Protein 8P7A (pdb70)

Structure (mmCIF, N/CA/C/O backbone):
data_8P7A
#
_entry.id   8P7A
#
_cell.length_a   105.610
_cell.length_b   190.240
_cell.length_c   58.720
_cell.angle_alpha   90.000
_cell.angle_beta   90.000
_cell.angle_gamma   90.000
#
_symmetry.space_group_name_H-M   'P 21 21 2'
#
loop_
_atom_site.group_PDB
_atom_site.id
_atom_site.type_symbol
_atom_site.label_atom_id
_atom_site.label_alt_id
_atom_site.label_comp_id
_atom_site.label_asym_id
_atom_site.label_entity_id
_atom_site.label_seq_id
_atom_site.pdbx_PDB_ins_code
_atom_site.Cartn_x
_atom_site.Cartn_y
_atom_site.Cartn_z
_atom_site.occupancy
_atom_site.B_iso_or_equiv
_atom_site.auth_seq_id
_atom_site.auth_comp_id
_atom_site.auth_asym_id
_atom_site.auth_atom_id
_atom_site.pdbx_PDB_model_num
ATOM 1 N N . PRO A 1 16 ? 35.49600 116.42600 -1.24200 1.000 90.39464 426 PRO A N 1
ATOM 2 C CA . PRO A 1 16 ? 34.40600 117.22000 -0.66500 1.000 95.36715 426 PRO A CA 1
ATOM 3 C C . PRO A 1 16 ? 33.79200 116.57700 0.57500 1.000 98.81529 426 PRO A C 1
ATOM 4 O O . PRO A 1 16 ? 33.86900 115.35900 0.74000 1.000 92.86608 426 PRO A O 1
ATOM 8 N N . THR A 1 17 ? 33.18700 117.39800 1.43600 1.000 99.59598 427 THR A N 1
ATOM 9 C CA . THR A 1 17 ? 32.50500 116.90300 2.62200 1.000 95.28748 427 THR A CA 1
ATOM 10 C C . THR A 1 17 ? 31.08400 117.42800 2.77100 1.000 97.13886 427 THR A C 1
ATOM 11 O O . THR A 1 17 ? 30.38500 116.99200 3.69300 1.000 95.59959 427 THR A O 1
ATOM 15 N N . PHE A 1 18 ? 30.63200 118.34100 1.90600 1.000 99.65560 428 PHE A N 1
ATOM 16 C CA . PHE A 1 18 ? 29.21100 118.66400 1.85000 1.000 95.77090 428 PHE A CA 1
ATOM 17 C C . PHE A 1 18 ? 28.36800 117.41900 1.60700 1.000 95.05056 428 PHE A C 1
ATOM 18 O O . PHE A 1 18 ? 27.15200 117.44700 1.83100 1.000 82.12933 428 PHE A O 1
ATOM 26 N N . ILE A 1 19 ? 28.99200 116.33200 1.15400 1.000 92.61289 429 ILE A N 1
ATOM 27 C CA . ILE A 1 19 ? 28.32100 115.03900 1.01500 1.000 82.94429 429 ILE A CA 1
ATOM 28 C C . ILE A 1 19 ? 28.47000 114.34300 2.36600 1.000 76.60655 429 ILE A C 1
ATOM 29 O O . ILE A 1 19 ? 29.39000 113.55600 2.59200 1.000 81.38030 429 ILE A O 1
ATOM 34 N N . LEU A 1 20 ? 27.54300 114.63300 3.27800 1.000 65.81800 430 LEU A N 1
ATOM 35 C CA . LEU A 1 20 ? 27.61600 114.09100 4.63200 1.000 60.84537 430 LEU A CA 1
ATOM 36 C C . LEU A 1 20 ? 26.21900 113.99900 5.22200 1.000 53.85980 430 LEU A C 1
ATOM 37 O O . LEU A 1 20 ? 25.52800 115.01400 5.35100 1.000 48.60257 430 LEU A O 1
ATOM 42 N N . GLU A 1 21 ? 25.81700 112.78500 5.58600 1.000 52.65747 431 GLU A N 1
ATOM 43 C CA . GLU A 1 21 ? 24.59400 112.55500 6.34100 1.000 41.38586 431 GLU A CA 1
ATOM 44 C C . GLU A 1 21 ? 24.88600 112.67200 7.83500 1.000 37.18604 431 GLU A C 1
ATOM 45 O O . GLU A 1 21 ? 25.93000 112.20300 8.29800 1.000 37.41175 431 GLU A O 1
ATOM 51 N N . PRO A 1 22 ? 24.02500 113.35400 8.64300 1.000 33.82711 432 PRO A N 1
ATOM 52 C CA . PRO A 1 22 ? 24.22800 113.45700 10.09700 1.000 27.57753 432 PRO A CA 1
ATOM 53 C C . PRO A 1 22 ? 23.93400 112.18300 10.90100 1.000 28.41978 432 PRO A C 1
ATOM 54 O O . PRO A 1 22 ? 23.33600 112.29000 11.93200 1.000 30.92230 432 PRO A O 1
ATOM 58 N N . ARG A 1 23 ? 24.38600 111.02800 10.41700 1.000 26.99606 433 ARG A N 1
ATOM 59 C CA . ARG A 1 23 ? 24.16300 109.75100 11.08100 1.000 26.01129 433 ARG A CA 1
ATOM 60 C C . ARG A 1 23 ? 25.44400 108.93300 11.03800 1.000 30.76105 433 ARG A C 1
ATOM 61 O O . ARG A 1 23 ? 26.15700 108.93900 10.03200 1.000 35.65453 433 ARG A O 1
ATOM 69 N N . SER A 1 24 ? 25.73200 108.23500 12.13300 1.000 25.44063 434 SER A N 1
ATOM 70 C CA . SER A 1 24 ? 26.87500 107.33600 12.15900 1.000 21.87003 434 SER A CA 1
ATOM 71 C C . SER A 1 24 ? 26.60300 106.10800 11.29500 1.000 23.51162 434 SER A C 1
ATOM 72 O O . SER A 1 24 ? 25.45500 105.72400 11.05300 1.000 33.81630 434 SER A O 1
ATOM 75 N N . PHE A 1 25 ? 27.68500 105.48800 10.82000 1.000 22.24761 435 PHE A N 1
ATOM 76 C CA . PHE A 1 25 ? 27.53600 104.27700 10.02000 1.000 26.59737 435 PHE A CA 1
ATOM 77 C C . PHE A 1 25 ? 26.85500 103.17800 10.82200 1.000 25.06124 435 PHE A C 1
ATOM 78 O O . PHE A 1 25 ? 26.06700 102.39800 10.27600 1.000 28.76769 435 PHE A O 1
ATOM 86 N N . LEU A 1 26 ? 27.14200 103.10400 12.12400 1.000 23.33298 436 LEU A N 1
ATOM 87 C CA . LEU A 1 26 ? 26.44100 102.15400 12.97800 1.000 18.37283 436 LEU A CA 1
ATOM 88 C C . LEU A 1 26 ? 24.95200 102.46600 13.04000 1.000 20.32484 436 LEU A C 1
ATOM 89 O O . LEU A 1 26 ? 24.12900 101.55200 13.16000 1.000 26.63551 436 LEU A O 1
ATOM 94 N N . ASP A 1 27 ? 24.58900 103.74800 12.96700 1.000 17.37812 437 ASP A N 1
ATOM 95 C CA . ASP A 1 27 ? 23.17900 104.12300 12.94200 1.000 17.94518 437 ASP A CA 1
ATOM 96 C C . ASP A 1 27 ? 22.53700 103.73200 11.61700 1.000 21.91268 437 ASP A C 1
ATOM 97 O O . ASP A 1 27 ? 21.45000 103.14300 11.59000 1.000 24.78229 437 ASP A O 1
ATOM 102 N N . LYS A 1 28 ? 23.20200 104.04900 10.50200 1.000 22.04240 438 LYS A N 1
ATOM 103 C CA . LYS A 1 28 ? 22.65900 103.69900 9.19300 1.000 21.80984 438 LYS A CA 1
ATOM 104 C C . LYS A 1 28 ? 22.59800 102.19000 8.99700 1.000 25.42421 438 LYS A C 1
ATOM 105 O O . LYS A 1 28 ? 21.77900 101.70100 8.21000 1.000 30.37264 438 LYS A O 1
ATOM 107 N N . LEU A 1 29 ? 23.44600 101.44000 9.70100 1.000 23.88978 439 LEU A N 1
ATOM 108 C CA . LEU A 1 29 ? 23.47300 99.99000 9.54800 1.000 22.64163 439 LEU A CA 1
ATOM 109 C C . LEU A 1 29 ? 22.24000 99.32300 10.14700 1.000 20.64960 439 LEU A C 1
ATOM 110 O O . LEU A 1 29 ? 21.95600 98.16600 9.81900 1.000 24.56147 439 LEU A O 1
ATOM 115 N N . SER A 1 30 ? 21.50100 100.02200 11.00600 1.000 18.06711 440 SER A N 1
ATOM 116 C CA . SER A 1 30 ? 20.30900 99.47400 11.63900 1.000 17.86485 440 SER A CA 1
ATOM 117 C C . SER A 1 30 ? 19.04200 99.70500 10.82500 1.000 23.16350 440 SER A C 1
ATOM 118 O O . SER A 1 30 ? 17.97200 99.23900 11.22800 1.000 20.32214 440 SER A O 1
ATOM 121 N N . ASP A 1 31 ? 19.13400 100.40900 9.69600 1.000 23.86777 441 ASP A N 1
ATOM 122 C CA . ASP A 1 31 ? 17.94600 100.72100 8.90900 1.000 24.62093 441 ASP A CA 1
ATOM 123 C C . ASP A 1 31 ? 17.28600 99.47900 8.32300 1.000 21.68236 441 ASP A C 1
ATOM 124 O O . ASP A 1 31 ? 16.10100 99.53000 7.97700 1.000 27.31684 441 ASP A O 1
ATOM 129 N N . TYR A 1 32 ? 18.01600 98.37000 8.20700 1.000 21.74278 442 TYR A N 1
ATOM 130 C CA . TYR A 1 32 ? 17.50300 97.19800 7.50600 1.000 25.15977 442 TYR A CA 1
ATOM 131 C C . TYR A 1 32 ? 16.45700 96.43100 8.30500 1.000 17.76951 442 TYR A C 1
ATOM 132 O O . TYR A 1 32 ? 15.84600 95.50500 7.75900 1.000 15.28412 442 TYR A O 1
ATOM 141 N N . TYR A 1 33 ? 16.22700 96.79200 9.56800 1.000 12.27490 443 TYR A N 1
ATOM 142 C CA . TYR A 1 33 ? 15.34400 96.03900 10.44900 1.000 13.94239 443 TYR A CA 1
ATOM 143 C C . TYR A 1 33 ? 14.06300 96.79700 10.78900 1.000 16.19566 443 TYR A C 1
ATOM 144 O O . TYR A 1 33 ? 13.36100 96.42500 11.73500 1.000 12.52162 443 TYR A O 1
ATOM 153 N N . TYR A 1 34 ? 13.74300 97.85400 10.03700 1.000 12.98011 444 TYR A N 1
ATOM 154 C CA . TYR A 1 34 ? 12.47100 98.54100 10.22800 1.000 9.06050 444 TYR A CA 1
ATOM 155 C C . TYR A 1 34 ? 11.28600 97.68800 9.80300 1.000 11.14525 444 TYR A C 1
ATOM 156 O O . TYR A 1 34 ? 10.14700 98.02700 10.14000 1.000 16.14397 444 TYR A O 1
ATOM 165 N N . HIS A 1 35 ? 11.54600 96.62300 9.05200 1.000 14.17566 445 HIS A N 1
ATOM 166 C CA . HIS A 1 35 ? 10.48300 95.65900 8.67100 1.000 9.85244 445 HIS A CA 1
ATOM 167 C C . HIS A 1 35 ? 10.79200 94.27600 9.27600 1.000 12.83329 445 HIS A C 1
ATOM 168 O O . HIS A 1 35 ? 10.52500 93.27900 8.60200 1.000 12.42932 445 HIS A O 1
ATOM 175 N N . ALA A 1 36 ? 11.36400 94.21900 10.48200 1.000 7.76455 446 ALA A N 1
ATOM 176 C CA . ALA A 1 36 ? 11.53800 92.94600 11.16900 1.000 7.16042 446 ALA A CA 1
ATOM 177 C C . ALA A 1 36 ? 10.20100 92.26100 11.40500 1.000 9.17069 446 ALA A C 1
ATOM 178 O O . ALA A 1 36 ? 10.16900 91.06800 11.72600 1.000 8.19169 446 ALA A O 1
ATOM 180 N N A ASP A 1 37 ? 9.10100 93.00300 11.27000 0.557 9.85120 447 ASP A N 1
ATOM 181 N N B ASP A 1 37 ? 9.10100 92.96700 11.15500 0.443 9.93162 447 ASP A N 1
ATOM 182 C CA A ASP A 1 37 ? 7.78000 92.39200 11.21600 0.557 9.03456 447 ASP A CA 1
ATOM 183 C CA B ASP A 1 37 ? 7.77200 92.32100 11.26100 0.443 8.95590 447 ASP A CA 1
ATOM 184 C C A ASP A 1 37 ? 7.78700 91.18400 10.28500 0.557 10.50183 447 ASP A C 1
ATOM 185 C C B ASP A 1 37 ? 7.69700 91.18500 10.23300 0.443 10.62360 447 ASP A C 1
ATOM 186 O O A ASP A 1 37 ? 7.26500 90.11600 10.62400 0.557 12.01896 447 ASP A O 1
ATOM 187 O O B ASP A 1 37 ? 7.28100 90.09200 10.63100 0.443 12.11573 447 ASP A O 1
ATOM 196 N N . PHE A 1 38 ? 8.40400 91.33400 9.11000 1.000 11.37236 448 PHE A N 1
ATOM 197 C CA . PHE A 1 38 ? 8.42100 90.25100 8.13100 1.000 11.15230 448 PHE A CA 1
ATOM 198 C C . PHE A 1 38 ? 9.16200 89.02800 8.66100 1.000 13.38615 448 PHE A C 1
ATOM 199 O O . PHE A 1 38 ? 8.73200 87.89000 8.44100 1.000 19.56210 448 PHE A O 1
ATOM 207 N N . LEU A 1 39 ? 10.28700 89.23800 9.35100 1.000 13.02816 449 LEU A N 1
ATOM 208 C CA . LEU A 1 39 ? 11.09900 88.10700 9.79000 1.000 10.39643 449 LEU A CA 1
ATOM 209 C C . LEU A 1 39 ? 10.37500 87.26100 10.83000 1.000 9.20749 449 LEU A C 1
ATOM 210 O O . LEU A 1 39 ? 10.56700 86.04000 10.87600 1.000 9.50434 449 LEU A O 1
ATOM 215 N N . SER A 1 40 ? 9.55000 87.88200 11.67300 1.000 8.87468 450 SER A N 1
ATOM 216 C CA . SER A 1 40 ? 8.71300 87.10000 12.57400 1.000 7.63406 450 SER A CA 1
ATOM 217 C C . SER A 1 40 ? 7.76800 86.20400 11.78500 1.000 11.92087 450 SER A C 1
ATOM 218 O O . SER A 1 40 ? 7.59100 85.02600 12.11800 1.000 15.68649 450 SER A O 1
ATOM 221 N N . GLU A 1 41 ? 7.15900 86.74500 10.72700 1.000 14.71409 451 GLU A N 1
ATOM 222 C CA . GLU A 1 41 ? 6.29900 85.93700 9.86900 1.000 9.51396 451 GLU A CA 1
ATOM 223 C C . GLU A 1 41 ? 7.07300 84.77800 9.25500 1.000 9.61185 451 GLU A C 1
ATOM 224 O O . GLU A 1 41 ? 6.58800 83.64100 9.22900 1.000 14.27116 451 GLU A O 1
ATOM 230 N N . ALA A 1 42 ? 8.28200 85.05000 8.75500 1.000 7.38869 452 ALA A N 1
ATOM 231 C CA . ALA A 1 42 ? 9.06200 84.00800 8.09600 1.000 8.20688 452 ALA A CA 1
ATOM 232 C C . ALA A 1 42 ? 9.40600 82.88300 9.06100 1.000 10.49646 452 ALA A C 1
ATOM 233 O O . ALA A 1 42 ? 9.42400 81.70900 8.67600 1.000 11.65824 452 ALA A O 1
ATOM 235 N N . ALA A 1 43 ? 9.68800 83.22300 10.32000 1.000 9.75808 453 ALA A N 1
ATOM 236 C CA . ALA A 1 43 ? 10.00000 82.19500 11.30600 1.000 4.93940 453 ALA A CA 1
ATOM 237 C C . ALA A 1 43 ? 8.85600 81.20300 11.46100 1.000 7.57688 453 ALA A C 1
ATOM 238 O O . ALA A 1 43 ? 9.09400 80.01600 11.71600 1.000 7.64453 453 ALA A O 1
ATOM 240 N N . LEU A 1 44 ? 7.61500 81.66400 11.30900 1.000 11.93139 454 LEU A N 1
ATOM 241 C CA . LEU A 1 44 ? 6.44700 80.80700 11.47000 1.000 7.07236 454 LEU A CA 1
ATOM 242 C C . LEU A 1 44 ? 6.08500 80.04700 10.20300 1.000 9.68562 454 LEU A C 1
ATOM 243 O O . LEU A 1 44 ? 5.47400 78.97500 10.29000 1.000 11.60327 454 LEU A O 1
ATOM 248 N N . GLU A 1 45 ? 6.42700 80.57700 9.03000 1.000 14.90784 455 GLU A N 1
ATOM 249 C CA . GLU A 1 45 ? 6.12200 79.89100 7.78100 1.000 14.15003 455 GLU A CA 1
ATOM 250 C C . GLU A 1 45 ? 6.74100 78.50100 7.78900 1.000 15.14848 455 GLU A C 1
ATOM 251 O O . GLU A 1 45 ? 7.95200 78.35300 7.98400 1.000 17.52875 455 GLU A O 1
ATOM 257 N N . GLU A 1 46 ? 5.91000 77.48300 7.56900 1.000 15.04129 456 GLU A N 1
ATOM 258 C CA . GLU A 1 46 ? 6.36200 76.10100 7.65600 1.000 14.84016 456 GLU A CA 1
ATOM 259 C C . GLU A 1 46 ? 6.89800 75.55900 6.33700 1.000 16.07730 456 GLU A C 1
ATOM 260 O O . GLU A 1 46 ? 7.68200 74.60200 6.35100 1.000 12.43548 456 GLU A O 1
ATOM 266 N N . ASN A 1 47 ? 6.49900 76.13800 5.21000 1.000 13.90532 457 ASN A N 1
ATOM 267 C CA . ASN A 1 47 ? 6.98800 75.68500 3.91200 1.000 15.13573 457 ASN A CA 1
ATOM 268 C C . ASN A 1 47 ? 8.40600 76.20300 3.69600 1.000 17.23986 457 ASN A C 1
ATOM 269 O O . ASN A 1 47 ? 8.62100 77.41900 3.74600 1.000 19.17217 457 ASN A O 1
ATOM 274 N N . PRO A 1 48 ? 9.39500 75.33200 3.46000 1.000 15.73985 458 PRO A N 1
ATOM 275 C CA . PRO A 1 48 ? 10.76400 75.84200 3.26700 1.000 12.07939 458 PRO A CA 1
ATOM 276 C C . PRO A 1 48 ? 10.87600 76.84400 2.13200 1.000 14.38933 458 PRO A C 1
ATOM 277 O O . PRO A 1 48 ? 11.60900 77.83400 2.25100 1.000 14.24021 458 PRO A O 1
ATOM 281 N N . TYR A 1 49 ? 10.16400 76.61300 1.02800 1.000 19.53580 459 TYR A N 1
ATOM 282 C CA . TYR A 1 49 ? 10.21600 77.54200 -0.09600 1.000 19.82356 459 TYR A CA 1
ATOM 283 C C . TYR A 1 49 ? 9.67000 78.90900 0.29700 1.000 15.99521 459 TYR A C 1
ATOM 284 O O . TYR A 1 49 ? 10.28300 79.94200 0.00700 1.000 21.85442 459 TYR A O 1
ATOM 293 N N . PHE A 1 50 ? 8.51600 78.93500 0.97000 1.000 18.79940 460 PHE A N 1
ATOM 294 C CA . PHE A 1 50 ? 7.89100 80.20400 1.32600 1.000 17.02815 460 PHE A CA 1
ATOM 295 C C . PHE A 1 50 ? 8.68400 80.97100 2.37500 1.000 17.88100 460 PHE A C 1
ATOM 296 O O . PHE A 1 50 ? 8.53800 82.19400 2.46600 1.000 24.30414 460 PHE A O 1
ATOM 304 N N . ARG A 1 51 ? 9.51100 80.29000 3.17400 1.000 15.05771 461 ARG A N 1
ATOM 305 C CA . ARG A 1 51 ? 10.40000 81.01100 4.08000 1.000 9.29131 461 ARG A CA 1
ATOM 306 C C . ARG A 1 51 ? 11.44900 81.79600 3.30300 1.000 13.27145 461 ARG A C 1
ATOM 307 O O . ARG A 1 51 ? 11.70700 82.96700 3.60500 1.000 17.81780 461 ARG A O 1
ATOM 315 N N . LEU A 1 52 ? 12.06800 81.19100 2.29800 1.000 10.42449 462 LEU A N 1
ATOM 316 C CA . LEU A 1 52 ? 13.03400 81.93900 1.45900 1.000 9.33373 462 LEU A CA 1
ATOM 317 C C . LEU A 1 52 ? 12.33400 83.13500 0.80800 1.000 14.72268 462 LEU A C 1
ATOM 318 O O . LEU A 1 52 ? 12.91000 84.21900 0.82500 1.000 22.50386 462 LEU A O 1
ATOM 323 N N . LYS A 1 53 ? 11.12100 82.94700 0.30000 1.000 13.74629 463 LYS A N 1
ATOM 324 C CA . LYS A 1 53 ? 10.42600 84.07100 -0.31600 1.000 14.84555 463 LYS A CA 1
ATOM 325 C C . LYS A 1 53 ? 10.24400 85.21300 0.67500 1.000 12.68932 463 LYS A C 1
ATOM 326 O O . LYS A 1 53 ? 10.44800 86.38200 0.32900 1.000 19.81829 463 LYS A O 1
ATOM 332 N N . LYS A 1 54 ? 9.86800 84.89600 1.91600 1.000 13.37624 464 LYS A N 1
ATOM 333 C CA . LYS A 1 54 ? 9.63500 85.94300 2.90500 1.000 16.99022 464 LYS A CA 1
ATOM 334 C C . LYS A 1 54 ? 10.93600 86.51400 3.45600 1.000 12.28531 464 LYS A C 1
ATOM 335 O O . LYS A 1 54 ? 10.98600 87.70000 3.79900 1.000 16.40067 464 LYS A O 1
ATOM 341 N N . VAL A 1 55 ? 11.99200 85.70400 3.54500 1.000 10.05035 465 VAL A N 1
ATOM 342 C CA . VAL A 1 55 ? 13.30200 86.23800 3.91200 1.000 10.45960 465 VAL A CA 1
ATOM 343 C C . VAL A 1 55 ? 13.78100 87.22500 2.85500 1.000 12.84584 465 VAL A C 1
ATOM 344 O O . VAL A 1 55 ? 14.24700 88.32600 3.17100 1.000 16.26498 465 VAL A O 1
ATOM 348 N N . VAL A 1 56 ? 13.67200 86.84400 1.57900 1.000 14.22001 466 VAL A N 1
ATOM 349 C CA . VAL A 1 56 ? 14.10300 87.72900 0.50000 1.000 15.36788 466 VAL A CA 1
ATOM 350 C C . VAL A 1 56 ? 13.24100 88.98600 0.46800 1.000 14.07396 466 VAL A C 1
ATOM 351 O O . VAL A 1 56 ? 13.74900 90.10100 0.29800 1.000 13.97202 466 VAL A O 1
ATOM 355 N N . LYS A 1 57 ? 11.92500 88.82700 0.63000 1.000 13.93863 467 LYS A N 1
ATOM 356 C CA . LYS A 1 57 ? 11.03800 89.98500 0.65400 1.000 13.64983 467 LYS A CA 1
ATOM 357 C C . LYS A 1 57 ? 11.44900 90.96800 1.74300 1.000 15.22791 467 LYS A C 1
ATOM 358 O O . LYS A 1 57 ? 11.36500 92.18700 1.55400 1.000 17.03370 467 LYS A O 1
ATOM 364 N N . TRP A 1 58 ? 11.88900 90.45900 2.89600 1.000 13.82131 468 TRP A N 1
ATOM 365 C CA . TRP A 1 58 ? 12.42600 91.34400 3.92500 1.000 18.04589 468 TRP A CA 1
ATOM 366 C C . TRP A 1 58 ? 13.71000 92.02100 3.45900 1.000 19.17020 468 TRP A C 1
ATOM 367 O O . TRP A 1 58 ? 13.90400 93.22100 3.68500 1.000 16.53608 468 TRP A O 1
ATOM 378 N N . TYR A 1 59 ? 14.59900 91.26700 2.80800 1.000 20.98750 469 TYR A N 1
ATOM 379 C CA . TYR A 1 59 ? 15.87500 91.82700 2.37100 1.000 17.34978 469 TYR A CA 1
ATOM 380 C C . TYR A 1 59 ? 15.65800 93.03800 1.47400 1.000 18.43448 469 TYR A C 1
ATOM 381 O O . TYR A 1 59 ? 16.28700 94.08600 1.66100 1.000 19.93604 469 TYR A O 1
ATOM 390 N N . LEU A 1 60 ? 14.75600 92.91600 0.49900 1.000 19.13916 470 LEU A N 1
ATOM 391 C CA . LEU A 1 60 ? 14.46000 94.02000 -0.40400 1.000 14.84069 470 LEU A CA 1
ATOM 392 C C . LEU A 1 60 ? 13.73900 95.16900 0.28700 1.000 15.62447 470 LEU A C 1
ATOM 393 O O . LEU A 1 60 ? 13.67100 96.26500 -0.28200 1.000 22.22112 470 LEU A O 1
ATOM 398 N N . SER A 1 61 ? 13.20100 94.94900 1.48700 1.000 17.61527 471 SER A N 1
ATOM 399 C CA . SER A 1 61 ? 12.45700 95.98300 2.19400 1.000 17.48461 471 SER A CA 1
ATOM 400 C C . SER A 1 61 ? 13.35600 97.00300 2.88000 1.000 22.43509 471 SER A C 1
ATOM 401 O O . SER A 1 61 ? 12.84800 98.01700 3.37000 1.000 29.68742 471 SER A O 1
ATOM 404 N N . GLY A 1 62 ? 14.66400 96.76800 2.92500 1.000 23.23937 472 GLY A N 1
ATOM 405 C CA . GLY A 1 62 ? 15.59200 97.64100 3.61000 1.000 22.28382 472 GLY A CA 1
ATOM 406 C C . GLY A 1 62 ? 16.36500 98.59400 2.72600 1.000 28.26817 472 GLY A C 1
ATOM 407 O O . GLY A 1 62 ? 17.30000 99.23900 3.21400 1.000 40.46045 472 GLY A O 1
ATOM 408 N N . PHE A 1 63 ? 16.01400 98.70700 1.44300 1.000 30.35625 473 PHE A N 1
ATOM 409 C CA . PHE A 1 63 ? 16.74400 99.55600 0.51500 1.000 38.54771 473 PHE A CA 1
ATOM 410 C C . PHE A 1 63 ? 15.94400 100.73000 -0.03600 1.000 41.93641 473 PHE A C 1
ATOM 411 O O . PHE A 1 63 ? 16.52900 101.57200 -0.72600 1.000 47.87066 473 PHE A O 1
ATOM 419 N N . TYR A 1 64 ? 14.64200 100.82400 0.24100 1.000 31.15041 474 TYR A N 1
ATOM 420 C CA . TYR A 1 64 ? 13.82900 101.80600 -0.47100 1.000 29.53814 474 TYR A CA 1
ATOM 421 C C . TYR A 1 64 ? 13.89100 103.19100 0.16300 1.000 37.47064 474 TYR A C 1
ATOM 422 O O . TYR A 1 64 ? 13.70500 104.19100 -0.54000 1.000 43.03819 474 TYR A O 1
ATOM 431 N N . LYS A 1 65 ? 14.15000 103.28300 1.47000 1.000 39.40167 475 LYS A N 1
ATOM 432 C CA . LYS A 1 65 ? 14.30300 104.59400 2.09400 1.000 44.71362 475 LYS A CA 1
ATOM 433 C C . LYS A 1 65 ? 15.61800 105.26500 1.71900 1.000 64.04093 475 LYS A C 1
ATOM 434 O O . LYS A 1 65 ? 15.72800 106.49000 1.84100 1.000 76.74560 475 LYS A O 1
ATOM 440 N N . LYS A 1 66 ? 16.61700 104.49200 1.28300 1.000 58.91648 476 LYS A N 1
ATOM 441 C CA . LYS A 1 66 ? 17.91800 105.02400 0.89400 1.000 66.03849 476 LYS A CA 1
ATOM 442 C C . LYS A 1 66 ? 17.76100 106.28100 0.04400 1.000 68.75192 476 LYS A C 1
ATOM 443 O O . LYS A 1 66 ? 17.09900 106.24000 -1.00100 1.000 65.25307 476 LYS A O 1
ATOM 449 N N . PRO A 1 67 ? 18.34100 107.40900 0.45000 1.000 72.28684 477 PRO A N 1
ATOM 450 C CA . PRO A 1 67 ? 18.34100 108.59500 -0.40800 1.000 68.13698 477 PRO A CA 1
ATOM 451 C C . PRO A 1 67 ? 19.57000 108.63000 -1.30500 1.000 75.41702 477 PRO A C 1
ATOM 452 O O . PRO A 1 67 ? 20.60900 108.03400 -1.01300 1.000 71.55840 477 PRO A O 1
ATOM 456 N N . LYS A 1 68 ? 19.43300 109.35400 -2.41200 1.000 80.56186 478 LYS A N 1
ATOM 457 C CA . LYS A 1 68 ? 20.47800 109.43700 -3.42400 1.000 75.94874 478 LYS A CA 1
ATOM 458 C C . LYS A 1 68 ? 21.17400 110.78800 -3.33000 1.000 63.83377 478 LYS A C 1
ATOM 459 O O . LYS A 1 68 ? 20.51300 111.82500 -3.20600 1.000 59.26819 478 LYS A O 1
ATOM 461 N N . GLY A 1 69 ? 22.50600 110.77000 -3.37800 1.000 54.26815 479 GLY A N 1
ATOM 462 C CA . GLY A 1 69 ? 23.27600 111.99800 -3.42200 1.000 53.33894 479 GLY A CA 1
ATOM 463 C C . GLY A 1 69 ? 24.28100 112.15500 -2.29800 1.000 59.66755 479 GLY A C 1
ATOM 464 O O . GLY A 1 69 ? 25.22800 111.37300 -2.17600 1.000 55.58726 479 GLY A O 1
ATOM 465 N N . LEU A 1 70 ? 24.07300 113.18300 -1.47100 1.000 75.31107 480 LEU A N 1
ATOM 466 C CA . LEU A 1 70 ? 25.04000 113.55800 -0.44500 1.000 78.80068 480 LEU A CA 1
ATOM 467 C C . LEU A 1 70 ? 25.28200 112.45900 0.58300 1.000 72.70915 480 LEU A C 1
ATOM 468 O O . LEU A 1 70 ? 26.32600 112.47300 1.24400 1.000 75.69466 480 LEU A O 1
ATOM 473 N N . LYS A 1 71 ? 24.34700 111.52300 0.74200 1.000 60.90019 481 LYS A N 1
ATOM 474 C CA . LYS A 1 71 ? 24.37700 110.59600 1.87000 1.000 59.35758 481 LYS A CA 1
ATOM 475 C C . LYS A 1 71 ? 25.75600 109.97500 2.04500 1.000 56.57262 481 LYS A C 1
ATOM 476 O O . LYS A 1 71 ? 26.25000 109.27000 1.16100 1.000 60.06276 481 LYS A O 1
ATOM 478 N N . LYS A 1 72 ? 26.36700 110.23500 3.20000 1.000 57.52510 482 LYS A N 1
ATOM 479 C CA . LYS A 1 72 ? 27.70600 109.72900 3.51300 1.000 51.41899 482 LYS A CA 1
ATOM 480 C C . LYS A 1 72 ? 27.82200 109.55600 5.01900 1.000 56.23588 482 LYS A C 1
ATOM 481 O O . LYS A 1 72 ? 28.30700 110.44300 5.73300 1.000 47.48527 482 LYS A O 1
ATOM 483 N N . PRO A 1 73 ? 27.37100 108.41600 5.54500 1.000 46.64996 483 PRO A N 1
ATOM 484 C CA . PRO A 1 73 ? 27.47000 108.16700 6.98900 1.000 36.81350 483 PRO A CA 1
ATOM 485 C C . PRO A 1 73 ? 28.85300 108.48100 7.54500 1.000 32.42411 483 PRO A C 1
ATOM 486 O O . PRO A 1 73 ? 29.86400 108.37900 6.84800 1.000 39.05094 483 PRO A O 1
ATOM 490 N N . TYR A 1 74 ? 28.88300 108.88100 8.81700 1.000 26.69903 484 TYR A N 1
ATOM 491 C CA . TYR A 1 74 ? 30.15000 109.08900 9.50400 1.000 27.05522 484 TYR A CA 1
ATOM 492 C C . TYR A 1 74 ? 30.95000 107.79200 9.54600 1.000 30.25310 484 TYR A C 1
ATOM 493 O O . TYR A 1 74 ? 30.41100 106.72200 9.84400 1.000 35.64695 484 TYR A O 1
ATOM 502 N N . ASN A 1 75 ? 32.23800 107.88700 9.25400 1.000 32.37551 485 ASN A N 1
ATOM 503 C CA . ASN A 1 75 ? 33.13700 106.77500 9.53300 1.000 30.82453 485 ASN A CA 1
ATOM 504 C C . ASN A 1 75 ? 33.23100 106.61600 11.04600 1.000 30.25539 485 ASN A C 1
ATOM 505 O O . ASN A 1 75 ? 33.83200 107.47500 11.70500 1.000 37.94567 485 ASN A O 1
ATOM 510 N N . PRO A 1 76 ? 32.66300 105.56800 11.63800 1.000 22.91808 486 PRO A N 1
ATOM 511 C CA . PRO A 1 76 ? 32.58900 105.51000 13.10100 1.000 29.99472 486 PRO A CA 1
ATOM 512 C C . PRO A 1 76 ? 33.95900 105.33900 13.73900 1.000 32.44089 486 PRO A C 1
ATOM 513 O O . PRO A 1 76 ? 34.87800 104.75100 13.16100 1.000 30.31522 486 PRO A O 1
ATOM 517 N N . ILE A 1 77 ? 34.04000 105.82300 14.97900 1.000 28.22944 487 ILE A N 1
ATOM 518 C CA . ILE A 1 77 ? 35.31800 105.83400 15.73200 1.000 33.55253 487 ILE A CA 1
ATOM 519 C C . ILE A 1 77 ? 35.48900 104.51700 16.47000 1.000 34.84815 487 ILE A C 1
ATOM 520 O O . ILE A 1 77 ? 34.49700 103.94000 16.87100 1.000 39.70577 487 ILE A O 1
ATOM 525 N N . LEU A 1 78 ? 36.71800 104.06400 16.61400 1.000 33.23939 488 LEU A N 1
ATOM 526 C CA . LEU A 1 78 ? 36.97200 102.85700 17.38600 1.000 32.03672 488 LEU A CA 1
ATOM 527 C C . LEU A 1 78 ? 36.32300 102.97800 18.75900 1.000 27.92699 488 LEU A C 1
ATOM 528 O O . LEU A 1 78 ? 36.42300 104.01700 19.41800 1.000 34.32881 488 LEU A O 1
ATOM 533 N N . GLY A 1 79 ? 35.64800 101.91400 19.18400 1.000 28.55273 489 GLY A N 1
ATOM 534 C CA . GLY A 1 79 ? 34.92700 101.92500 20.43600 1.000 31.49714 489 GLY A CA 1
ATOM 535 C C . GLY A 1 79 ? 33.56700 102.58200 20.37500 1.000 25.28962 489 GLY A C 1
ATOM 536 O O . GLY A 1 79 ? 32.85600 102.59200 21.38800 1.000 21.97057 489 GLY A O 1
ATOM 537 N N . GLU A 1 80 ? 33.18300 103.13200 19.22700 1.000 24.82820 490 GLU A N 1
ATOM 538 C CA . GLU A 1 80 ? 31.86000 103.72100 19.08300 1.000 24.28977 490 GLU A CA 1
ATOM 539 C C . GLU A 1 80 ? 30.79900 102.62900 19.06600 1.000 24.67400 490 GLU A C 1
ATOM 540 O O . GLU A 1 80 ? 31.00900 101.54500 18.51500 1.000 27.84312 490 GLU A O 1
ATOM 546 N N . THR A 1 81 ? 29.65200 102.92100 19.67400 1.000 28.07402 491 THR A N 1
ATOM 547 C CA . THR A 1 81 ? 28.59800 101.93400 19.85100 1.000 20.79585 491 THR A CA 1
ATOM 548 C C . THR A 1 81 ? 27.24800 102.57700 19.58100 1.000 26.70910 491 THR A C 1
ATOM 549 O O . THR A 1 81 ? 26.98300 103.68700 20.04800 1.000 33.68328 491 THR A O 1
ATOM 553 N N . PHE A 1 82 ? 26.40400 101.88100 18.82400 1.000 23.08114 492 PHE A N 1
ATOM 554 C CA . PHE A 1 82 ? 25.02700 102.29200 18.59200 1.000 20.01221 492 PHE A CA 1
ATOM 555 C C . PHE A 1 82 ? 24.09200 101.21300 19.11600 1.000 17.53096 492 PHE A C 1
ATOM 556 O O . PHE A 1 82 ? 24.38300 100.01800 19.00400 1.000 21.22881 492 PHE A O 1
ATOM 564 N N . ARG A 1 83 ? 23.01200 101.65800 19.74300 1.000 18.56144 493 ARG A N 1
ATOM 565 C CA . ARG A 1 83 ? 22.08700 100.72000 20.41200 1.000 19.70463 493 ARG A CA 1
ATOM 566 C C . ARG A 1 83 ? 20.65300 101.20800 20.21700 1.000 22.65410 493 ARG A C 1
ATOM 567 O O . ARG A 1 83 ? 20.38200 102.36900 20.51500 1.000 30.27586 493 ARG A O 1
ATOM 575 N N . CYS A 1 84 ? 19.77800 100.34700 19.71000 1.000 19.61039 494 CYS A N 1
ATOM 576 C CA . CYS A 1 84 ? 18.41100 100.76100 19.42200 1.000 18.20969 494 CYS A CA 1
ATOM 577 C C . CYS A 1 84 ? 17.47800 99.55800 19.47200 1.000 17.29303 494 CYS A C 1
ATOM 578 O O . CYS A 1 84 ? 17.90300 98.41500 19.65900 1.000 12.77901 494 CYS A O 1
ATOM 581 N N . LEU A 1 85 ? 16.18600 99.84500 19.31200 1.000 18.86518 495 LEU A N 1
ATOM 582 C CA . LEU A 1 85 ? 15.11500 98.90900 19.61900 1.000 9.46228 495 LEU A CA 1
ATOM 583 C C . LEU A 1 85 ? 13.94100 99.14600 18.67600 1.000 12.40509 495 LEU A C 1
ATOM 584 O O . LEU A 1 85 ? 13.70600 100.27600 18.24300 1.000 19.90490 495 LEU A O 1
ATOM 589 N N . TRP A 1 86 ? 13.19900 98.08000 18.36500 1.000 5.76972 496 TRP A N 1
ATOM 590 C CA . TRP A 1 86 ? 11.96100 98.18300 17.59800 1.000 5.03995 496 TRP A CA 1
ATOM 591 C C . TRP A 1 86 ? 10.84300 97.44000 18.31300 1.000 9.78647 496 TRP A C 1
ATOM 592 O O . TRP A 1 86 ? 11.09100 96.49400 19.06400 1.000 12.94317 496 TRP A O 1
ATOM 603 N N . ILE A 1 87 ? 9.60300 97.85100 18.04800 1.000 8.85544 497 ILE A N 1
ATOM 604 C CA . ILE A 1 87 ? 8.42500 97.32300 18.73300 1.000 9.88325 497 ILE A CA 1
ATOM 605 C C . ILE A 1 87 ? 7.56800 96.54200 17.74400 1.000 12.05536 497 ILE A C 1
ATOM 606 O O . ILE A 1 87 ? 7.19600 97.06400 16.68700 1.000 13.94266 497 ILE A O 1
ATOM 611 N N . HIS A 1 88 ? 7.23100 95.29900 18.10500 1.000 11.33680 498 HIS A N 1
ATOM 612 C CA . HIS A 1 88 ? 6.37200 94.43800 17.29700 1.000 10.22784 498 HIS A CA 1
ATOM 613 C C . HIS A 1 88 ? 4.99900 94.35100 17.95600 1.000 11.00615 498 HIS A C 1
ATOM 614 O O . HIS A 1 88 ? 4.80700 93.54700 18.88200 1.000 8.52591 498 HIS A O 1
ATOM 621 N N . PRO A 1 89 ? 4.01500 95.14800 17.53100 1.000 10.46672 499 PRO A N 1
ATOM 622 C CA . PRO A 1 89 ? 2.68900 95.05200 18.17200 1.000 6.20583 499 PRO A CA 1
ATOM 623 C C . PRO A 1 89 ? 2.02300 93.70100 17.98000 1.000 11.23976 499 PRO A C 1
ATOM 624 O O . PRO A 1 89 ? 1.48000 93.13500 18.93700 1.000 17.50154 499 PRO A O 1
ATOM 628 N N . ARG A 1 90 ? 2.04900 93.16500 16.75800 1.000 16.14142 500 ARG A N 1
ATOM 629 C CA . ARG A 1 90 ? 1.27900 91.96300 16.45700 1.000 12.46371 500 ARG A CA 1
ATOM 630 C C . ARG A 1 90 ? 1.75500 90.77100 17.27600 1.000 14.50493 500 ARG A C 1
ATOM 631 O O . ARG A 1 90 ? 0.93700 90.00300 17.79800 1.000 18.33335 500 ARG A O 1
ATOM 639 N N . THR A 1 91 ? 3.06900 90.59300 17.39500 1.000 14.50954 501 THR A N 1
ATOM 640 C CA . THR A 1 91 ? 3.63200 89.51000 18.18800 1.000 7.94804 501 THR A CA 1
ATOM 641 C C . THR A 1 91 ? 3.94000 89.92700 19.61800 1.000 8.63539 501 THR A C 1
ATOM 642 O O . THR A 1 91 ? 4.35200 89.08300 20.41900 1.000 13.38274 501 THR A O 1
ATOM 646 N N . ASN A 1 92 ? 3.74700 91.19700 19.95800 1.000 12.46964 502 ASN A N 1
ATOM 647 C CA . ASN A 1 92 ? 3.98300 91.69100 21.31000 1.000 14.12237 502 ASN A CA 1
ATOM 648 C C . ASN A 1 92 ? 5.40400 91.35300 21.76300 1.000 12.55065 502 ASN A C 1
ATOM 649 O O . ASN A 1 92 ? 5.62800 90.64400 22.74500 1.000 17.68500 502 ASN A O 1
ATOM 654 N N . SER A 1 93 ? 6.37200 91.88000 21.01700 1.000 9.14270 503 SER A N 1
ATOM 655 C CA . SER A 1 93 ? 7.77600 91.59700 21.26800 1.000 8.47223 503 SER A CA 1
ATOM 656 C C . SER A 1 93 ? 8.60400 92.77500 20.77300 1.000 11.69388 503 SER A C 1
ATOM 657 O O . SER A 1 93 ? 8.06900 93.78400 20.30500 1.000 11.76220 503 SER A O 1
ATOM 660 N N . LYS A 1 94 ? 9.92100 92.60300 20.90800 1.000 13.75326 504 LYS A N 1
ATOM 661 C CA . LYS A 1 94 ? 10.87900 93.66900 20.55100 1.000 11.50468 504 LYS A CA 1
ATOM 662 C C . LYS A 1 94 ? 12.09400 93.09300 19.82400 1.000 10.53086 504 LYS A C 1
ATOM 663 O O . LYS A 1 94 ? 12.51700 91.99800 20.17300 1.000 11.24086 504 LYS A O 1
ATOM 669 N N . THR A 1 95 ? 12.61800 93.83000 18.85200 1.000 9.14350 505 THR A N 1
ATOM 670 C CA . THR A 1 95 ? 13.83200 93.45100 18.14100 1.000 8.56569 505 THR A CA 1
ATOM 671 C C . THR A 1 95 ? 14.94500 94.39900 18.56600 1.000 13.52812 505 THR A C 1
ATOM 672 O O . THR A 1 95 ? 14.84300 95.61400 18.36100 1.000 15.52567 505 THR A O 1
ATOM 676 N N . PHE A 1 96 ? 15.99900 93.84600 19.15700 1.000 11.92147 506 PHE A N 1
ATOM 677 C CA . PHE A 1 96 ? 17.10400 94.63200 19.68500 1.000 10.40089 506 PHE A CA 1
ATOM 678 C C . PHE A 1 96 ? 18.26800 94.64900 18.70300 1.000 9.14250 506 PHE A C 1
ATOM 679 O O . PHE A 1 96 ? 18.51700 93.67500 17.98900 1.000 11.47119 506 PHE A O 1
ATOM 687 N N . TYR A 1 97 ? 18.98200 95.77100 18.67700 1.000 11.75778 507 TYR A N 1
ATOM 688 C CA . TYR A 1 97 ? 20.12100 95.95500 17.78800 1.000 12.04892 507 TYR A CA 1
ATOM 689 C C . TYR A 1 97 ? 21.26300 96.58000 18.57300 1.000 17.78661 507 TYR A C 1
ATOM 690 O O . TYR A 1 97 ? 21.06600 97.57600 19.27600 1.000 17.04478 507 TYR A O 1
ATOM 699 N N . ILE A 1 98 ? 22.44900 95.99100 18.45300 1.000 17.60885 508 ILE A N 1
ATOM 700 C CA . ILE A 1 98 ? 23.65600 96.51400 19.08200 1.000 15.76277 508 ILE A CA 1
ATOM 701 C C . ILE A 1 98 ? 24.80200 96.37500 18.09000 1.000 20.97166 508 ILE A C 1
ATOM 702 O O . ILE A 1 98 ? 25.00400 95.30100 17.51300 1.000 18.57968 508 ILE A O 1
ATOM 707 N N . ALA A 1 99 ? 25.54800 97.45900 17.89100 1.000 20.33289 509 ALA A N 1
ATOM 708 C CA . ALA A 1 99 ? 26.67300 97.47200 16.96900 1.000 20.97301 509 ALA A CA 1
ATOM 709 C C . ALA A 1 99 ? 27.83600 98.21500 17.60800 1.000 26.77403 509 ALA A C 1
ATOM 710 O O . ALA A 1 99 ? 27.64200 99.17900 18.35200 1.000 27.87379 509 ALA A O 1
ATOM 712 N N . GLU A 1 100 ? 29.05000 97.75500 17.31000 1.000 25.18332 510 GLU A N 1
ATOM 713 C CA . GLU A 1 100 ? 30.25900 98.36100 17.84500 1.000 23.07013 510 GLU A CA 1
ATOM 714 C C . GLU A 1 100 ? 31.33800 98.39400 16.77500 1.000 24.72192 510 GLU A C 1
ATOM 715 O O . GLU A 1 100 ? 31.51600 97.42700 16.03000 1.000 25.83288 510 GLU A O 1
ATOM 721 N N . GLN A 1 101 ? 32.05800 99.51000 16.71200 1.000 31.37782 511 GLN A N 1
ATOM 722 C CA . GLN A 1 101 ? 33.23400 99.62000 15.85800 1.000 32.50524 511 GLN A CA 1
ATOM 723 C C . GLN A 1 101 ? 34.39200 98.89400 16.53300 1.000 39.20806 511 GLN A C 1
ATOM 724 O O . GLN A 1 101 ? 34.81900 99.28000 17.62800 1.000 36.32496 511 GLN A O 1
ATOM 730 N N . VAL A 1 102 ? 34.89700 97.84400 15.88800 1.000 35.35806 512 VAL A N 1
ATOM 731 C CA . VAL A 1 102 ? 35.89800 96.98200 16.50500 1.000 36.78796 512 VAL A CA 1
ATOM 732 C C . VAL A 1 102 ? 37.29400 97.35700 16.02200 1.000 37.57392 512 VAL A C 1
ATOM 733 O O . VAL A 1 102 ? 38.28400 97.12600 16.72600 1.000 45.01045 512 VAL A O 1
ATOM 737 N N . SER A 1 103 ? 37.33600 97.95500 14.83500 1.000 36.97647 513 SER A N 1
ATOM 738 C CA . SER A 1 103 ? 38.62200 98.35800 14.22700 1.000 44.35034 513 SER A CA 1
ATOM 739 C C . SER A 1 103 ? 38.43500 99.58100 13.33300 1.000 46.26038 513 SER A C 1
ATOM 740 O O . SER A 1 103 ? 37.47200 99.59400 12.56100 1.000 41.11751 513 SER A O 1
ATOM 743 N N . HIS A 1 104 ? 39.29200 100.59000 13.48500 1.000 43.53596 514 HIS A N 1
ATOM 744 C CA . HIS A 1 104 ? 39.27700 101.73400 12.58100 1.000 49.19961 514 HIS A CA 1
ATOM 745 C C . HIS A 1 104 ? 40.24300 101.55800 11.41700 1.000 56.44778 514 HIS A C 1
ATOM 746 O O . HIS A 1 104 ? 40.03500 102.14900 10.35100 1.000 59.85742 514 HIS A O 1
ATOM 753 N N . HIS A 1 105 ? 41.28700 100.75200 11.60400 1.000 57.63363 515 HIS A N 1
ATOM 754 C CA . HIS A 1 105 ? 42.21700 100.38700 10.53600 1.000 55.27382 515 HIS A CA 1
ATOM 755 C C . HIS A 1 105 ? 42.48200 98.89500 10.67400 1.000 52.71180 515 HIS A C 1
ATOM 756 O O . HIS A 1 105 ? 43.40400 98.47900 11.38800 1.000 59.36624 515 HIS A O 1
ATOM 763 N N . PRO A 1 106 ? 41.68400 98.04800 10.00600 1.000 47.37400 516 PRO A N 1
ATOM 764 C CA . PRO A 1 106 ? 40.66800 98.34500 8.98700 1.000 37.52415 516 PRO A CA 1
ATOM 765 C C . PRO A 1 106 ? 39.34100 98.81400 9.57600 1.000 47.46203 516 PRO A C 1
ATOM 766 O O . PRO A 1 106 ? 39.05400 98.57200 10.74500 1.000 49.58922 516 PRO A O 1
ATOM 770 N N . PRO A 1 107 ? 38.51200 99.50000 8.77900 1.000 43.56300 517 PRO A N 1
ATOM 771 C CA . PRO A 1 107 ? 37.20600 100.01200 9.25000 1.000 37.44040 517 PRO A CA 1
ATOM 772 C C . PRO A 1 107 ? 36.09400 98.96400 9.24400 1.000 36.98626 517 PRO A C 1
ATOM 773 O O . PRO A 1 107 ? 35.22200 98.91800 8.37600 1.000 38.98807 517 PRO A O 1
ATOM 777 N N . ILE A 1 108 ? 36.13200 98.16100 10.30800 1.000 33.93047 518 ILE A N 1
ATOM 778 C CA . ILE A 1 108 ? 35.17500 97.03900 10.46700 1.000 33.04760 518 ILE A CA 1
ATOM 779 C C . ILE A 1 108 ? 34.20500 97.35000 11.60600 1.000 31.44727 518 ILE A C 1
ATOM 780 O O . ILE A 1 108 ? 34.66000 97.71400 12.69000 1.000 33.88944 518 ILE A O 1
ATOM 785 N N . SER A 1 109 ? 32.91000 97.21400 11.35000 1.000 27.29708 519 SER A N 1
ATOM 786 C CA . SER A 1 109 ? 31.90900 97.39500 12.39100 1.000 28.58958 519 SER A CA 1
ATOM 787 C C . SER A 1 109 ? 31.07900 96.12500 12.50200 1.000 31.22132 519 SER A C 1
ATOM 788 O O . SER A 1 109 ? 30.59800 95.60200 11.49100 1.000 29.63783 519 SER A O 1
ATOM 791 N N . ALA A 1 110 ? 30.91600 95.63400 13.72700 1.000 31.58474 520 ALA A N 1
ATOM 792 C CA . ALA A 1 110 ? 30.16300 94.42000 14.00000 1.000 23.29966 520 ALA A CA 1
ATOM 793 C C . ALA A 1 110 ? 28.81100 94.76800 14.60600 1.000 23.47017 520 ALA A C 1
ATOM 794 O O . ALA A 1 110 ? 28.66700 95.76500 15.31700 1.000 23.48725 520 ALA A O 1
ATOM 796 N N . PHE A 1 111 ? 27.81700 93.93000 14.32000 1.000 26.46647 521 PHE A N 1
ATOM 797 C CA . PHE A 1 111 ? 26.46000 94.16000 14.79000 1.000 21.63382 521 PHE A CA 1
ATOM 798 C C . PHE A 1 111 ? 25.84500 92.84500 15.24300 1.000 18.88811 521 PHE A C 1
ATOM 799 O O . PHE A 1 111 ? 26.28000 91.75900 14.85200 1.000 19.99767 521 PHE A O 1
ATOM 807 N N . TYR A 1 112 ? 24.81700 92.96300 16.07800 1.000 18.15350 522 TYR A N 1
ATOM 808 C CA . TYR A 1 112 ? 24.05100 91.81800 16.54100 1.000 11.97981 522 TYR A CA 1
ATOM 809 C C . TYR A 1 112 ? 22.59800 92.23600 16.69000 1.000 13.41395 522 TYR A C 1
ATOM 810 O O . TYR A 1 112 ? 22.30400 93.32000 17.20000 1.000 16.87983 522 TYR A O 1
ATOM 819 N N . VAL A 1 113 ? 21.69400 91.37500 16.23200 1.000 13.47808 523 VAL A N 1
ATOM 820 C CA . VAL A 1 113 ? 20.25800 91.61400 16.31000 1.000 9.77329 523 VAL A CA 1
ATOM 821 C C . VAL A 1 113 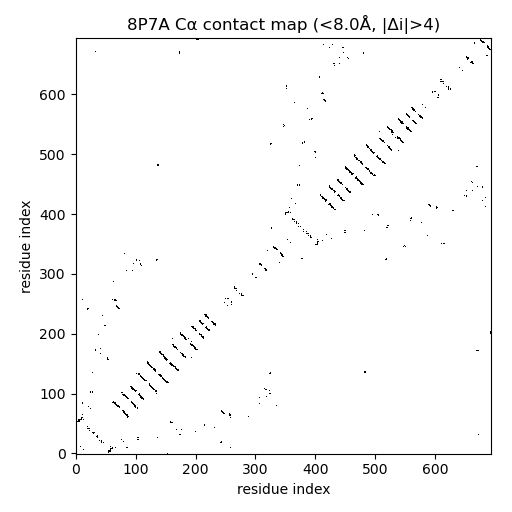? 19.61900 90.38300 16.93000 1.000 10.03334 523 VAL A C 1
ATOM 822 O O . VAL A 1 113 ? 19.94800 89.25500 16.54800 1.000 16.73632 523 VAL A O 1
ATOM 826 N N . SER A 1 114 ? 18.71400 90.59300 17.88400 1.000 5.95010 524 SER A N 1
ATOM 827 C CA . SER A 1 114 ? 18.07900 89.48500 18.58500 1.000 6.94964 524 SER A CA 1
ATOM 828 C C . SER A 1 114 ? 16.62400 89.80300 18.88400 1.000 10.41367 524 SER A C 1
ATOM 829 O O . SER A 1 114 ? 16.31600 90.86300 19.43600 1.000 15.10736 524 SER A O 1
ATOM 832 N N . ASN A 1 115 ? 15.73600 88.87800 18.51600 1.000 10.33835 525 ASN A N 1
ATOM 833 C CA . ASN A 1 115 ? 14.34000 88.88500 18.96200 1.000 10.17566 525 ASN A CA 1
ATOM 834 C C . ASN A 1 115 ? 13.99300 87.42600 19.25400 1.000 9.38045 525 ASN A C 1
ATOM 835 O O . ASN A 1 115 ? 13.59700 86.68100 18.35500 1.000 12.90850 525 ASN A O 1
ATOM 840 N N . ARG A 1 116 ? 14.13600 87.02600 20.51700 1.000 5.24678 526 ARG A N 1
ATOM 841 C CA . ARG A 1 116 ? 13.95500 85.62000 20.85300 1.000 7.45460 526 ARG A CA 1
ATOM 842 C C . ARG A 1 116 ? 12.48500 85.22200 20.89000 1.000 9.35441 526 ARG A C 1
ATOM 843 O O . ARG A 1 116 ? 12.14800 84.09800 20.50200 1.000 13.49290 526 ARG A O 1
ATOM 851 N N . LYS A 1 117 ? 11.59600 86.11800 21.32600 1.000 9.09723 527 LYS A N 1
ATOM 852 C CA . LYS A 1 117 ? 10.18200 85.76300 21.38200 1.000 8.01438 527 LYS A CA 1
ATOM 853 C C . LYS A 1 117 ? 9.63700 85.46300 19.99100 1.000 9.26300 527 LYS A C 1
ATOM 854 O O . LYS A 1 117 ? 8.79800 84.57000 19.82500 1.000 10.87917 527 LYS A O 1
ATOM 860 N N . ASP A 1 118 ? 10.09400 86.20300 18.98100 1.000 8.12785 528 ASP A N 1
ATOM 861 C CA . ASP A 1 118 ? 9.68900 85.95400 17.60400 1.000 8.42721 528 ASP A CA 1
ATOM 862 C C . ASP A 1 118 ? 10.58300 84.94400 16.89700 1.000 7.57396 528 ASP A C 1
ATOM 863 O O . ASP A 1 118 ? 10.28600 84.57100 15.75700 1.000 10.22852 528 ASP A O 1
ATOM 868 N N . GLY A 1 119 ? 11.65700 84.49700 17.53700 1.000 6.57954 529 GLY A N 1
ATOM 869 C CA . GLY A 1 119 ? 12.41100 83.36400 17.03800 1.000 9.33376 529 GLY A CA 1
ATOM 870 C C . GLY A 1 119 ? 13.35200 83.65000 15.89000 1.000 8.50277 529 GLY A C 1
ATOM 871 O O . GLY A 1 119 ? 13.47500 82.82500 14.97600 1.000 11.05346 529 GLY A O 1
ATOM 872 N N . PHE A 1 120 ? 14.03000 84.79500 15.90400 1.000 4.47847 530 PHE A N 1
ATOM 873 C CA . PHE A 1 120 ? 15.04300 85.06200 14.89600 1.000 6.56002 530 PHE A CA 1
ATOM 874 C C . PHE A 1 120 ? 16.10900 85.98000 15.47400 1.000 8.25101 530 PHE A C 1
ATOM 875 O O . PHE A 1 120 ? 15.88000 86.69700 16.45100 1.000 11.44168 530 PHE A O 1
ATOM 883 N N . CYS A 1 121 ? 17.28400 85.94600 14.85000 1.000 10.15343 531 CYS A N 1
ATOM 884 C CA . CYS A 1 121 ? 18.38900 86.81600 15.22800 1.000 13.75349 531 CYS A CA 1
ATOM 885 C C . CYS A 1 121 ? 19.34900 86.91100 14.05100 1.000 14.29829 531 CYS A C 1
ATOM 886 O O . CYS A 1 121 ? 19.40900 86.00800 13.21200 1.000 17.69451 531 CYS A O 1
ATOM 889 N N . LEU A 1 122 ? 20.09600 88.01400 13.99700 1.000 9.43429 532 LEU A N 1
ATOM 890 C CA . LEU A 1 122 ? 21.07600 88.24200 12.94500 1.000 10.53211 532 LEU A CA 1
ATOM 891 C C . LEU A 1 122 ? 22.40200 88.67200 13.55500 1.000 17.52853 532 LEU A C 1
ATOM 892 O O . LEU A 1 122 ? 22.44200 89.35400 14.58300 1.000 24.66925 532 LEU A O 1
ATOM 897 N N . SER A 1 123 ? 23.48900 88.26700 12.90400 1.000 14.33691 533 SER A N 1
ATOM 898 C CA . SER A 1 123 ? 24.83100 88.66400 13.29800 1.000 14.51830 533 SER A CA 1
ATOM 899 C C . SER A 1 123 ? 25.65300 88.90800 12.04200 1.000 22.31831 533 SER A C 1
ATOM 900 O O . SER A 1 123 ? 25.33400 88.40400 10.96300 1.000 28.25798 533 SER A O 1
ATOM 903 N N . GLY A 1 124 ? 26.72100 89.67900 12.18900 1.000 24.11000 534 GLY A N 1
ATOM 904 C CA . GLY A 1 124 ? 27.56500 89.96300 11.04800 1.000 20.89853 534 GLY A CA 1
ATOM 905 C C . GLY A 1 124 ? 28.65400 90.95600 11.38500 1.000 22.10385 534 GLY A C 1
ATOM 906 O O . GLY A 1 124 ? 28.74400 91.47800 12.50100 1.000 18.66681 534 GLY A O 1
ATOM 907 N N . SER A 1 125 ? 29.48800 91.20100 10.37900 1.000 30.91157 535 SER A N 1
ATOM 908 C CA . SER A 1 125 ? 30.58300 92.15300 10.46300 1.000 31.85293 535 SER A CA 1
ATOM 909 C C . SER A 1 125 ? 30.78200 92.73500 9.07200 1.000 32.95362 535 SER A C 1
ATOM 910 O O . SER A 1 125 ? 30.78300 91.99600 8.08500 1.000 35.51210 535 SER A O 1
ATOM 913 N N . ILE A 1 126 ? 30.94300 94.05400 8.99700 1.000 22.53536 536 ILE A N 1
ATOM 914 C CA . ILE A 1 126 ? 30.99100 94.76900 7.72700 1.000 23.85318 536 ILE A CA 1
ATOM 915 C C . ILE A 1 126 ? 32.30600 95.52700 7.64500 1.000 27.98617 536 ILE A C 1
ATOM 916 O O . ILE A 1 126 ? 32.66000 96.26700 8.56800 1.000 34.78517 536 ILE A O 1
ATOM 921 N N . LEU A 1 127 ? 33.04800 95.30600 6.55400 1.000 31.62886 537 LEU A N 1
ATOM 922 C CA . LEU A 1 127 ? 34.30500 96.05300 6.28100 1.000 28.38034 537 LEU A CA 1
ATOM 923 C C . LEU A 1 127 ? 34.02300 97.05800 5.17000 1.000 26.76056 537 LEU A C 1
ATOM 924 O O . LEU A 1 127 ? 33.44500 96.67700 4.15500 1.000 33.52855 537 LEU A O 1
ATOM 929 N N . ALA A 1 128 ? 34.45400 98.28600 5.36700 1.000 28.19113 538 ALA A N 1
ATOM 930 C CA . ALA A 1 128 ? 34.21900 99.37200 4.42500 1.000 31.68503 538 ALA A CA 1
ATOM 931 C C . ALA A 1 128 ? 35.48700 99.63700 3.62400 1.000 45.06854 538 ALA A C 1
ATOM 932 O O . ALA A 1 128 ? 36.55400 99.87500 4.20100 1.000 55.63130 538 ALA A O 1
ATOM 934 N N . LYS A 1 129 ? 35.36800 99.59200 2.30000 1.000 42.81980 539 LYS A N 1
ATOM 935 C CA . LYS A 1 129 ? 36.44800 99.95700 1.39400 1.000 40.30970 539 LYS A CA 1
ATOM 936 C C . LYS A 1 129 ? 35.87500 100.83700 0.29600 1.000 48.17541 539 LYS A C 1
ATOM 937 O O . LYS A 1 129 ? 34.83000 100.51500 -0.27800 1.000 51.24364 539 LYS A O 1
ATOM 943 N N . SER A 1 130 ? 36.54900 101.94600 0.01200 1.000 40.77829 540 SER A N 1
ATOM 944 C CA . SER A 1 130 ? 36.13300 102.86600 -1.03300 1.000 39.79252 540 SER A CA 1
ATOM 945 C C . SER A 1 130 ? 37.15200 102.86700 -2.16400 1.000 48.17534 540 SER A C 1
ATOM 946 O O . SER A 1 130 ? 38.32900 102.55400 -1.96500 1.000 59.41018 540 SER A O 1
ATOM 949 N N . LYS A 1 131 ? 36.68200 103.22100 -3.35700 1.000 46.81088 541 LYS A N 1
ATOM 950 C CA . LYS A 1 131 ? 37.53800 103.34500 -4.52800 1.000 56.30586 541 LYS A CA 1
ATOM 951 C C . LYS A 1 131 ? 37.11700 104.59100 -5.28800 1.000 65.78057 541 LYS A C 1
ATOM 952 O O . LYS A 1 131 ? 35.92800 104.78600 -5.55600 1.000 62.79270 541 LYS A O 1
ATOM 958 N N . PHE A 1 132 ? 38.09200 105.42600 -5.63300 1.000 72.16824 542 PHE A N 1
ATOM 959 C CA . PHE A 1 132 ? 37.84300 106.74200 -6.20600 1.000 61.23687 542 PHE A CA 1
ATOM 960 C C . PHE A 1 132 ? 38.18800 106.71600 -7.68700 1.000 68.88591 542 PHE A C 1
ATOM 961 O O . PHE A 1 132 ? 39.34600 106.49100 -8.05600 1.000 74.55733 542 PHE A O 1
ATOM 969 N N . TYR A 1 133 ? 37.18100 106.94400 -8.53000 1.000 68.49672 543 TYR A N 1
ATOM 970 C CA . TYR A 1 133 ? 37.36200 107.05200 -9.97000 1.000 76.87944 543 TYR A CA 1
ATOM 971 C C . TYR A 1 133 ? 37.46600 108.50300 -10.42800 1.000 72.56525 543 TYR A C 1
ATOM 972 O O . TYR A 1 133 ? 37.29500 108.78700 -11.61900 1.000 65.32679 543 TYR A O 1
ATOM 981 N N . GLY A 1 134 ? 37.73900 109.42500 -9.50700 1.000 68.79435 544 GLY A N 1
ATOM 982 C CA . GLY A 1 134 ? 37.71500 110.83700 -9.82600 1.000 59.44238 544 GLY A CA 1
ATOM 983 C C . GLY A 1 134 ? 36.34300 111.43800 -9.60800 1.000 64.58039 544 GLY A C 1
ATOM 984 O O . GLY A 1 134 ? 35.97100 111.75500 -8.47300 1.000 64.43091 544 GLY A O 1
ATOM 985 N N . ASN A 1 135 ? 35.58200 111.60800 -10.69100 1.000 58.15607 545 ASN A N 1
ATOM 986 C CA . ASN A 1 135 ? 34.24700 112.18600 -10.57100 1.000 67.38834 545 ASN A CA 1
ATOM 987 C C . ASN A 1 135 ? 33.29000 111.26500 -9.82100 1.000 67.69063 545 ASN A C 1
ATOM 988 O O . ASN A 1 135 ? 32.35900 111.74800 -9.16600 1.000 66.97144 545 ASN A O 1
ATOM 993 N N . SER A 1 136 ? 33.49300 109.95200 -9.90200 1.000 65.64470 546 SER A N 1
ATOM 994 C CA . SER A 1 136 ? 32.61000 108.98000 -9.27400 1.000 60.33062 546 SER A CA 1
ATOM 995 C C . SER A 1 136 ? 33.33300 108.24600 -8.15100 1.000 59.13864 546 SER A C 1
ATOM 996 O O . SER A 1 136 ? 34.54400 108.01200 -8.21400 1.000 61.93738 546 SER A O 1
ATOM 999 N N . LEU A 1 137 ? 32.55400 107.92000 -7.11300 1.000 53.93083 547 LEU A N 1
ATOM 1000 C CA . LEU A 1 137 ? 33.08400 107.15900 -5.95400 1.000 51.92811 547 LEU A CA 1
ATOM 1001 C C . LEU A 1 137 ? 32.22600 105.91800 -5.74700 1.000 54.76940 547 LEU A C 1
ATOM 1002 O O . LEU A 1 137 ? 31.00900 105.99300 -5.93300 1.000 54.76685 547 LEU A O 1
ATOM 1007 N N . SER A 1 138 ? 32.85800 104.81500 -5.39500 1.000 53.96305 548 SER A N 1
ATOM 1008 C CA . SER A 1 138 ? 32.17000 103.56200 -5.10600 1.000 50.19892 548 SER A CA 1
ATOM 1009 C C . SER A 1 138 ? 32.65300 103.05500 -3.75400 1.000 44.33406 548 SER A C 1
ATOM 1010 O O . SER A 1 138 ? 33.83300 102.72600 -3.59600 1.000 55.26610 548 SER A O 1
ATOM 1013 N N . ALA A 1 139 ? 31.74900 103.00500 -2.78100 1.000 39.08182 549 ALA A N 1
ATOM 1014 C CA . ALA A 1 139 ? 32.04100 102.46400 -1.46100 1.000 42.05522 549 ALA A CA 1
ATOM 1015 C C . ALA A 1 139 ? 31.42800 101.07400 -1.35500 1.000 52.63075 549 ALA A C 1
ATOM 1016 O O . ALA A 1 139 ? 30.22700 100.90400 -1.58800 1.000 47.83353 549 ALA A O 1
ATOM 1018 N N . ILE A 1 140 ? 32.25500 100.08500 -1.01700 1.000 46.33565 550 ILE A N 1
ATOM 1019 C CA . ILE A 1 140 ? 31.81700 98.69700 -0.93200 1.000 35.57737 550 ILE A CA 1
ATOM 1020 C C . ILE A 1 140 ? 31.64100 98.32100 0.53100 1.000 41.61901 550 ILE A C 1
ATOM 1021 O O . ILE A 1 140 ? 32.33700 98.82900 1.41900 1.000 41.62202 550 ILE A O 1
ATOM 1026 N N . LEU A 1 141 ? 30.69900 97.41600 0.78200 1.000 36.84497 551 LEU A N 1
ATOM 1027 C CA . LEU A 1 141 ? 30.46900 96.84300 2.10600 1.000 27.49094 551 LEU A CA 1
ATOM 1028 C C . LEU A 1 141 ? 30.55900 95.33000 1.95000 1.000 32.09563 551 LEU A C 1
ATOM 1029 O O . LEU A 1 141 ? 29.63400 94.69900 1.43000 1.000 38.60382 551 LEU A O 1
ATOM 1034 N N . GLU A 1 142 ? 31.66700 94.75200 2.39800 1.000 26.64778 552 GLU A N 1
ATOM 1035 C CA . GLU A 1 142 ? 31.91100 93.32500 2.26000 1.000 32.37000 552 GLU A CA 1
ATOM 1036 C C . GLU A 1 142 ? 31.85000 92.66700 3.62900 1.000 33.11806 552 GLU A C 1
ATOM 1037 O O . GLU A 1 142 ? 32.38600 93.19300 4.61000 1.000 28.77232 552 GLU A O 1
ATOM 1043 N N . GLY A 1 143 ? 31.19400 91.52500 3.68100 1.000 32.05690 553 GLY A N 1
ATOM 1044 C CA . GLY A 1 143 ? 30.91100 90.83000 4.91900 1.000 27.60549 553 GLY A CA 1
ATOM 1045 C C . GLY A 1 143 ? 29.61100 90.06900 4.79300 1.000 24.48841 553 GLY A C 1
ATOM 1046 O O . GLY A 1 143 ? 28.75700 90.36100 3.95700 1.000 28.77816 553 GLY A O 1
ATOM 1047 N N . GLU A 1 144 ? 29.45400 89.06800 5.65200 1.000 22.43093 554 GLU A N 1
ATOM 1048 C CA . GLU A 1 144 ? 28.32000 88.15800 5.59400 1.000 23.59344 554 GLU A CA 1
ATOM 1049 C C . GLU A 1 144 ? 27.43500 88.36100 6.81300 1.000 25.92642 554 GLU A C 1
ATOM 1050 O O . GLU A 1 144 ? 27.92900 88.42500 7.94400 1.000 22.31326 554 GLU A O 1
ATOM 1056 N N . ALA A 1 145 ? 26.13300 88.46200 6.57400 1.000 20.58620 555 ALA A N 1
ATOM 1057 C CA . ALA A 1 145 ? 25.13800 88.53400 7.63300 1.000 14.56043 555 ALA A CA 1
ATOM 1058 C C . ALA A 1 145 ? 24.46000 87.17700 7.75700 1.000 16.98540 555 ALA A C 1
ATOM 1059 O O . ALA A 1 145 ? 24.03100 86.59700 6.75300 1.000 18.29924 555 ALA A O 1
ATOM 1061 N N . ARG A 1 146 ? 24.37200 86.67200 8.98200 1.000 16.29293 556 ARG A N 1
ATOM 1062 C CA . ARG A 1 146 ? 23.79700 85.36100 9.25700 1.000 16.00824 556 ARG A CA 1
ATOM 1063 C C . ARG A 1 146 ? 22.45700 85.54800 9.95400 1.000 16.65696 556 ARG A C 1
ATOM 1064 O O . ARG A 1 146 ? 22.40600 85.97900 11.11100 1.000 14.73249 556 ARG A O 1
ATOM 1072 N N . LEU A 1 147 ? 21.37800 85.22100 9.25100 1.000 16.09442 557 LEU A N 1
ATOM 1073 C CA . LEU A 1 147 ? 20.04200 85.20500 9.83000 1.000 12.24961 557 LEU A CA 1
ATOM 1074 C C . LEU A 1 147 ? 19.74900 83.79200 10.31700 1.000 13.45770 557 LEU A C 1
ATOM 1075 O O . LEU A 1 147 ? 19.84000 82.83500 9.54100 1.000 20.52209 557 LEU A O 1
ATOM 1080 N N . THR A 1 148 ? 19.40300 83.66200 11.59500 1.000 13.05774 558 THR A N 1
ATOM 1081 C CA . THR A 1 148 ? 19.10300 82.37100 12.20000 1.000 8.29653 558 THR A CA 1
ATOM 1082 C C . THR A 1 148 ? 17.69000 82.38700 12.76000 1.000 10.10026 558 THR A C 1
ATOM 1083 O O . THR A 1 148 ? 17.31400 83.31700 13.48000 1.000 14.59001 558 THR A O 1
ATOM 1087 N N . PHE A 1 149 ? 16.91200 81.36100 12.42400 1.000 9.93345 559 PHE A N 1
ATOM 1088 C CA . PHE A 1 149 ? 15.62300 81.11500 13.06300 1.000 8.92427 559 PHE A CA 1
ATOM 1089 C C . PHE A 1 149 ? 15.85800 80.14000 14.21200 1.000 10.02766 559 PHE A C 1
ATOM 1090 O O . PHE A 1 149 ? 16.21700 78.98000 13.98700 1.000 9.79159 559 PHE A O 1
ATOM 1098 N N . LEU A 1 150 ? 15.66200 80.61600 15.44300 1.000 9.51202 560 LEU A N 1
ATOM 1099 C CA . LEU A 1 150 ? 16.09700 79.85800 16.61300 1.000 10.70694 560 LEU A CA 1
ATOM 1100 C C . LEU A 1 150 ? 15.36900 78.52400 16.72900 1.000 9.59895 560 LEU A C 1
ATOM 1101 O O . LEU A 1 150 ? 15.98900 77.49500 17.02500 1.000 8.14180 560 LEU A O 1
ATOM 1106 N N . ASN A 1 151 ? 14.05300 78.51900 16.50400 1.000 9.64940 561 ASN A N 1
ATOM 1107 C CA . ASN A 1 151 ? 13.28500 77.29000 16.66900 1.000 12.82323 561 ASN A CA 1
ATOM 1108 C C . ASN A 1 151 ? 13.61800 76.24600 15.61300 1.000 13.83563 561 ASN A C 1
ATOM 1109 O O . ASN A 1 151 ? 13.41100 75.05200 15.85400 1.000 24.89678 561 ASN A O 1
ATOM 1114 N N . ARG A 1 152 ? 14.11000 76.66600 14.44900 1.000 9.69450 562 ARG A N 1
ATOM 1115 C CA . ARG A 1 152 ? 14.38800 75.74600 13.35400 1.000 10.02129 562 ARG A CA 1
ATOM 1116 C C . ARG A 1 152 ? 15.84600 75.32000 13.26800 1.000 10.87011 562 ARG A C 1
ATOM 1117 O O . ARG A 1 152 ? 16.14000 74.31400 12.61200 1.000 11.18887 562 ARG A O 1
ATOM 1125 N N . GLY A 1 153 ? 16.76100 76.04300 13.91000 1.000 12.18946 563 GLY A N 1
ATOM 1126 C CA . GLY A 1 153 ? 18.17400 75.76200 13.74600 1.000 12.27968 563 GLY A CA 1
ATOM 1127 C C . GLY A 1 153 ? 18.57400 75.88600 12.29100 1.000 10.98106 563 GLY A C 1
ATOM 1128 O O . GLY A 1 153 ? 19.26300 75.02200 11.74300 1.000 11.98569 563 GLY A O 1
ATOM 1129 N N . GLU A 1 154 ? 18.13700 76.97400 11.66000 1.000 9.83248 564 GLU A N 1
ATOM 1130 C CA . GLU A 1 154 ? 18.21600 77.15200 10.21500 1.000 5.75739 564 GLU A CA 1
ATOM 1131 C C . GLU A 1 154 ? 18.81700 78.51900 9.92900 1.000 9.69732 564 GLU A C 1
ATOM 1132 O O . GLU A 1 154 ? 18.30400 79.53600 10.40600 1.000 11.12626 564 GLU A O 1
ATOM 1138 N N . ASP A 1 155 ? 19.89600 78.54300 9.15000 1.000 14.39103 565 ASP A N 1
ATOM 1139 C CA . ASP A 1 155 ? 20.67000 79.75200 8.91000 1.000 10.39086 565 ASP A CA 1
ATOM 1140 C C . ASP A 1 155 ? 20.48300 80.25000 7.48200 1.000 11.03787 565 ASP A C 1
ATOM 1141 O O . ASP A 1 155 ? 20.26700 79.46800 6.55200 1.000 18.79224 565 ASP A O 1
ATOM 1146 N N . TYR A 1 156 ? 20.57300 81.56900 7.32400 1.000 8.30712 566 TYR A N 1
ATOM 1147 C CA . TYR A 1 156 ? 20.57800 82.22100 6.02100 1.000 10.58757 566 TYR A CA 1
ATOM 1148 C C . TYR A 1 156 ? 21.77900 83.15200 5.97400 1.000 14.23151 566 TYR A C 1
ATOM 1149 O O . TYR A 1 156 ? 21.88100 84.07600 6.78700 1.000 16.99803 566 TYR A O 1
ATOM 1158 N N . VAL A 1 157 ? 22.68800 82.90600 5.03400 1.000 13.37914 567 VAL A N 1
ATOM 1159 C CA . VAL A 1 157 ? 23.88600 83.72000 4.86600 1.000 14.96524 567 VAL A CA 1
ATOM 1160 C C . VAL A 1 157 ? 23.66700 84.64000 3.67600 1.000 16.08146 567 VAL A C 1
ATOM 1161 O O . VAL A 1 157 ? 23.28000 84.18700 2.59100 1.000 20.62913 567 VAL A O 1
ATOM 1165 N N . MET A 1 158 ? 23.90600 85.93200 3.87800 1.000 12.45110 568 MET A N 1
ATOM 1166 C CA . MET A 1 158 ? 23.63500 86.93200 2.86000 1.000 14.67212 568 MET A CA 1
ATOM 1167 C C . MET A 1 158 ? 24.71500 88.00200 2.90200 1.000 23.93879 568 MET A C 1
ATOM 1168 O O . MET A 1 158 ? 25.28600 88.29400 3.95700 1.000 16.79546 568 MET A O 1
ATOM 1173 N N . THR A 1 159 ? 24.99500 88.57500 1.73600 1.000 26.08302 569 THR A N 1
ATOM 1174 C CA . THR A 1 159 ? 25.90300 89.70000 1.59300 1.000 20.81834 569 THR A CA 1
ATOM 1175 C C . THR A 1 159 ? 25.11100 90.92700 1.16000 1.000 28.75189 569 THR A C 1
ATOM 1176 O O . THR A 1 159 ? 23.88900 90.88100 0.98700 1.000 26.34352 569 THR A O 1
ATOM 1180 N N . MET A 1 160 ? 25.82100 92.03000 0.97700 1.000 36.93873 570 MET A N 1
ATOM 1181 C CA . MET A 1 160 ? 25.22300 93.30800 0.63700 1.000 34.22429 570 MET A CA 1
ATOM 1182 C C . MET A 1 160 ? 25.81900 93.84600 -0.65600 1.000 28.86276 570 MET A C 1
ATOM 1183 O O . MET A 1 160 ? 26.92000 93.45100 -1.05800 1.000 35.85611 570 MET A O 1
ATOM 1188 N N . PRO A 1 161 ? 25.12000 94.74700 -1.33200 1.000 23.91785 571 PRO A N 1
ATOM 1189 C CA . PRO A 1 161 ? 25.65900 95.35800 -2.54700 1.000 33.91737 571 PRO A CA 1
ATOM 1190 C C . PRO A 1 161 ? 26.65500 96.45400 -2.18400 1.000 39.74259 571 PRO A C 1
ATOM 1191 O O . PRO A 1 161 ? 26.98100 96.67300 -1.01900 1.000 39.99492 571 PRO A O 1
ATOM 1195 N N . TYR A 1 162 ? 27.14800 97.13700 -3.21400 1.000 37.28814 572 TYR A N 1
ATOM 1196 C CA . TYR A 1 162 ? 27.98500 98.31400 -3.04200 1.000 36.60777 572 TYR A CA 1
ATOM 1197 C C . TYR A 1 162 ? 27.29100 99.51500 -3.67000 1.000 37.13810 572 TYR A C 1
ATOM 1198 O O . TYR A 1 162 ? 26.49100 99.37500 -4.60000 1.000 32.47316 572 TYR A O 1
ATOM 1207 N N . ALA A 1 163 ? 27.59500 100.69800 -3.14100 1.000 45.78575 573 ALA A N 1
ATOM 1208 C CA . ALA A 1 163 ? 26.97400 101.94000 -3.58400 1.000 42.68583 573 ALA A CA 1
ATOM 1209 C C . ALA A 1 163 ? 27.91300 102.64900 -4.54900 1.000 48.31247 573 ALA A C 1
ATOM 1210 O O . ALA A 1 163 ? 29.05900 102.95000 -4.19800 1.000 59.16314 573 ALA A O 1
ATOM 1212 N N . HIS A 1 164 ? 27.42600 102.91600 -5.75700 1.000 44.20696 574 HIS A N 1
ATOM 1213 C CA . HIS A 1 164 ? 28.18300 103.64400 -6.76600 1.000 55.39585 574 HIS A CA 1
ATOM 1214 C C . HIS A 1 164 ? 27.65100 105.06900 -6.82400 1.000 60.58409 574 HIS A C 1
ATOM 1215 O O . HIS A 1 164 ? 26.46200 105.28100 -7.09200 1.000 56.05315 574 HIS A O 1
ATOM 1222 N N . CYS A 1 165 ? 28.52500 106.03700 -6.57300 1.000 65.92633 575 CYS A N 1
ATOM 1223 C CA . CYS A 1 165 ? 28.15300 107.44400 -6.51400 1.000 59.17172 575 CYS A CA 1
ATOM 1224 C C . CYS A 1 165 ? 28.80400 108.17400 -7.67900 1.000 55.60014 575 CYS A C 1
ATOM 1225 O O . CYS A 1 165 ? 30.02700 108.12000 -7.84500 1.000 55.81064 575 CYS A O 1
ATOM 1228 N N . LYS A 1 166 ? 27.98700 108.85100 -8.48000 1.000 55.70178 576 LYS A N 1
ATOM 1229 C CA . LYS A 1 166 ? 28.46000 109.67000 -9.58400 1.000 61.25866 576 LYS A CA 1
ATOM 1230 C C . LYS A 1 166 ? 27.98200 111.10300 -9.39000 1.000 58.12489 576 LYS A C 1
ATOM 1231 O O . LYS A 1 166 ? 26.93400 111.34900 -8.78600 1.000 68.68405 576 LYS A O 1
ATOM 1237 N N . GLY A 1 167 ? 28.76300 112.04400 -9.90700 1.000 48.25105 577 GLY A N 1
ATOM 1238 C CA . GLY A 1 167 ? 28.42800 113.44600 -9.82200 1.000 49.34129 577 GLY A CA 1
ATOM 1239 C C . GLY A 1 167 ? 29.04600 114.20100 -8.66700 1.000 62.05510 577 GLY A C 1
ATOM 1240 O O . GLY A 1 167 ? 28.48500 115.21900 -8.24600 1.000 65.31883 577 GLY A O 1
ATOM 1241 N N . ILE A 1 168 ? 30.18100 113.74000 -8.13700 1.000 68.57933 578 ILE A N 1
ATOM 1242 C CA . ILE A 1 168 ? 30.83600 114.45100 -7.04000 1.000 65.84989 578 ILE A CA 1
ATOM 1243 C C . ILE A 1 168 ? 31.28100 115.83300 -7.50100 1.000 74.16866 578 ILE A C 1
ATOM 1244 O O . ILE A 1 168 ? 30.87300 116.85900 -6.94300 1.000 70.64273 578 ILE A O 1
ATOM 1249 N N . LEU A 1 169 ? 32.12800 115.87700 -8.53100 1.000 64.80942 579 LEU A N 1
ATOM 1250 C CA . LEU A 1 169 ? 32.66800 117.14600 -9.01000 1.000 52.09750 579 LEU A CA 1
ATOM 1251 C C . LEU A 1 169 ? 31.69600 117.83700 -9.95800 1.000 49.35044 579 LEU A C 1
ATOM 1252 O O . LEU A 1 169 ? 31.29200 118.98200 -9.72700 1.000 55.82949 579 LEU A O 1
ATOM 1257 N N . TYR A 1 170 ? 31.31100 117.15400 -11.03400 1.000 48.53608 580 TYR A N 1
ATOM 1258 C CA . TYR A 1 170 ? 30.39100 117.70700 -12.01600 1.000 48.78520 580 TYR A CA 1
ATOM 1259 C C . TYR A 1 170 ? 29.37900 116.64100 -12.40700 1.000 53.14397 580 TYR A C 1
ATOM 1260 O O . TYR A 1 170 ? 29.57300 115.45000 -12.15700 1.000 55.20857 580 TYR A O 1
ATOM 1269 N N . GLY A 1 171 ? 28.29600 117.08700 -13.03700 1.000 57.07869 581 GLY A N 1
ATOM 1270 C CA . GLY A 1 171 ? 27.22200 116.20400 -13.43600 1.000 62.04056 581 GLY A CA 1
ATOM 1271 C C . GLY A 1 171 ? 26.21400 115.96200 -12.32700 1.000 60.14659 581 GLY A C 1
ATOM 1272 O O . GLY A 1 171 ? 26.38200 116.37200 -11.17600 1.000 51.04838 581 GLY A O 1
ATOM 1273 N N . THR A 1 172 ? 25.13600 115.27200 -12.69500 1.000 63.22094 582 THR A N 1
ATOM 1274 C CA . THR A 1 172 ? 24.06500 115.00500 -11.74400 1.000 58.49056 582 THR A CA 1
ATOM 1275 C C . THR A 1 172 ? 24.57000 114.11200 -10.61900 1.000 52.60193 582 THR A C 1
ATOM 1276 O O . THR A 1 172 ? 25.25000 113.11000 -10.86000 1.000 56.96580 582 THR A O 1
ATOM 1280 N N . MET A 1 173 ? 24.22800 114.47700 -9.38600 1.000 57.23901 583 MET A N 1
ATOM 1281 C CA . MET A 1 173 ? 24.67100 113.75200 -8.20200 1.000 59.02350 583 MET A CA 1
ATOM 1282 C C . MET A 1 173 ? 23.68600 112.62500 -7.91800 1.000 52.16148 583 MET A C 1
ATOM 1283 O O . MET A 1 173 ? 22.51000 112.87900 -7.63500 1.000 66.10164 583 MET A O 1
ATOM 1288 N N . THR A 1 174 ? 24.16300 111.38400 -7.99300 1.000 43.42207 584 THR A N 1
ATOM 1289 C CA . THR A 1 174 ? 23.29700 110.21900 -7.89000 1.000 50.99832 584 THR A CA 1
ATOM 1290 C C . THR A 1 174 ? 23.97000 109.14500 -7.04800 1.000 47.53651 584 THR A C 1
ATOM 1291 O O . THR A 1 174 ? 25.19000 109.13500 -6.86900 1.000 47.41442 584 THR A O 1
ATOM 1295 N N . LEU A 1 175 ? 23.14700 108.23800 -6.52500 1.000 55.24483 585 LEU A N 1
ATOM 1296 C CA . LEU A 1 175 ? 23.61800 107.06600 -5.79300 1.000 55.46628 585 LEU A CA 1
ATOM 1297 C C . LEU A 1 175 ? 22.83400 105.85800 -6.28600 1.000 49.55955 585 LEU A C 1
ATOM 1298 O O . LEU A 1 175 ? 21.62100 105.76800 -6.06600 1.000 42.22907 585 LEU A O 1
ATOM 1303 N N . GLU A 1 176 ? 23.52500 104.93800 -6.95200 1.000 46.41316 586 GLU A N 1
ATOM 1304 C CA . GLU A 1 176 ? 22.93200 103.71400 -7.46800 1.000 41.47462 586 GLU A CA 1
ATOM 1305 C C . GLU A 1 176 ? 23.50300 102.51700 -6.71800 1.000 53.64553 586 GLU A C 1
ATOM 1306 O O . GLU A 1 176 ? 24.62500 102.56300 -6.20600 1.000 57.75142 586 GLU A O 1
ATOM 1312 N N . LEU A 1 177 ? 22.71800 101.44600 -6.65400 1.000 43.45700 587 LEU A N 1
ATOM 1313 C CA . LEU A 1 177 ? 23.13200 100.20200 -6.01900 1.000 36.12912 587 LEU A CA 1
ATOM 1314 C C . LEU A 1 177 ? 23.45500 99.17000 -7.08900 1.000 38.91414 587 LEU A C 1
ATOM 1315 O O . LEU A 1 177 ? 22.69100 99.00000 -8.04700 1.000 39.48622 587 LEU A O 1
ATOM 1320 N N . GLY A 1 178 ? 24.57900 98.48000 -6.91800 1.000 30.91283 588 GLY A N 1
ATOM 1321 C CA . GLY A 1 178 ? 24.99600 97.46400 -7.86500 1.000 31.14853 588 GLY A CA 1
ATOM 1322 C C . GLY A 1 178 ? 25.72500 96.34400 -7.15600 1.000 37.46485 588 GLY A C 1
ATOM 1323 O O . GLY A 1 178 ? 26.26900 96.52200 -6.06100 1.000 38.33097 588 GLY A O 1
ATOM 1324 N N . GLY A 1 179 ? 25.72300 95.18000 -7.79200 1.000 39.35683 589 GLY A N 1
ATOM 1325 C CA . GLY A 1 179 ? 26.39500 94.00800 -7.27800 1.000 41.95543 589 GLY A CA 1
ATOM 1326 C C . GLY A 1 179 ? 25.52400 92.77700 -7.37700 1.000 52.53719 589 GLY A C 1
ATOM 1327 O O . GLY A 1 179 ? 24.35600 92.83000 -7.75700 1.000 44.87052 589 GLY A O 1
ATOM 1328 N N . THR A 1 180 ? 26.12000 91.64200 -7.01600 1.000 46.27057 590 THR A N 1
ATOM 1329 C CA . THR A 1 180 ? 25.43900 90.35100 -7.01300 1.000 32.69278 590 THR A CA 1
ATOM 1330 C C . THR A 1 180 ? 25.44200 89.81700 -5.58700 1.000 35.32518 590 THR A C 1
ATOM 1331 O O . THR A 1 180 ? 26.50300 89.49000 -5.04300 1.000 44.79564 590 THR A O 1
ATOM 1335 N N . VAL A 1 181 ? 24.25900 89.73300 -4.98600 1.000 31.28443 591 VAL A N 1
ATOM 1336 C CA . VAL A 1 181 ? 24.09100 89.25000 -3.62000 1.000 29.21570 591 VAL A CA 1
ATOM 1337 C C . VAL A 1 181 ? 23.65400 87.79400 -3.66300 1.000 34.69435 591 VAL A C 1
ATOM 1338 O O . VAL A 1 181 ? 22.88100 87.38900 -4.54100 1.000 32.95220 591 VAL A O 1
ATOM 1342 N N . ASN A 1 182 ? 24.14900 87.00300 -2.71300 1.000 33.42815 592 ASN A N 1
ATOM 1343 C CA . ASN A 1 182 ? 23.77800 85.60100 -2.56800 1.000 29.67467 592 ASN A CA 1
ATOM 1344 C C . ASN A 1 182 ? 23.13500 85.39700 -1.20500 1.000 27.59985 592 ASN A C 1
ATOM 1345 O O . ASN A 1 182 ? 23.78500 85.59800 -0.17400 1.000 26.30647 592 ASN A O 1
ATOM 1350 N N . ILE A 1 183 ? 21.86800 84.99500 -1.20000 1.000 24.27075 593 ILE A N 1
ATOM 1351 C CA . ILE A 1 183 ? 21.16600 84.60100 0.01600 1.000 17.97924 593 ILE A CA 1
ATOM 1352 C C . ILE A 1 183 ? 21.06800 83.08100 -0.00700 1.000 16.32172 593 ILE A C 1
ATOM 1353 O O . ILE A 1 183 ? 20.37300 82.50700 -0.85300 1.000 13.73104 593 ILE A O 1
ATOM 1358 N N . THR A 1 184 ? 21.76100 82.42500 0.92300 1.000 14.78842 594 THR A N 1
ATOM 1359 C CA . THR A 1 184 ? 21.93900 80.98000 0.89100 1.000 10.80751 594 THR A CA 1
ATOM 1360 C C . THR A 1 184 ? 21.47100 80.36200 2.19900 1.000 14.59378 594 THR A C 1
ATOM 1361 O O . THR A 1 184 ? 21.85000 80.82600 3.27900 1.000 14.21404 594 THR A O 1
ATOM 1365 N N . CYS A 1 185 ? 20.65300 79.31600 2.09400 1.000 11.14001 595 CYS A N 1
ATOM 1366 C CA . CYS A 1 185 ? 20.22200 78.51200 3.23400 1.000 10.83151 595 CYS A CA 1
ATOM 1367 C C . CYS A 1 185 ? 20.60400 77.06500 2.95700 1.000 14.11989 595 CYS A C 1
ATOM 1368 O O . CYS A 1 185 ? 20.00400 76.41400 2.09400 1.000 19.96943 595 CYS A O 1
ATOM 1371 N N . GLN A 1 186 ? 21.60300 76.56200 3.68200 1.000 15.45652 596 GLN A N 1
ATOM 1372 C CA . GLN A 1 186 ? 22.08500 75.20500 3.45400 1.000 19.94951 596 GLN A CA 1
ATOM 1373 C C . GLN A 1 186 ? 21.19500 74.14600 4.09000 1.000 19.51522 596 GLN A C 1
ATOM 1374 O O . GLN A 1 186 ? 21.18500 73.00200 3.62200 1.000 15.61483 596 GLN A O 1
ATOM 1380 N N . LYS A 1 187 ? 20.44900 74.49800 5.13900 1.000 21.69348 597 LYS A N 1
ATOM 1381 C CA . LYS A 1 187 ? 19.61400 73.51300 5.82000 1.000 11.93539 597 LYS A CA 1
ATOM 1382 C C . LYS A 1 187 ? 18.54300 72.96500 4.88800 1.000 11.79847 597 LYS A C 1
ATOM 1383 O O . LYS A 1 187 ? 18.38100 71.74700 4.75500 1.000 19.36056 597 LYS A O 1
ATOM 1389 N N . THR A 1 188 ? 17.79700 73.85300 4.23500 1.000 8.86828 598 THR A N 1
ATOM 1390 C CA . THR A 1 188 ? 16.74000 73.43700 3.32500 1.000 12.27720 598 THR A CA 1
ATOM 1391 C C . THR A 1 188 ? 17.22500 73.24000 1.89600 1.000 19.85518 598 THR A C 1
ATOM 1392 O O . THR A 1 188 ? 16.52800 72.59400 1.10400 1.000 25.67200 598 THR A O 1
ATOM 1396 N N . GLY A 1 189 ? 18.39700 73.77100 1.55100 1.000 19.18785 599 GLY A N 1
ATOM 1397 C CA . GLY A 1 189 ? 18.90200 73.71200 0.19900 1.000 19.12220 599 GLY A CA 1
ATOM 1398 C C . GLY A 1 189 ? 18.48200 74.86700 -0.68600 1.000 21.18343 599 GLY A C 1
ATOM 1399 O O . GLY A 1 189 ? 19.00100 74.98900 -1.80400 1.000 29.12053 599 GLY A O 1
ATOM 1400 N N . TYR A 1 190 ? 17.56900 75.71800 -0.22700 1.000 17.68645 600 TYR A N 1
ATOM 1401 C CA . TYR A 1 190 ? 17.11300 76.84200 -1.02600 1.000 16.46621 600 TYR A CA 1
ATOM 1402 C C . TYR A 1 190 ? 18.15200 77.95900 -1.02900 1.000 15.77082 600 TYR A C 1
ATOM 1403 O O . TYR A 1 190 ? 19.06800 78.00000 -0.20200 1.000 15.11857 600 TYR A O 1
ATOM 1412 N N . SER A 1 191 ? 17.99100 78.87900 -1.97700 1.000 19.50593 601 SER A N 1
ATOM 1413 C CA . SER A 1 191 ? 18.83300 80.06300 -2.07000 1.000 14.35554 601 SER A CA 1
ATOM 1414 C C . SER A 1 191 ? 18.26500 80.96400 -3.15400 1.000 14.13905 601 SER A C 1
ATOM 1415 O O . SER A 1 191 ? 17.56300 80.50800 -4.06100 1.000 15.74670 601 SER A O 1
ATOM 1418 N N . ALA A 1 192 ? 18.58100 82.25000 -3.04900 1.000 15.66195 602 ALA A N 1
ATOM 1419 C CA . ALA A 1 192 ? 18.23200 83.23000 -4.06600 1.000 26.26121 602 ALA A CA 1
ATOM 1420 C C . ALA A 1 192 ? 19.45900 84.07700 -4.35400 1.000 32.12566 602 ALA A C 1
ATOM 1421 O O . ALA A 1 192 ? 20.15200 84.50600 -3.42500 1.000 32.13100 602 ALA A O 1
ATOM 1423 N N . ILE A 1 193 ? 19.73400 84.30400 -5.63400 1.000 26.50379 603 ILE A N 1
ATOM 1424 C CA . ILE A 1 193 ? 20.83300 85.15600 -6.06800 1.000 28.80080 603 ILE A CA 1
ATOM 1425 C C . ILE A 1 193 ? 20.22800 86.42200 -6.66000 1.000 26.97407 603 ILE A C 1
ATOM 1426 O O . ILE A 1 193 ? 19.40500 86.35400 -7.58200 1.000 25.76674 603 ILE A O 1
ATOM 1431 N N . LEU A 1 194 ? 20.61900 87.57200 -6.11700 1.000 29.41654 604 LEU A N 1
ATOM 1432 C CA . LEU A 1 194 ? 20.11600 88.87100 -6.53900 1.000 28.85981 604 LEU A CA 1
ATOM 1433 C C . LEU A 1 194 ? 21.22100 89.64500 -7.24500 1.000 41.39624 604 LEU A C 1
ATOM 1434 O O . LEU A 1 194 ? 22.40100 89.51700 -6.90800 1.000 53.44773 604 LEU A O 1
ATOM 1439 N N . GLU A 1 195 ? 20.82900 90.45500 -8.22800 1.000 37.31733 605 GLU A N 1
ATOM 1440 C CA . GLU A 1 195 ? 21.77400 91.22600 -9.03400 1.000 40.88224 605 GLU A CA 1
ATOM 1441 C C . GLU A 1 195 ? 21.29100 92.66600 -9.13000 1.000 40.49009 605 GLU A C 1
ATOM 1442 O O . GLU A 1 195 ? 20.30000 92.94900 -9.81300 1.000 37.54655 605 GLU A O 1
ATOM 1448 N N . PHE A 1 196 ? 21.99500 93.57100 -8.45500 1.000 42.19849 606 PHE A N 1
ATOM 1449 C CA . PHE A 1 196 ? 21.72200 94.99600 -8.57100 1.000 46.86766 606 PHE A CA 1
ATOM 1450 C C . PHE A 1 196 ? 22.41900 95.53700 -9.81300 1.000 44.70489 606 PHE A C 1
ATOM 1451 O O . PHE A 1 196 ? 23.62800 95.35200 -9.98700 1.000 44.77726 606 PHE A O 1
ATOM 1459 N N . LYS A 1 197 ? 21.66000 96.21400 -10.67100 1.000 34.48457 607 LYS A N 1
ATOM 1460 C CA . LYS A 1 197 ? 22.12100 96.58200 -12.00300 1.000 45.12820 607 LYS A CA 1
ATOM 1461 C C . LYS A 1 197 ? 22.18700 98.09700 -12.11400 1.000 54.62058 607 LYS A C 1
ATOM 1462 O O . LYS A 1 197 ? 21.18400 98.78700 -11.90200 1.000 52.26224 607 LYS A O 1
ATOM 1468 N N . LEU A 1 198 ? 23.36900 98.60500 -12.45100 1.000 47.37290 608 LEU A N 1
ATOM 1469 C CA . LEU A 1 198 ? 23.59700 100.03600 -12.56900 1.000 47.02309 608 LEU A CA 1
ATOM 1470 C C . LEU A 1 198 ? 23.14600 100.53900 -13.93500 1.000 53.07199 608 LEU A C 1
ATOM 1471 O O . LEU A 1 198 ? 23.11700 99.79300 -14.91800 1.000 52.39906 608 LEU A O 1
ATOM 1476 N N . LYS A 1 199 ? 22.78500 101.81700 -13.98800 1.000 58.07237 609 LYS A N 1
ATOM 1477 C CA . LYS A 1 199 ? 22.30300 102.38800 -15.23500 1.000 57.83647 609 LYS A CA 1
ATOM 1478 C C . LYS A 1 199 ? 23.42100 102.38300 -16.27500 1.000 65.14282 609 LYS A C 1
ATOM 1479 O O . LYS A 1 199 ? 24.59200 102.58500 -15.93000 1.000 59.04243 609 LYS A O 1
ATOM 1481 N N . PRO A 1 200 ? 23.10600 102.16300 -17.54600 1.000 74.72230 610 PRO A N 1
ATOM 1482 C CA . PRO A 1 200 ? 24.13000 102.19700 -18.59300 1.000 75.01606 610 PRO A CA 1
ATOM 1483 C C . PRO A 1 200 ? 24.40300 103.62900 -19.04300 1.000 75.01116 610 PRO A C 1
ATOM 1484 O O . PRO A 1 200 ? 23.78100 104.58400 -18.58100 1.000 75.93629 610 PRO A O 1
ATOM 1488 N N . PHE A 1 201 ? 25.36400 103.76300 -19.96100 1.000 80.04826 611 PHE A N 1
ATOM 1489 C CA . PHE A 1 201 ? 25.68000 105.07500 -20.51800 1.000 70.40182 611 PHE A CA 1
ATOM 1490 C C . PHE A 1 201 ? 24.44700 105.71300 -21.14300 1.000 70.44408 611 PHE A C 1
ATOM 1491 O O . PHE A 1 201 ? 24.12300 106.87300 -20.86500 1.000 63.47878 611 PHE A O 1
ATOM 1499 N N . LEU A 1 202 ? 23.74900 104.96600 -22.00000 1.000 75.29503 612 LEU A N 1
ATOM 1500 C CA . LEU A 1 202 ? 22.57400 105.50800 -22.67600 1.000 78.35294 612 LEU A CA 1
ATOM 1501 C C . LEU A 1 202 ? 21.50400 105.91300 -21.66900 1.000 79.02101 612 LEU A C 1
ATOM 1502 O O . LEU A 1 202 ? 20.96700 107.02600 -21.72900 1.000 73.88180 612 LEU A O 1
ATOM 1507 N N . GLY A 1 203 ? 21.18200 105.02400 -20.73300 1.000 70.57105 613 GLY A N 1
ATOM 1508 C CA . GLY A 1 203 ? 20.19600 105.31200 -19.71400 1.000 65.81991 613 GLY A CA 1
ATOM 1509 C C . GLY A 1 203 ? 18.77800 105.22700 -20.24900 1.000 71.35460 613 GLY A C 1
ATOM 1510 O O . GLY A 1 203 ? 18.53000 105.13500 -21.45200 1.000 76.19409 613 GLY A O 1
ATOM 1511 N N . SER A 1 204 ? 17.82500 105.25900 -19.32300 1.000 72.17965 614 SER A N 1
ATOM 1512 C CA . SER A 1 204 ? 16.41200 105.26200 -19.68100 1.000 75.35864 614 SER A CA 1
ATOM 1513 C C . SER A 1 204 ? 15.61000 105.62400 -18.43900 1.000 76.27406 614 SER A C 1
ATOM 1514 O O . SER A 1 204 ? 16.12900 105.62800 -17.31900 1.000 73.66519 614 SER A O 1
ATOM 1517 N N . SER A 1 205 ? 14.32700 105.92900 -18.65400 1.000 81.70130 615 SER A N 1
ATOM 1518 C CA . SER A 1 205 ? 13.45400 106.26000 -17.53300 1.000 77.22866 615 SER A CA 1
ATOM 1519 C C . SER A 1 205 ? 13.38600 105.11800 -16.53000 1.000 80.65914 615 SER A C 1
ATOM 1520 O O . SER A 1 205 ? 13.25200 105.36000 -15.32500 1.000 81.59407 615 SER A O 1
ATOM 1523 N N . ASP A 1 206 ? 13.47600 103.87300 -16.99700 1.000 82.43346 616 ASP A N 1
ATOM 1524 C CA . ASP A 1 206 ? 13.64000 102.71900 -16.11600 1.000 77.86595 616 ASP A CA 1
ATOM 1525 C C . ASP A 1 206 ? 14.88700 101.96400 -16.56900 1.000 70.35570 616 ASP A C 1
ATOM 1526 O O . ASP A 1 206 ? 14.81600 100.98900 -17.32000 1.000 65.31728 616 ASP A O 1
ATOM 1531 N N . CYS A 1 207 ? 16.03700 102.43300 -16.09300 1.000 64.08438 617 CYS A N 1
ATOM 1532 C CA . CYS A 1 207 ? 17.27900 101.67200 -16.08200 1.000 68.22925 617 CYS A CA 1
ATOM 1533 C C . CYS A 1 207 ? 18.00100 101.75600 -14.75100 1.000 56.65533 617 CYS A C 1
ATOM 1534 O O . CYS A 1 207 ? 18.84900 100.90000 -14.47200 1.000 54.46793 617 CYS A O 1
ATOM 1537 N N . VAL A 1 208 ? 17.69300 102.75000 -13.92900 1.000 51.00193 618 VAL A N 1
ATOM 1538 C CA . VAL A 1 208 ? 18.34700 102.97800 -12.65000 1.000 45.09908 618 VAL A CA 1
ATOM 1539 C C . VAL A 1 208 ? 17.58100 102.22700 -11.57500 1.000 51.84660 618 VAL A C 1
ATOM 1540 O O . VAL A 1 208 ? 16.35200 102.10000 -11.62700 1.000 48.53075 618 VAL A O 1
ATOM 1544 N N . ASN A 1 209 ? 18.31600 101.71700 -10.59000 1.000 47.22455 619 ASN A N 1
ATOM 1545 C CA . ASN A 1 209 ? 17.74800 100.94800 -9.48800 1.000 47.40284 619 ASN A CA 1
ATOM 1546 C C . ASN A 1 209 ? 17.09300 99.65600 -9.96200 1.000 43.87815 619 ASN A C 1
ATOM 1547 O O . ASN A 1 209 ? 16.25800 99.08600 -9.25500 1.000 40.18701 619 ASN A O 1
ATOM 1552 N N . GLN A 1 210 ? 17.46100 99.17400 -11.14700 1.000 40.80160 620 GLN A N 1
ATOM 1553 C CA . GLN A 1 210 ? 16.92400 97.91100 -11.63400 1.000 37.39567 620 GLN A CA 1
ATOM 1554 C C . GLN A 1 210 ? 17.50100 96.75600 -10.82800 1.000 43.64871 620 GLN A C 1
ATOM 1555 O O . GLN A 1 210 ? 18.71700 96.66400 -10.63100 1.000 50.69809 620 GLN A O 1
ATOM 1561 N N . ILE A 1 211 ? 16.62300 95.87200 -10.36400 1.000 40.43786 621 ILE A N 1
ATOM 1562 C CA . ILE A 1 211 ? 17.00800 94.69200 -9.60200 1.000 34.88427 621 ILE A CA 1
ATOM 1563 C C . ILE A 1 211 ? 16.46200 93.46600 -10.31800 1.000 27.89905 621 ILE A C 1
ATOM 1564 O O . ILE A 1 211 ? 15.31700 93.46600 -10.78500 1.000 27.57708 621 ILE A O 1
ATOM 1569 N N . SER A 1 212 ? 17.28600 92.42600 -10.41500 1.000 29.03383 622 SER A N 1
ATOM 1570 C CA . SER A 1 212 ? 16.87700 91.16100 -11.00800 1.000 28.87147 622 SER A CA 1
ATOM 1571 C C . SER A 1 212 ? 17.52000 90.02100 -10.23200 1.000 34.58497 622 SER A C 1
ATOM 1572 O O . SER A 1 212 ? 18.66500 90.13400 -9.78400 1.000 36.29023 622 SER A O 1
ATOM 1575 N N . GLY A 1 213 ? 16.77600 88.92900 -10.06900 1.000 25.29007 623 GLY A N 1
ATOM 1576 C CA . GLY A 1 213 ? 17.27100 87.79300 -9.31600 1.000 31.15956 623 GLY A CA 1
ATOM 1577 C C . GLY A 1 213 ? 16.48400 86.54100 -9.63700 1.000 25.51159 623 GLY A C 1
ATOM 1578 O O . GLY A 1 213 ? 15.55800 86.54900 -10.45100 1.000 23.06720 623 GLY A O 1
ATOM 1579 N N . LYS A 1 214 ? 16.86700 85.45000 -8.97700 1.000 19.72434 624 LYS A N 1
ATOM 1580 C CA . LYS A 1 214 ? 16.21600 84.16500 -9.19300 1.000 25.66765 624 LYS A CA 1
ATOM 1581 C C . LYS A 1 214 ? 16.25300 83.34200 -7.91400 1.000 30.98341 624 LYS A C 1
ATOM 1582 O O . LYS A 1 214 ? 17.31300 83.18600 -7.30100 1.000 35.23572 624 LYS A O 1
ATOM 1588 N N . LEU A 1 215 ? 15.08700 82.81800 -7.54100 1.000 24.69373 625 LEU A N 1
ATOM 1589 C CA . LEU A 1 215 ? 14.99400 81.90500 -6.38200 1.000 19.38746 625 LEU A CA 1
ATOM 1590 C C . LEU A 1 215 ? 15.21700 80.50100 -6.93300 1.000 19.24202 625 LEU A C 1
ATOM 1591 O O . LEU A 1 215 ? 14.69400 80.20200 -7.99300 1.000 25.23392 625 LEU A O 1
ATOM 1596 N N . LYS A 1 216 ? 15.97800 79.67900 -6.22900 1.000 22.41240 626 LYS A N 1
ATOM 1597 C CA . LYS A 1 216 ? 16.32700 78.35600 -6.72200 1.000 21.32995 626 LYS A CA 1
ATOM 1598 C C . LYS A 1 216 ? 16.54100 77.40000 -5.55800 1.000 22.64901 626 LYS A C 1
ATOM 1599 O O . LYS A 1 216 ? 16.92700 77.80600 -4.45900 1.000 17.94584 626 LYS A O 1
ATOM 1605 N N . LEU A 1 217 ? 16.29600 76.11800 -5.82500 1.000 29.95138 627 LEU A N 1
ATOM 1606 C CA . LEU A 1 217 ? 16.52800 75.03100 -4.88400 1.000 21.92359 627 LEU A CA 1
ATOM 1607 C C . LEU A 1 217 ? 17.62500 74.14000 -5.44400 1.000 25.45839 627 LEU A C 1
ATOM 1608 O O . LEU A 1 217 ? 17.52500 73.67000 -6.58200 1.000 25.71693 627 LEU A O 1
ATOM 1613 N N . GLY A 1 218 ? 18.66000 73.89700 -4.64600 1.000 27.16249 628 GLY A N 1
ATOM 1614 C CA . GLY A 1 218 ? 19.82900 73.22400 -5.17000 1.000 21.46394 628 GLY A CA 1
ATOM 1615 C C . GLY A 1 218 ? 20.41200 74.05900 -6.28900 1.000 32.61219 628 GLY A C 1
ATOM 1616 O O . GLY A 1 218 ? 20.95300 75.14200 -6.04600 1.000 48.86951 628 GLY A O 1
ATOM 1617 N N . LYS A 1 219 ? 20.29900 73.56900 -7.52400 1.000 32.97190 629 LYS A N 1
ATOM 1618 C CA . LYS A 1 219 ? 20.63700 74.35600 -8.70000 1.000 28.97570 629 LYS A CA 1
ATOM 1619 C C . LYS A 1 219 ? 19.42900 74.68800 -9.56400 1.000 28.66107 629 LYS A C 1
ATOM 1620 O O . LYS A 1 219 ? 19.50200 75.62700 -10.36300 1.000 34.63344 629 LYS A O 1
ATOM 1626 N N . GLU A 1 220 ? 18.32700 73.95400 -9.41700 1.000 30.28883 630 GLU A N 1
ATOM 1627 C CA . GLU A 1 220 ? 17.13400 74.20800 -10.21300 1.000 35.18934 630 GLU A CA 1
ATOM 1628 C C . GLU A 1 220 ? 16.52700 75.55500 -9.84100 1.000 30.77699 630 GLU A C 1
ATOM 1629 O O . GLU A 1 220 ? 16.28900 75.83600 -8.66300 1.000 36.99878 630 GLU A O 1
ATOM 1635 N N . VAL A 1 221 ? 16.27000 76.38600 -10.84700 1.000 21.03610 631 VAL A N 1
ATOM 1636 C CA . VAL A 1 221 ? 15.62800 77.67800 -10.62800 1.000 21.84864 631 VAL A CA 1
ATOM 1637 C C . VAL A 1 221 ? 14.12300 77.46700 -10.52600 1.000 22.75843 631 VAL A C 1
ATOM 1638 O O . VAL A 1 221 ? 13.47900 77.02900 -11.48500 1.000 27.54011 631 VAL A O 1
ATOM 1642 N N . LEU A 1 222 ? 13.55800 77.78300 -9.36000 1.000 22.13376 632 LEU A N 1
ATOM 1643 C CA . LEU A 1 222 ? 12.11700 77.66800 -9.16600 1.000 18.68280 632 LEU A CA 1
ATOM 1644 C C . LEU A 1 222 ? 11.38500 78.86000 -9.77500 1.000 19.13129 632 LEU A C 1
ATOM 1645 O O . LEU A 1 222 ? 10.51100 78.69600 -10.63100 1.000 29.05836 632 LEU A O 1
ATOM 1650 N N . ALA A 1 223 ? 11.73300 80.07000 -9.33700 1.000 18.33549 633 ALA A N 1
ATOM 1651 C CA . ALA A 1 223 ? 11.10400 81.29600 -9.80700 1.000 20.08511 633 ALA A CA 1
ATOM 1652 C C . ALA A 1 223 ? 12.18500 82.33300 -10.08400 1.000 21.87471 633 ALA A C 1
ATOM 1653 O O . ALA A 1 223 ? 13.36700 82.12300 -9.79800 1.000 21.05014 633 ALA A O 1
ATOM 1655 N N . THR A 1 224 ? 11.76500 83.46700 -10.64800 1.000 25.52399 634 THR A N 1
ATOM 1656 C CA . THR A 1 224 ? 12.67700 84.54300 -11.01000 1.000 23.25329 634 THR A CA 1
ATOM 1657 C C . THR A 1 224 ? 12.05800 85.88500 -10.64200 1.000 25.60912 634 THR A C 1
ATOM 1658 O O . THR A 1 224 ? 10.83400 86.03200 -10.61500 1.000 27.64933 634 THR A O 1
ATOM 1662 N N . LEU A 1 225 ? 12.92000 86.86700 -10.37400 1.000 27.04223 635 LEU A N 1
ATOM 1663 C CA . LEU A 1 225 ? 12.50500 88.19000 -9.92400 1.000 23.86591 635 LEU A CA 1
ATOM 1664 C C . LEU A 1 225 ? 12.95100 89.26200 -10.91100 1.000 29.81545 635 LEU A C 1
ATOM 1665 O O . LEU A 1 225 ? 14.06100 89.20100 -11.45100 1.000 29.62677 635 LEU A O 1
ATOM 1670 N N . GLU A 1 226 ? 12.08200 90.24900 -11.13000 1.000 28.97213 636 GLU A N 1
ATOM 1671 C CA . GLU A 1 226 ? 12.38400 91.40800 -11.95800 1.000 25.88928 636 GLU A CA 1
ATOM 1672 C C . GLU A 1 226 ? 11.73500 92.63800 -11.33800 1.000 25.70893 636 GLU A C 1
ATOM 1673 O O . GLU A 1 226 ? 10.66200 92.54800 -10.73500 1.000 34.29520 636 GLU A O 1
ATOM 1679 N N . GLY A 1 227 ? 12.38600 93.78300 -11.48800 1.000 23.44435 637 GLY A N 1
ATOM 1680 C CA . GLY A 1 227 ? 11.81000 95.04100 -11.05300 1.000 22.11964 637 GLY A CA 1
ATOM 1681 C C . GLY A 1 227 ? 12.89000 96.00700 -10.60500 1.000 27.64440 637 GLY A C 1
ATOM 1682 O O . GLY A 1 227 ? 14.05200 95.87500 -10.97700 1.000 31.11743 637 GLY A O 1
ATOM 1683 N N . HIS A 1 228 ? 12.46800 96.98300 -9.80300 1.000 30.49473 638 HIS A N 1
ATOM 1684 C CA . HIS A 1 228 ? 13.35800 97.96500 -9.19700 1.000 36.13797 638 HIS A CA 1
ATOM 1685 C C . HIS A 1 228 ? 13.26700 97.85000 -7.68200 1.000 30.00539 638 HIS A C 1
ATOM 1686 O O . HIS A 1 228 ? 12.18000 97.64500 -7.13400 1.000 38.55285 638 HIS A O 1
ATOM 1693 N N . TRP A 1 229 ? 14.40700 97.99100 -7.00300 1.000 29.02061 639 TRP A N 1
ATOM 1694 C CA . TRP A 1 229 ? 14.45000 97.74400 -5.56600 1.000 26.99131 639 TRP A CA 1
ATOM 1695 C C . TRP A 1 229 ? 13.85000 98.87400 -4.74000 1.000 31.94670 639 TRP A C 1
ATOM 1696 O O . TRP A 1 229 ? 13.65300 98.69400 -3.53300 1.000 42.53033 639 TRP A O 1
ATOM 1707 N N . ASP A 1 230 ? 13.56300 100.02500 -5.34300 1.000 33.41317 640 ASP A N 1
ATOM 1708 C CA . ASP A 1 230 ? 12.80900 101.08300 -4.68400 1.000 32.36201 640 ASP A CA 1
ATOM 1709 C C . ASP A 1 230 ? 11.34000 101.08100 -5.08900 1.000 34.11211 640 ASP A C 1
ATOM 1710 O O . ASP A 1 230 ? 10.59200 101.97700 -4.68400 1.000 40.19767 640 ASP A O 1
ATOM 1715 N N . SER A 1 231 ? 10.91400 100.09700 -5.87100 1.000 30.26643 641 SER A N 1
ATOM 1716 C CA . SER A 1 231 ? 9.58500 100.08100 -6.46900 1.000 27.61312 641 SER A CA 1
ATOM 1717 C C . SER A 1 231 ? 9.15000 98.62600 -6.61400 1.000 34.14500 641 SER A C 1
ATOM 1718 O O . SER A 1 231 ? 9.72000 97.72900 -5.98500 1.000 36.64498 641 SER A O 1
ATOM 1721 N N . GLU A 1 232 ? 8.12100 98.39600 -7.42700 1.000 35.23531 642 GLU A N 1
ATOM 1722 C CA . GLU A 1 232 ? 7.58400 97.05400 -7.60600 1.000 27.56108 642 GLU A CA 1
ATOM 1723 C C . GLU A 1 232 ? 8.66700 96.07100 -8.03500 1.000 24.89158 642 GLU A C 1
ATOM 1724 O O . GLU A 1 232 ? 9.51900 96.37900 -8.87300 1.000 23.18367 642 GLU A O 1
ATOM 1730 N N . VAL A 1 233 ? 8.61600 94.87500 -7.45300 1.000 29.42739 643 VAL A N 1
ATOM 1731 C CA . VAL A 1 233 ? 9.43100 93.74000 -7.86600 1.000 24.07883 643 VAL A CA 1
ATOM 1732 C C . VAL A 1 233 ? 8.48500 92.58800 -8.16800 1.000 23.25837 643 VAL A C 1
ATOM 1733 O O . VAL A 1 233 ? 7.60100 92.28000 -7.36000 1.000 28.42522 643 VAL A O 1
ATOM 1737 N N . PHE A 1 234 ? 8.66800 91.95900 -9.32400 1.000 26.00530 644 PHE A N 1
ATOM 1738 C CA . PHE A 1 234 ? 7.74600 90.95000 -9.82400 1.000 25.46997 644 PHE A CA 1
ATOM 1739 C C . PHE A 1 234 ? 8.41600 89.58300 -9.84600 1.000 25.43742 644 PHE A C 1
ATOM 1740 O O . PHE A 1 234 ? 9.58900 89.46000 -10.21000 1.000 27.42332 644 PHE A O 1
ATOM 1748 N N . ILE A 1 235 ? 7.66100 88.56100 -9.44800 1.000 26.80188 645 ILE A N 1
ATOM 1749 C CA . ILE A 1 235 ? 8.11300 87.17500 -9.45300 1.000 19.62422 645 ILE A CA 1
ATOM 1750 C C . ILE A 1 235 ? 7.26100 86.39900 -10.44600 1.000 21.96873 645 ILE A C 1
ATOM 1751 O O . ILE A 1 235 ? 6.05000 86.62200 -10.54400 1.000 28.91014 645 ILE A O 1
ATOM 1756 N N . THR A 1 236 ? 7.91600 85.51300 -11.19700 1.000 22.20882 646 THR A N 1
ATOM 1757 C CA . THR A 1 236 ? 7.21100 84.63100 -12.16000 1.000 28.04855 646 THR A CA 1
ATOM 1758 C C . THR A 1 236 ? 7.67000 83.19400 -11.91400 1.000 31.09446 646 THR A C 1
ATOM 1759 O O . THR A 1 236 ? 8.88200 82.97200 -11.86600 1.000 30.89937 646 THR A O 1
ATOM 1763 N N . ASP A 1 237 ? 6.73000 82.26000 -11.77000 1.000 29.61940 647 ASP A N 1
ATOM 1764 C CA . ASP A 1 237 ? 7.07400 80.86200 -11.54800 1.000 29.68967 647 ASP A CA 1
ATOM 1765 C C . ASP A 1 237 ? 7.60700 80.24000 -12.83400 1.000 30.00037 647 ASP A C 1
ATOM 1766 O O . ASP A 1 237 ? 7.00900 80.39300 -13.90400 1.000 41.56969 647 ASP A O 1
ATOM 1771 N N . LYS A 1 238 ? 8.72600 79.52600 -12.72800 1.000 30.23162 648 LYS A N 1
ATOM 1772 C CA . LYS A 1 238 ? 9.31500 78.85700 -13.88300 1.000 32.51165 648 LYS A CA 1
ATOM 1773 C C . LYS A 1 238 ? 8.57300 77.58200 -14.26200 1.000 39.19054 648 LYS A C 1
ATOM 1774 O O . LYS A 1 238 ? 9.00400 76.88600 -15.18800 1.000 47.62064 648 LYS A O 1
ATOM 1776 N N . LYS A 1 239 ? 7.48300 77.25800 -13.56600 1.000 40.94801 649 LYS A N 1
ATOM 1777 C CA . LYS A 1 239 ? 6.61600 76.14200 -13.92000 1.000 42.44746 649 LYS A CA 1
ATOM 1778 C C . LYS A 1 239 ? 5.26700 76.58500 -14.46400 1.000 38.49227 649 LYS A C 1
ATOM 1779 O O . LYS A 1 239 ? 4.69400 75.88500 -15.30100 1.000 54.19519 649 LYS A O 1
ATOM 1785 N N . THR A 1 240 ? 4.75300 77.73000 -14.01400 1.000 27.04042 650 THR A N 1
ATOM 1786 C CA . THR A 1 240 ? 3.51800 78.30100 -14.53300 1.000 42.50773 650 THR A CA 1
ATOM 1787 C C . THR A 1 240 ? 3.75700 79.49800 -15.44100 1.000 48.47363 650 THR A C 1
ATOM 1788 O O . THR A 1 240 ? 2.83000 79.91500 -16.14500 1.000 50.59160 650 THR A O 1
ATOM 1792 N N . ASP A 1 241 ? 4.97200 80.04700 -15.45300 1.000 43.06879 651 ASP A N 1
ATOM 1793 C CA . ASP A 1 241 ? 5.27100 81.27700 -16.17400 1.000 39.91131 651 ASP A CA 1
ATOM 1794 C C . ASP A 1 241 ? 4.16500 82.30300 -15.95700 1.000 48.81653 651 ASP A C 1
ATOM 1795 O O . ASP A 1 241 ? 3.74800 82.98700 -16.89800 1.000 58.06091 651 ASP A O 1
ATOM 1800 N N . ASN A 1 242 ? 3.68900 82.41100 -14.72100 1.000 40.23395 652 ASN A N 1
ATOM 1801 C CA . ASN A 1 242 ? 2.68100 83.39000 -14.33500 1.000 51.15499 652 ASN A CA 1
ATOM 1802 C C . ASN A 1 242 ? 3.32400 84.41700 -13.41400 1.000 52.73879 652 ASN A C 1
ATOM 1803 O O . ASN A 1 242 ? 3.97300 84.05200 -12.42800 1.000 45.62418 652 ASN A O 1
ATOM 1808 N N . SER A 1 243 ? 3.14400 85.69500 -13.73600 1.000 47.27275 653 SER A N 1
ATOM 1809 C CA . SER A 1 243 ? 3.79800 86.76900 -13.00600 1.000 32.78065 653 SER A CA 1
ATOM 1810 C C . SER A 1 243 ? 2.94800 87.22900 -11.82800 1.000 38.05643 653 SER A C 1
ATOM 1811 O O . SER A 1 243 ? 1.71900 87.11800 -11.83800 1.000 39.35704 653 SER A O 1
ATOM 1814 N N . GLU A 1 244 ? 3.62500 87.75300 -10.80800 1.000 36.36644 654 GLU A N 1
ATOM 1815 C CA . GLU A 1 244 ? 2.97000 88.23200 -9.59900 1.000 23.62650 654 GLU A CA 1
ATOM 1816 C C . GLU A 1 244 ? 3.86600 89.27500 -8.94900 1.000 21.22199 654 GLU A C 1
ATOM 1817 O O . GLU A 1 244 ? 5.07200 89.32600 -9.20400 1.000 26.33245 654 GLU A O 1
ATOM 1823 N N . VAL A 1 245 ? 3.26200 90.10900 -8.10800 1.000 26.51492 655 VAL A N 1
ATOM 1824 C CA . VAL A 1 245 ? 3.99600 91.15900 -7.40400 1.000 26.39916 655 VAL A CA 1
ATOM 1825 C C . VAL A 1 245 ? 4.67900 90.53300 -6.19100 1.000 27.55631 655 VAL A C 1
ATOM 1826 O O . VAL A 1 245 ? 4.02100 90.16800 -5.21400 1.000 28.79919 655 VAL A O 1
ATOM 1830 N N . PHE A 1 246 ? 6.00800 90.41500 -6.25100 1.000 25.00262 656 PHE A N 1
ATOM 1831 C CA . PHE A 1 246 ? 6.76500 89.81800 -5.15500 1.000 19.98625 656 PHE A CA 1
ATOM 1832 C C . PHE A 1 246 ? 6.91900 90.77900 -3.98400 1.000 15.27203 656 PHE A C 1
ATOM 1833 O O . PHE A 1 246 ? 6.82200 90.36600 -2.82200 1.000 16.44003 656 PHE A O 1
ATOM 1841 N N . TRP A 1 247 ? 7.17600 92.05400 -4.26600 1.000 19.66109 657 TRP A N 1
ATOM 1842 C CA . TRP A 1 247 ? 7.33400 93.05400 -3.22100 1.000 15.72296 657 TRP A CA 1
ATOM 1843 C C . TRP A 1 247 ? 7.21200 94.43800 -3.83700 1.000 18.26425 657 TRP A C 1
ATOM 1844 O O . TRP A 1 247 ? 7.77100 94.69700 -4.90600 1.000 25.99109 657 TRP A O 1
ATOM 1855 N N . ASN A 1 248 ? 6.48000 95.32100 -3.15500 1.000 19.19564 658 ASN A N 1
ATOM 1856 C CA . ASN A 1 248 ? 6.37500 96.71400 -3.55500 1.000 19.48664 658 ASN A CA 1
ATOM 1857 C C . ASN A 1 248 ? 6.18000 97.53000 -2.28300 1.000 17.72512 658 ASN A C 1
ATOM 1858 O O . ASN A 1 248 ? 5.29200 97.19400 -1.48300 1.000 16.65968 658 ASN A O 1
ATOM 1863 N N . PRO A 1 249 ? 6.97300 98.59100 -2.05900 1.000 15.74532 659 PRO A N 1
ATOM 1864 C CA . PRO A 1 249 ? 6.77200 99.40100 -0.85000 1.000 18.53052 659 PRO A CA 1
ATOM 1865 C C . PRO A 1 249 ? 5.53500 100.27900 -0.94400 1.000 17.02308 659 PRO A C 1
ATOM 1866 O O . PRO A 1 249 ? 5.62300 101.48200 -1.20700 1.000 12.64064 659 PRO A O 1
ATOM 1870 N N . THR A 1 250 ? 4.37300 99.67000 -0.72200 1.000 21.33251 660 THR A N 1
ATOM 1871 C CA . THR A 1 250 ? 3.11800 100.40200 -0.74700 1.000 25.23913 660 THR A CA 1
ATOM 1872 C C . THR A 1 250 ? 3.12700 101.47900 0.33700 1.000 25.75587 660 THR A C 1
ATOM 1873 O O . THR A 1 250 ? 3.73600 101.29700 1.39600 1.000 29.04344 660 THR A O 1
ATOM 1877 N N . PRO A 1 251 ? 2.47100 102.61900 0.10200 1.000 20.20113 661 PRO A N 1
ATOM 1878 C CA . PRO A 1 251 ? 2.36300 103.61400 1.18000 1.000 18.88708 661 PRO A CA 1
ATOM 1879 C C . PRO A 1 251 ? 1.71600 103.06000 2.43600 1.000 25.75808 661 PRO A C 1
ATOM 1880 O O . PRO A 1 251 ? 2.01900 103.53300 3.53900 1.000 29.18270 661 PRO A O 1
ATOM 1884 N N . ASP A 1 252 ? 0.82500 102.07300 2.30300 1.000 33.19516 662 ASP A N 1
ATOM 1885 C CA . ASP A 1 252 ? 0.30400 101.38600 3.48100 1.000 35.09104 662 ASP A CA 1
ATOM 1886 C C . ASP A 1 252 ? 1.40000 100.58900 4.17800 1.000 25.43839 662 ASP A C 1
ATOM 1887 O O . ASP A 1 252 ? 1.46700 100.56400 5.41200 1.000 22.04120 662 ASP A O 1
ATOM 1892 N N . ILE A 1 253 ? 2.26200 99.92500 3.40400 1.000 28.29437 663 ILE A N 1
ATOM 1893 C CA . ILE A 1 253 ? 3.40900 99.23600 3.99100 1.000 22.73070 663 ILE A CA 1
ATOM 1894 C C . ILE A 1 253 ? 4.36300 100.24100 4.62400 1.000 26.86278 663 ILE A C 1
ATOM 1895 O O . ILE A 1 253 ? 4.87700 100.02100 5.72700 1.000 24.22015 663 ILE A O 1
ATOM 1900 N N . LYS A 1 254 ? 4.62100 101.35700 3.93500 1.000 29.68595 664 LYS A N 1
ATOM 1901 C CA . LYS A 1 254 ? 5.46100 102.40200 4.51100 1.000 19.54513 664 LYS A CA 1
ATOM 1902 C C . LYS A 1 254 ? 4.82200 102.98800 5.76200 1.000 20.22168 664 LYS A C 1
ATOM 1903 O O . LYS A 1 254 ? 5.51600 103.29000 6.74000 1.000 18.08835 664 LYS A O 1
ATOM 1909 N N . GLN A 1 255 ? 3.49800 103.16200 5.74600 1.000 27.02317 665 GLN A N 1
ATOM 1910 C CA . GLN A 1 255 ? 2.81600 103.75100 6.89300 1.000 22.49369 665 GLN A CA 1
ATOM 1911 C C . GLN A 1 255 ? 3.08700 102.96400 8.16600 1.000 20.00761 665 GLN A C 1
ATOM 1912 O O . GLN A 1 255 ? 3.11900 103.54400 9.25700 1.000 19.73583 665 GLN A O 1
ATOM 1918 N N . TRP A 1 256 ? 3.29100 101.65400 8.05300 1.000 20.67384 666 TRP A N 1
ATOM 1919 C CA . TRP A 1 256 ? 3.57900 100.80300 9.20400 1.000 18.09925 666 TRP A CA 1
ATOM 1920 C C . TRP A 1 256 ? 5.01000 100.28800 9.07700 1.000 17.44859 666 TRP A C 1
ATOM 1921 O O . TRP A 1 256 ? 5.25400 99.19300 8.56700 1.000 24.40293 666 TRP A O 1
ATOM 1932 N N . ARG A 1 257 ? 5.95500 101.08000 9.56900 1.000 19.68077 667 ARG A N 1
ATOM 1933 C CA . ARG A 1 257 ? 7.32000 100.64000 9.81000 1.000 13.63246 667 ARG A CA 1
ATOM 1934 C C . ARG A 1 257 ? 7.52300 100.62400 11.31700 1.000 11.91379 667 ARG A C 1
ATOM 1935 O O . ARG A 1 257 ? 7.18500 101.59800 11.99800 1.000 17.61054 667 ARG A O 1
ATOM 1943 N N . LEU A 1 258 ? 8.04500 99.51800 11.83700 1.000 8.77835 668 LEU A N 1
ATOM 1944 C CA . LEU A 1 258 ? 8.20000 99.38300 13.27800 1.000 9.34521 668 LEU A CA 1
ATOM 1945 C C . LEU A 1 258 ? 8.83900 100.63800 13.85600 1.000 11.01301 668 LEU A C 1
ATOM 1946 O O . LEU A 1 258 ? 9.80500 101.17200 13.30300 1.000 13.27683 668 LEU A O 1
ATOM 1951 N N . ILE A 1 259 ? 8.28000 101.09400 14.97700 1.000 12.05283 669 ILE A N 1
ATOM 1952 C CA . ILE A 1 259 ? 8.77600 102.33500 15.63700 1.000 12.68105 669 ILE A CA 1
ATOM 1953 C C . ILE A 1 259 ? 10.08500 102.02400 16.35400 1.000 12.39931 669 ILE A C 1
ATOM 1954 O O . ILE A 1 259 ? 10.11700 101.12600 17.18900 1.000 17.92096 669 ILE A O 1
ATOM 1959 N N . ARG A 1 260 ? 11.11200 102.77500 15.99500 1.000 10.23682 670 ARG A N 1
ATOM 1960 C CA . ARG A 1 260 ? 12.41800 102.56600 16.60100 1.000 8.74974 670 ARG A CA 1
ATOM 1961 C C . ARG A 1 260 ? 12.57300 103.46800 17.81500 1.000 8.88852 670 ARG A C 1
ATOM 1962 O O . ARG A 1 260 ? 12.14800 104.62600 17.80100 1.000 8.00092 670 ARG A O 1
ATOM 1970 N N . HIS A 1 261 ? 13.19000 102.92900 18.86500 1.000 10.07211 671 HIS A N 1
ATOM 1971 C CA . HIS A 1 261 ? 13.42400 103.65800 20.10500 1.000 12.19654 671 HIS A CA 1
ATOM 1972 C C . HIS A 1 261 ? 14.91500 103.65800 20.40000 1.000 12.16218 671 HIS A C 1
ATOM 1973 O O . HIS A 1 261 ? 15.53100 102.59100 20.50100 1.000 13.88391 671 HIS A O 1
ATOM 1980 N N . THR A 1 262 ? 15.48700 104.84800 20.53600 1.000 11.32659 672 THR A N 1
ATOM 1981 C CA . THR A 1 262 ? 16.88800 105.02000 20.87900 1.000 12.65059 672 THR A CA 1
ATOM 1982 C C . THR A 1 262 ? 17.02600 105.30700 22.36800 1.000 19.97122 672 THR A C 1
ATOM 1983 O O . THR A 1 262 ? 16.04600 105.53500 23.08200 1.000 28.02324 672 THR A O 1
ATOM 1987 N N . VAL A 1 263 ? 18.26700 105.29900 22.83200 1.000 21.46212 673 VAL A N 1
ATOM 1988 C CA . VAL A 1 263 ? 18.54400 105.43200 24.25500 1.000 25.56772 673 VAL A CA 1
ATOM 1989 C C . VAL A 1 263 ? 18.43100 106.89400 24.65700 1.000 29.07549 673 VAL A C 1
ATOM 1990 O O . VAL A 1 263 ? 18.76300 107.80400 23.88700 1.000 30.39887 673 VAL A O 1
ATOM 1994 N N . LYS A 1 264 ? 17.94700 107.12200 25.87500 1.000 34.14556 674 LYS A N 1
ATOM 1995 C CA . LYS A 1 264 ? 17.84600 108.47600 26.40100 1.000 34.71109 674 LYS A CA 1
ATOM 1996 C C . LYS A 1 264 ? 19.21700 109.14200 26.38000 1.000 39.68575 674 LYS A C 1
ATOM 1997 O O . LYS A 1 264 ? 20.20600 108.56900 26.84600 1.000 38.71210 674 LYS A O 1
ATOM 2003 N N . PHE A 1 265 ? 19.26800 110.36600 25.84700 1.000 38.69592 675 PHE A N 1
ATOM 2004 C CA . PHE A 1 265 ? 20.55500 111.01300 25.60400 1.000 38.02772 675 PHE A CA 1
ATOM 2005 C C . PHE A 1 265 ? 21.35800 111.15300 26.89100 1.000 39.30630 675 PHE A C 1
ATOM 2006 O O . PHE A 1 265 ? 22.58700 111.01400 26.88300 1.000 33.51892 675 PHE A O 1
ATOM 2014 N N . GLU A 1 266 ? 20.68300 111.43000 28.00800 1.000 42.10365 676 GLU A N 1
ATOM 2015 C CA . GLU A 1 266 ? 21.38400 111.55700 29.27800 1.000 39.00962 676 GLU A CA 1
ATOM 2016 C C . GLU A 1 266 ? 21.89400 110.21600 29.78600 1.000 36.44011 676 GLU A C 1
ATOM 2017 O O . GLU A 1 266 ? 22.84400 110.18800 30.57500 1.000 44.37576 676 GLU A O 1
ATOM 2023 N N . GLU A 1 267 ? 21.29000 109.11200 29.35000 1.000 28.30068 677 GLU A N 1
ATOM 2024 C CA . GLU A 1 267 ? 21.69700 107.77700 29.76700 1.000 28.54588 677 GLU A CA 1
ATOM 2025 C C . GLU A 1 267 ? 22.73200 107.15300 28.84000 1.000 26.72238 677 GLU A C 1
ATOM 2026 O O . GLU A 1 267 ? 23.17700 106.03000 29.09900 1.000 23.94965 677 GLU A O 1
ATOM 2032 N N . GLN A 1 268 ? 23.12600 107.84600 27.77600 1.000 29.41210 678 GLN A N 1
ATOM 2033 C CA . GLN A 1 268 ? 24.04800 107.27800 26.80500 1.000 28.26890 678 GLN A CA 1
ATOM 2034 C C . GLN A 1 268 ? 25.48900 107.47000 27.24900 1.000 19.79985 678 GLN A C 1
ATOM 2035 O O . GLN A 1 268 ? 25.85500 108.51600 27.79100 1.000 20.95242 678 GLN A O 1
ATOM 2041 N N . GLY A 1 269 ? 26.30900 106.45100 27.00900 1.000 23.23327 679 GLY A N 1
ATOM 2042 C CA . GLY A 1 269 ? 27.73600 106.60400 27.19000 1.000 26.83580 679 GLY A CA 1
ATOM 2043 C C . GLY A 1 269 ? 28.30700 107.67000 26.27600 1.000 29.12789 679 GLY A C 1
ATOM 2044 O O . GLY A 1 269 ? 27.70900 108.06100 25.27200 1.000 36.24335 679 GLY A O 1
ATOM 2045 N N . ASP A 1 270 ? 29.49600 108.15100 26.64000 1.000 27.95113 680 ASP A N 1
ATOM 2046 C CA . ASP A 1 270 ? 30.10800 109.24200 25.89400 1.000 31.68085 680 ASP A CA 1
ATOM 2047 C C . ASP A 1 270 ? 30.53900 108.82000 24.49600 1.000 37.10571 680 ASP A C 1
ATOM 2048 O O . ASP A 1 270 ? 30.62300 109.67300 23.60600 1.000 39.04007 680 ASP A O 1
ATOM 2053 N N . PHE A 1 271 ? 30.80000 107.53200 24.27700 1.000 38.91431 681 PHE A N 1
ATOM 2054 C CA . PHE A 1 271 ? 31.24000 107.03900 22.98000 1.000 36.93278 681 PHE A CA 1
ATOM 2055 C C . PHE A 1 271 ? 30.11800 106.39400 22.17800 1.000 38.66511 681 PHE A C 1
ATOM 2056 O O . PHE A 1 271 ? 30.38400 105.79800 21.13000 1.000 31.38332 681 PHE A O 1
ATOM 2064 N N . GLU A 1 272 ? 28.88100 106.51400 22.63600 1.000 41.55758 682 GLU A N 1
ATOM 2065 C CA . GLU A 1 272 ? 27.76400 106.09700 21.81600 1.000 27.44111 682 GLU A CA 1
ATOM 2066 C C . GLU A 1 272 ? 27.61700 107.06400 20.64400 1.000 31.44146 682 GLU A C 1
ATOM 2067 O O . GLU A 1 272 ? 28.15600 108.17300 20.65300 1.000 33.36621 682 GLU A O 1
ATOM 2073 N N . SER A 1 273 ? 26.86300 106.64200 19.62900 1.000 29.38212 683 SER A N 1
ATOM 2074 C CA . SER A 1 273 ? 26.89900 107.35600 18.35600 1.000 23.37278 683 SER A CA 1
ATOM 2075 C C . SER A 1 273 ? 26.28500 108.74500 18.48900 1.000 24.02960 683 SER A C 1
ATOM 2076 O O . SER A 1 273 ? 26.86400 109.73700 18.03100 1.000 23.56762 683 SER A O 1
ATOM 2079 N N . GLU A 1 274 ? 25.11700 108.83600 19.12400 1.000 23.30969 684 GLU A N 1
ATOM 2080 C CA . GLU A 1 274 ? 24.41700 110.11500 19.21000 1.000 27.51511 684 GLU A CA 1
ATOM 2081 C C . GLU A 1 274 ? 25.21000 111.12200 20.03500 1.000 32.39961 684 GLU A C 1
ATOM 2082 O O . GLU A 1 274 ? 25.44300 112.25500 19.59700 1.000 32.36715 684 GLU A O 1
ATOM 2088 N N . LYS A 1 275 ? 25.63400 110.72400 21.23600 1.000 36.41677 685 LYS A N 1
ATOM 2089 C CA . LYS A 1 275 ? 26.38400 111.63200 22.09800 1.000 31.14449 685 LYS A CA 1
ATOM 2090 C C . LYS A 1 275 ? 27.73000 111.99500 21.48000 1.000 28.52524 685 LYS A C 1
ATOM 2091 O O . LYS A 1 275 ? 28.15800 113.15300 21.54100 1.000 38.70623 685 LYS A O 1
ATOM 2097 N N . LEU A 1 276 ? 28.40700 111.01800 20.87300 1.000 26.69857 686 LEU A N 1
ATOM 2098 C CA . LEU A 1 276 ? 29.75700 111.24800 20.36700 1.000 25.80401 686 LEU A CA 1
ATOM 2099 C C . LEU A 1 276 ? 29.77100 112.27900 19.24500 1.000 28.16463 686 LEU A C 1
ATOM 2100 O O . LEU A 1 276 ? 30.64700 113.15000 19.20500 1.000 34.07460 686 LEU A O 1
ATOM 2105 N N . TRP A 1 277 ? 28.81300 112.19700 18.32300 1.000 28.94524 687 TRP A N 1
ATOM 2106 C CA . TRP A 1 277 ? 28.79300 113.03400 17.13100 1.000 30.51355 687 TRP A CA 1
ATOM 2107 C C . TRP A 1 277 ? 27.85900 114.23300 17.25600 1.000 31.71224 687 TRP A C 1
ATOM 2108 O O . TRP A 1 277 ? 27.56100 114.87800 16.24600 1.000 26.93442 687 TRP A O 1
ATOM 2119 N N . GLN A 1 278 ? 27.39700 114.55200 18.46700 1.000 32.48929 688 GLN A N 1
ATOM 2120 C CA . GLN A 1 278 ? 26.38800 115.59600 18.62200 1.000 32.26924 688 GLN A CA 1
ATOM 2121 C C . GLN A 1 278 ? 26.83700 116.90400 17.98100 1.000 34.73611 688 GLN A C 1
ATOM 2122 O O . GLN A 1 278 ? 26.09400 117.51400 17.20400 1.000 36.19569 688 GLN A O 1
ATOM 2128 N N . ARG A 1 279 ? 28.06300 117.34100 18.27500 1.000 34.40392 689 ARG A N 1
ATOM 2129 C CA . ARG A 1 279 ? 28.51500 118.63100 17.76100 1.000 34.90307 689 ARG A CA 1
ATOM 2130 C C . ARG A 1 279 ? 28.74000 118.57600 16.25500 1.000 34.69764 689 ARG A C 1
ATOM 2131 O O . ARG A 1 279 ? 28.45900 119.54800 15.54400 1.000 32.12906 689 ARG A O 1
ATOM 2139 N N . VAL A 1 280 ? 29.24800 117.45100 15.74900 1.000 30.63735 690 VAL A N 1
ATOM 2140 C CA . VAL A 1 280 ? 29.37600 117.29100 14.30400 1.000 26.81998 690 VAL A CA 1
ATOM 2141 C C . VAL A 1 280 ? 28.00100 117.31700 13.65200 1.000 32.52170 690 VAL A C 1
ATOM 2142 O O . VAL A 1 280 ? 27.79900 117.95500 12.61200 1.000 32.75481 690 VAL A O 1
ATOM 2146 N N . THR A 1 281 ? 27.03300 116.62500 14.25600 1.000 36.87877 691 THR A N 1
ATOM 2147 C CA . THR A 1 281 ? 25.68700 116.59200 13.69600 1.000 31.72664 691 THR A CA 1
ATOM 2148 C C . THR A 1 281 ? 25.04900 117.97500 13.71300 1.000 31.85065 691 THR A C 1
ATOM 2149 O O . THR A 1 281 ? 24.44500 118.39800 12.72100 1.000 32.85001 691 THR A O 1
ATOM 2153 N N . ARG A 1 282 ? 25.18200 118.70000 14.82700 1.000 33.72711 692 ARG A N 1
ATOM 2154 C CA . ARG A 1 282 ? 24.55700 120.01600 14.92300 1.000 33.46423 692 ARG A CA 1
ATOM 2155 C C . ARG A 1 282 ? 25.09100 120.95600 13.85100 1.000 38.96657 692 ARG A C 1
ATOM 2156 O O . ARG A 1 282 ? 24.33600 121.74900 13.27700 1.000 34.43405 692 ARG A O 1
ATOM 2164 N N . ALA A 1 283 ? 26.39500 120.88600 13.56900 1.000 34.34509 693 ALA A N 1
ATOM 2165 C CA . ALA A 1 283 ? 26.96700 121.73800 12.53300 1.000 29.24603 693 ALA A CA 1
ATOM 2166 C C . ALA A 1 283 ? 26.36400 121.42500 11.16900 1.000 37.48533 693 ALA A C 1
ATOM 2167 O O . ALA A 1 283 ? 26.03900 122.33900 10.40200 1.000 44.76946 693 ALA A O 1
ATOM 2169 N N . ILE A 1 284 ? 26.20700 120.13900 10.84800 1.000 35.48160 694 ILE A N 1
ATOM 2170 C CA . ILE A 1 284 ? 25.62200 119.76100 9.56400 1.000 38.30930 694 ILE A CA 1
ATOM 2171 C C . ILE A 1 284 ? 24.18200 120.25000 9.47200 1.000 40.21871 694 ILE A C 1
ATOM 2172 O O . ILE A 1 284 ? 23.76700 120.83500 8.46400 1.000 37.15055 694 ILE A O 1
ATOM 2177 N N . ASN A 1 285 ? 23.39600 120.01400 10.52500 1.000 35.02272 695 ASN A N 1
ATOM 2178 C CA . ASN A 1 285 ? 22.00300 120.44700 10.50900 1.000 32.74543 695 ASN A CA 1
ATOM 2179 C C . ASN A 1 285 ? 21.89100 121.96400 10.46700 1.000 43.40530 695 ASN A C 1
ATOM 2180 O O . ASN A 1 285 ? 20.91500 122.49800 9.92800 1.000 55.45693 695 ASN A O 1
ATOM 2185 N N . ALA A 1 286 ? 22.87200 122.67100 11.02300 1.000 40.37926 696 ALA A N 1
ATOM 2186 C CA . ALA A 1 286 ? 22.89600 124.12600 10.97000 1.000 38.67248 696 ALA A CA 1
ATOM 2187 C C . ALA A 1 286 ? 23.43900 124.65600 9.65100 1.000 36.66977 696 ALA A C 1
ATOM 2188 O O . ALA A 1 286 ? 23.48800 125.87700 9.46800 1.000 41.14143 696 ALA A O 1
ATOM 2190 N N . LYS A 1 287 ? 23.84500 123.77500 8.73700 1.000 35.23237 697 LYS A N 1
ATOM 2191 C CA . LYS A 1 287 ? 24.40000 124.12200 7.43300 1.000 44.46996 697 LYS A CA 1
ATOM 2192 C C . LYS A 1 287 ? 25.77400 124.76900 7.53300 1.000 46.60618 697 LYS A C 1
ATOM 2193 O O . LYS A 1 287 ? 26.28500 125.27400 6.52600 1.000 56.81927 697 LYS A O 1
ATOM 2199 N N . ASP A 1 288 ? 26.38600 124.77800 8.71400 1.000 40.26964 698 ASP A N 1
ATOM 2200 C CA . ASP A 1 288 ? 27.74000 125.30100 8.87800 1.000 50.12799 698 ASP A CA 1
ATOM 2201 C C . ASP A 1 288 ? 28.71400 124.22700 8.40600 1.000 51.41504 698 ASP A C 1
ATOM 2202 O O . ASP A 1 288 ? 28.97700 123.25300 9.11400 1.000 52.31633 698 ASP A O 1
ATOM 2207 N N . GLN A 1 289 ? 29.25400 124.40400 7.19700 1.000 58.40196 699 GLN A N 1
ATOM 2208 C CA . GLN A 1 289 ? 30.14800 123.40100 6.62600 1.000 57.92514 699 GLN A CA 1
ATOM 2209 C C . GLN A 1 289 ? 31.52700 123.43300 7.27400 1.000 57.20633 699 GLN A C 1
ATOM 2210 O O . GLN A 1 289 ? 32.13400 122.38000 7.50000 1.000 55.08408 699 GLN A O 1
ATOM 2216 N N . THR A 1 290 ? 32.04300 124.62800 7.57200 1.000 54.54568 700 THR A N 1
ATOM 2217 C CA . THR A 1 290 ? 33.40200 124.73400 8.09200 1.000 57.63888 700 THR A CA 1
ATOM 2218 C C . THR A 1 290 ? 33.50900 124.14600 9.49300 1.000 61.98343 700 THR A C 1
ATOM 2219 O O . THR A 1 290 ? 34.49100 123.46600 9.81300 1.000 59.51741 700 THR A O 1
ATOM 2223 N N . GLU A 1 291 ? 32.51300 124.39600 10.34300 1.000 61.61691 701 GLU A N 1
ATOM 2224 C CA . GLU A 1 291 ? 32.54800 123.87900 11.70400 1.000 60.53836 701 GLU A CA 1
ATOM 2225 C C . GLU A 1 291 ? 32.16300 122.40800 11.77900 1.000 53.27048 701 GLU A C 1
ATOM 2226 O O . GLU A 1 291 ? 32.42600 121.76400 12.80000 1.000 43.87806 701 GLU A O 1
ATOM 2232 N N . ALA A 1 292 ? 31.55700 121.86200 10.72200 1.000 53.74230 702 ALA A N 1
ATOM 2233 C CA . ALA A 1 292 ? 31.29300 120.42900 10.68700 1.000 49.38777 702 ALA A CA 1
ATOM 2234 C C . ALA A 1 292 ? 32.58000 119.64500 10.47100 1.000 48.44470 702 ALA A C 1
ATOM 2235 O O . ALA A 1 292 ? 32.77800 118.58400 11.07500 1.000 40.95487 702 ALA A O 1
ATOM 2237 N N . THR A 1 293 ? 33.46900 120.15500 9.61700 1.000 55.69790 703 THR A N 1
ATOM 2238 C CA . THR A 1 293 ? 34.75200 119.49400 9.40400 1.000 51.72894 703 THR A CA 1
ATOM 2239 C C . THR A 1 293 ? 35.64900 119.63300 10.62700 1.000 55.81847 703 THR A C 1
ATOM 2240 O O . THR A 1 293 ? 36.34100 118.68100 11.00800 1.000 49.70578 703 THR A O 1
ATOM 2244 N N . GLN A 1 294 ? 35.65600 120.81300 11.25200 1.000 62.01620 704 GLN A N 1
ATOM 2245 C CA . GLN A 1 294 ? 36.49300 121.01900 12.42900 1.000 60.08227 704 GLN A CA 1
ATOM 2246 C C . GLN A 1 294 ? 36.07600 120.09000 13.56200 1.000 53.14354 704 GLN A C 1
ATOM 2247 O O . GLN A 1 294 ? 36.92100 119.44700 14.19600 1.000 51.34066 704 GLN A O 1
ATOM 2253 N N . GLU A 1 295 ? 34.77000 119.99800 13.82700 1.000 48.34135 705 GLU A N 1
ATOM 2254 C CA . GLU A 1 295 ? 34.29800 119.10800 14.88100 1.000 39.06618 705 GLU A CA 1
ATOM 2255 C C . GLU A 1 295 ? 34.62900 117.65500 14.57100 1.000 39.24203 705 GLU A C 1
ATOM 2256 O O . GLU A 1 295 ? 34.88000 116.86700 15.49000 1.000 46.16866 705 GLU A O 1
ATOM 2262 N N . LYS A 1 296 ? 34.66300 117.30200 13.29200 1.000 33.47021 706 LYS A N 1
ATOM 2263 C CA . LYS A 1 296 ? 35.07400 115.92600 12.92500 1.000 36.38088 706 LYS A CA 1
ATOM 2264 C C . LYS A 1 296 ? 36.55700 115.75900 13.25300 1.000 48.29954 706 LYS A C 1
ATOM 2265 O O . LYS A 1 296 ? 36.92400 114.72900 13.83800 1.000 42.91717 706 LYS A O 1
ATOM 2271 N N . TYR A 1 297 ? 37.36300 116.76200 12.89500 1.000 57.45636 707 TYR A N 1
ATOM 2272 C CA . TYR A 1 297 ? 38.79500 116.66300 13.15500 1.000 53.77787 707 TYR A CA 1
ATOM 2273 C C . TYR A 1 297 ? 39.09200 116.56900 14.64600 1.000 50.09250 707 TYR A C 1
ATOM 2274 O O . TYR A 1 297 ? 40.10500 115.98000 15.03900 1.000 54.48829 707 TYR A O 1
ATOM 2283 N N . VAL A 1 298 ? 38.22600 117.13300 15.49100 1.000 45.61000 708 VAL A N 1
ATOM 2284 C CA . VAL A 1 298 ? 38.41300 116.99900 16.93300 1.000 47.25928 708 VAL A CA 1
ATOM 2285 C C . VAL A 1 298 ? 38.32200 115.53500 17.33400 1.000 50.73850 708 VAL A C 1
ATOM 2286 O O . VAL A 1 298 ? 39.14800 115.02500 18.10000 1.000 62.27618 708 VAL A O 1
ATOM 2290 N N . LEU A 1 299 ? 37.32300 114.85300 16.78700 1.000 50.51536 709 LEU A N 1
ATOM 2291 C CA . LEU A 1 299 ? 37.09800 113.43400 17.15700 1.000 52.28833 709 LEU A CA 1
ATOM 2292 C C . LEU A 1 299 ? 38.21200 112.56100 16.56900 1.000 48.73215 709 LEU A C 1
ATOM 2293 O O . LEU A 1 299 ? 38.75100 111.72400 17.30300 1.000 43.47417 709 LEU A O 1
ATOM 2298 N N . GLU A 1 300 ? 38.54300 112.76300 15.29700 1.000 48.50097 710 GLU A N 1
ATOM 2299 C CA . GLU A 1 300 ? 39.59300 111.96600 14.67000 1.000 47.94241 710 GLU A CA 1
ATOM 2300 C C . GLU A 1 300 ? 40.95000 112.24200 15.30800 1.000 61.87671 710 GLU A C 1
ATOM 2301 O O . GLU A 1 300 ? 41.74000 111.31700 15.52800 1.000 62.71959 710 GLU A O 1
ATOM 2307 N N . GLU A 1 301 ? 41.24000 113.51100 15.60900 1.000 56.91048 711 GLU A N 1
ATOM 2308 C CA . GLU A 1 301 ? 42.50800 113.84000 16.25400 1.000 60.16854 711 GLU A CA 1
ATOM 2309 C C . GLU A 1 301 ? 42.60500 113.18100 17.62300 1.000 63.70549 711 GLU A C 1
ATOM 2310 O O . GLU A 1 301 ? 43.68100 112.72400 18.02600 1.000 70.70387 711 GLU A O 1
ATOM 2316 N N . ALA A 1 302 ? 41.49000 113.11700 18.35200 1.000 58.89890 712 ALA A N 1
ATOM 2317 C CA . ALA A 1 302 ? 41.47900 112.38300 19.61200 1.000 63.89747 712 ALA A CA 1
ATOM 2318 C C . ALA A 1 302 ? 41.71400 110.89700 19.37700 1.000 64.21431 712 ALA A C 1
ATOM 2319 O O . ALA A 1 302 ? 42.44100 110.24700 20.13700 1.000 67.34866 712 ALA A O 1
ATOM 2321 N N . GLN A 1 303 ? 41.10600 110.34100 18.32500 1.000 62.29692 713 GLN A N 1
ATOM 2322 C CA . GLN A 1 303 ? 41.31000 108.93000 18.01400 1.000 53.74822 713 GLN A CA 1
ATOM 2323 C C . GLN A 1 303 ? 42.76900 108.64700 17.68200 1.000 57.77126 713 GLN A C 1
ATOM 2324 O O . GLN A 1 303 ? 43.34100 107.65900 18.15800 1.000 61.24034 713 GLN A O 1
ATOM 2330 N N . ARG A 1 304 ? 43.38700 109.50000 16.86200 1.000 63.96675 714 ARG A N 1
ATOM 2331 C CA . ARG A 1 304 ? 44.80700 109.33600 16.56800 1.000 63.07517 714 ARG A CA 1
ATOM 2332 C C . ARG A 1 304 ? 45.64700 109.50000 17.82900 1.000 62.91449 714 ARG A C 1
ATOM 2333 O O . ARG A 1 304 ? 46.64900 108.79900 18.01200 1.000 55.60491 714 ARG A O 1
ATOM 2341 N N . GLN A 1 305 ? 45.25000 110.41900 18.71400 1.000 58.54652 715 GLN A N 1
ATOM 2342 C CA . GLN A 1 305 ? 45.98900 110.61300 19.95800 1.000 66.84243 715 GLN A CA 1
ATOM 2343 C C . GLN A 1 305 ? 45.72500 109.47400 20.93300 1.000 59.69079 715 GLN A C 1
ATOM 2344 O O . GLN A 1 305 ? 46.62600 109.06100 21.67400 1.000 61.90168 715 GLN A O 1
ATOM 2350 N N . ALA A 1 306 ? 44.50000 108.94600 20.94500 1.000 59.70112 716 ALA A N 1
ATOM 2351 C 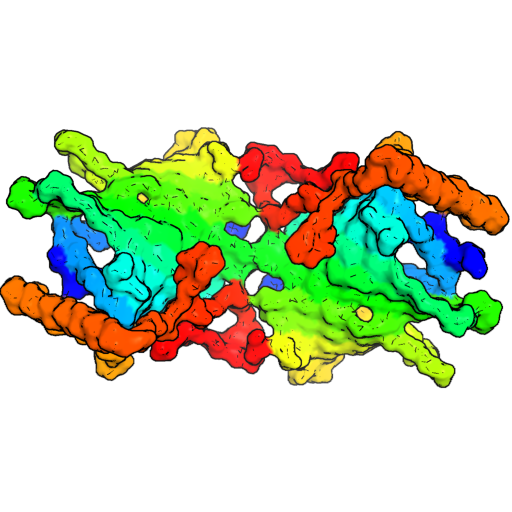CA . ALA A 1 306 ? 44.21800 107.78200 21.77600 1.000 61.90092 716 ALA A CA 1
ATOM 2352 C C . ALA A 1 306 ? 44.89400 106.53600 21.22200 1.000 59.34051 716 ALA A C 1
ATOM 2353 O O . ALA A 1 306 ? 45.20400 105.61100 21.98200 1.000 53.12538 716 ALA A O 1
ATOM 2355 N N . ALA A 1 307 ? 45.12500 106.49000 19.90800 1.000 62.19477 717 ALA A N 1
ATOM 2356 C CA . ALA A 1 307 ? 45.89200 105.39100 19.33200 1.000 64.79654 717 ALA A CA 1
ATOM 2357 C C . ALA A 1 307 ? 47.36500 105.49600 19.70700 1.000 73.75546 717 ALA A C 1
ATOM 2358 O O . ALA A 1 307 ? 48.01400 104.48200 19.98700 1.000 67.82686 717 ALA A O 1
ATOM 2360 N N . ARG A 1 308 ? 47.91100 106.71500 19.71200 1.000 78.75429 718 ARG A N 1
ATOM 2361 C CA . ARG A 1 308 ? 49.28400 106.90800 20.16700 1.000 70.35959 718 ARG A CA 1
ATOM 2362 C C . ARG A 1 308 ? 49.42400 106.54100 21.63800 1.000 69.46067 718 ARG A C 1
ATOM 2363 O O . ARG A 1 308 ? 50.31300 105.77000 22.01700 1.000 75.23700 718 ARG A O 1
ATOM 2371 N N . ASP A 1 309 ? 48.54800 107.08900 22.48600 1.000 66.83952 719 ASP A N 1
ATOM 2372 C CA . ASP A 1 309 ? 48.60500 106.78100 23.91200 1.000 66.83307 719 ASP A CA 1
ATOM 2373 C C . ASP A 1 309 ? 48.52800 105.28200 24.16500 1.000 69.33551 719 ASP A C 1
ATOM 2374 O O . ASP A 1 309 ? 49.09500 104.78800 25.14700 1.000 66.20795 719 ASP A O 1
ATOM 2379 N N . ARG A 1 310 ? 47.82900 104.54500 23.29900 1.000 72.37022 720 ARG A N 1
ATOM 2380 C CA . ARG A 1 310 ? 47.71000 103.10200 23.48200 1.000 68.91721 720 ARG A CA 1
ATOM 2381 C C . ARG A 1 310 ? 49.03700 102.40600 23.20400 1.000 82.07719 720 ARG A C 1
ATOM 2382 O O . ARG A 1 310 ? 49.46800 101.53900 23.97300 1.000 92.93162 720 ARG A O 1
ATOM 2390 N N . LYS A 1 311 ? 49.70500 102.78000 22.11100 1.000 74.83913 721 LYS A N 1
ATOM 2391 C CA . LYS A 1 311 ? 50.98200 102.16400 21.77300 1.000 73.14308 721 LYS A CA 1
ATOM 2392 C C . LYS A 1 311 ? 52.08500 102.54800 22.75000 1.000 76.55177 721 LYS A C 1
ATOM 2393 O O . LYS A 1 311 ? 53.10600 101.85500 22.81400 1.000 72.61949 721 LYS A O 1
ATOM 2395 N N . THR A 1 312 ? 51.90000 103.62800 23.51400 1.000 78.99606 722 THR A N 1
ATOM 2396 C CA . THR A 1 312 ? 52.96800 104.12000 24.37900 1.000 77.37302 722 THR A CA 1
ATOM 2397 C C . THR A 1 312 ? 53.31500 103.10600 25.46200 1.000 82.67383 722 THR A C 1
ATOM 2398 O O . THR A 1 312 ? 54.48300 102.74000 25.63300 1.000 93.60054 722 THR A O 1
ATOM 2402 N N . LYS A 1 313 ? 52.31200 102.63700 26.20300 1.000 77.29922 723 LYS A N 1
ATOM 2403 C CA . LYS A 1 313 ? 52.53100 101.72200 27.31700 1.000 88.69603 723 LYS A CA 1
ATOM 2404 C C . LYS A 1 313 ? 52.00900 100.32000 27.04000 1.000 92.94585 723 LYS A C 1
ATOM 2405 O O . LYS A 1 313 ? 52.75800 99.34700 27.17000 1.000 99.63264 723 LYS A O 1
ATOM 2411 N N . ASN A 1 314 ? 50.74200 100.18700 26.65600 1.000 90.46943 724 ASN A N 1
ATOM 2412 C CA . ASN A 1 314 ? 50.16600 98.87700 26.35900 1.000 95.11138 724 ASN A CA 1
ATOM 2413 C C . ASN A 1 314 ? 49.17100 99.04200 25.22100 1.000 90.11817 724 ASN A C 1
ATOM 2414 O O . ASN A 1 314 ? 48.12700 99.67700 25.39600 1.000 79.87117 724 ASN A O 1
ATOM 2419 N N . GLU A 1 315 ? 49.49000 98.46500 24.06100 1.000 84.41634 725 GLU A N 1
ATOM 2420 C CA . GLU A 1 315 ? 48.61900 98.54700 22.89000 1.000 69.21440 725 GLU A CA 1
ATOM 2421 C C . GLU A 1 315 ? 47.74200 97.29900 22.86300 1.000 77.35145 725 GLU A C 1
ATOM 2422 O O . GLU A 1 315 ? 47.99700 96.32700 22.14900 1.000 81.05990 725 GLU A O 1
ATOM 2424 N N . GLU A 1 316 ? 46.68500 97.33700 23.67000 1.000 76.75676 726 GLU A N 1
ATOM 2425 C CA . GLU A 1 316 ? 45.70800 96.25400 23.73800 1.000 72.14606 726 GLU A CA 1
ATOM 2426 C C . GLU A 1 316 ? 44.33200 96.88600 23.88100 1.000 69.19112 726 GLU A C 1
ATOM 2427 O O . GLU A 1 316 ? 43.99300 97.40100 24.95100 1.000 73.95174 726 GLU A O 1
ATOM 2429 N N . TRP A 1 317 ? 43.54300 96.84900 22.81100 1.000 55.81168 727 TRP A N 1
ATOM 2430 C CA . TRP A 1 317 ? 42.20900 97.43500 22.79700 1.000 59.32926 727 TRP A CA 1
ATOM 2431 C C . TRP A 1 317 ? 41.17400 96.33200 22.97300 1.000 57.01697 727 TRP A C 1
ATOM 2432 O O . TRP A 1 317 ? 41.04600 95.45100 22.11600 1.000 52.30257 727 TRP A O 1
ATOM 2443 N N . SER A 1 318 ? 40.44200 96.38300 24.08300 1.000 52.37315 728 SER A N 1
ATOM 2444 C CA . SER A 1 318 ? 39.40600 95.40000 24.38400 1.000 56.71003 728 SER A CA 1
ATOM 2445 C C . SER A 1 318 ? 38.06800 95.92200 23.87200 1.000 53.79342 728 SER A C 1
ATOM 2446 O O . SER A 1 318 ? 37.54800 96.92100 24.37900 1.000 59.23514 728 SER A O 1
ATOM 2449 N N . CYS A 1 319 ? 37.51600 95.25100 22.86500 1.000 35.79015 729 CYS A N 1
ATOM 2450 C CA . CYS A 1 319 ? 36.16400 95.55100 22.41500 1.000 27.45228 729 CYS A CA 1
ATOM 2451 C C . CYS A 1 319 ? 35.17400 95.11500 23.48900 1.000 29.58589 729 CYS A C 1
ATOM 2452 O O . CYS A 1 319 ? 35.16000 93.94800 23.89200 1.000 37.47509 729 CYS A O 1
ATOM 2455 N N . LYS A 1 320 ? 34.34900 96.05300 23.95600 1.000 26.67255 730 LYS A N 1
ATOM 2456 C CA . LYS A 1 320 ? 33.53500 95.78900 25.13800 1.000 33.96242 730 LYS A CA 1
ATOM 2457 C C . LYS A 1 320 ? 32.45600 94.74800 24.86400 1.000 39.29640 730 LYS A C 1
ATOM 2458 O O . LYS A 1 320 ? 32.20700 93.87400 25.70400 1.000 41.96645 730 LYS A O 1
ATOM 2464 N N . LEU A 1 321 ? 31.80300 94.81900 23.70200 1.000 31.73572 731 LEU A N 1
ATOM 2465 C CA . LEU A 1 321 ? 30.63200 93.99500 23.42500 1.000 30.28193 731 LEU A CA 1
ATOM 2466 C C . LEU A 1 321 ? 30.85800 92.92900 22.36200 1.000 29.01604 731 LEU A C 1
ATOM 2467 O O . LEU A 1 321 ? 29.95600 92.11800 22.12600 1.000 25.58573 731 LEU A O 1
ATOM 2472 N N . PHE A 1 322 ? 32.02300 92.89900 21.72100 1.000 29.22709 732 PHE A N 1
ATOM 2473 C CA . PHE A 1 322 ? 32.32500 91.91300 20.69400 1.000 28.32679 732 PHE A CA 1
ATOM 2474 C C . PHE A 1 322 ? 33.72100 91.35500 20.92400 1.000 28.71260 732 PHE A C 1
ATOM 2475 O O . PHE A 1 322 ? 34.56700 91.98200 21.56600 1.000 36.35745 732 PHE A O 1
ATOM 2483 N N . GLU A 1 323 ? 33.95100 90.15700 20.39500 1.000 34.92247 733 GLU A N 1
ATOM 2484 C CA . GLU A 1 323 ? 35.24700 89.50600 20.51500 1.000 44.78916 733 GLU A CA 1
ATOM 2485 C C . GLU A 1 323 ? 35.50500 88.69400 19.25600 1.000 43.78477 733 GLU A C 1
ATOM 2486 O O . GLU A 1 323 ? 34.58000 88.11500 18.68000 1.000 43.33284 733 GLU A O 1
ATOM 2492 N N . LEU A 1 324 ? 36.76700 88.65700 18.84000 1.000 43.32410 734 LEU A N 1
ATOM 2493 C CA . LEU A 1 324 ? 37.15900 88.01400 17.59300 1.000 45.95219 734 LEU A CA 1
ATOM 2494 C C . LEU A 1 324 ? 37.47900 86.54800 17.85000 1.000 53.08380 734 LEU A C 1
ATOM 2495 O O . LEU A 1 324 ? 38.33500 86.23100 18.68300 1.000 58.47263 734 LEU A O 1
ATOM 2500 N N . ASP A 1 325 ? 36.79100 85.66000 17.14300 1.000 60.90458 735 ASP A N 1
ATOM 2501 C CA . ASP A 1 325 ? 37.12000 84.24200 17.20200 1.000 61.35798 735 ASP A CA 1
ATOM 2502 C C . ASP A 1 325 ? 38.38800 83.99400 16.39400 1.000 71.82498 735 ASP A C 1
ATOM 2503 O O . ASP A 1 325 ? 38.38600 84.22100 15.17800 1.000 67.55665 735 ASP A O 1
ATOM 2508 N N . PRO A 1 326 ? 39.48300 83.54100 17.01200 1.000 75.77618 736 PRO A N 1
ATOM 2509 C CA . PRO A 1 326 ? 40.71400 83.34200 16.22800 1.000 64.07354 736 PRO A CA 1
ATOM 2510 C C . PRO A 1 326 ? 40.58300 82.25900 15.17100 1.000 66.42757 736 PRO A C 1
ATOM 2511 O O . PRO A 1 326 ? 41.10800 82.41500 14.06100 1.000 59.85443 736 PRO A O 1
ATOM 2515 N N . LEU A 1 327 ? 39.88700 81.16500 15.48400 1.000 65.95117 737 LEU A N 1
ATOM 2516 C CA . LEU A 1 327 ? 39.80700 80.04600 14.55000 1.000 68.85821 737 LEU A CA 1
ATOM 2517 C C . LEU A 1 327 ? 39.11300 80.45700 13.25700 1.000 73.08253 737 LEU A C 1
ATOM 2518 O O . LEU A 1 327 ? 39.65100 80.26400 12.16000 1.000 64.16713 737 LEU A O 1
ATOM 2523 N N . THR A 1 328 ? 37.91700 81.03600 13.36800 1.000 72.38765 738 THR A N 1
ATOM 2524 C CA . THR A 1 328 ? 37.13500 81.40900 12.19600 1.000 60.86639 738 THR A CA 1
ATOM 2525 C C . THR A 1 328 ? 37.50000 82.78000 11.64500 1.000 58.49598 738 THR A C 1
ATOM 2526 O O . THR A 1 328 ? 37.32600 83.02100 10.44500 1.000 56.95398 738 THR A O 1
ATOM 2530 N N . GLY A 1 329 ? 38.00000 83.68300 12.48600 1.000 63.94176 739 GLY A N 1
ATOM 2531 C CA . GLY A 1 329 ? 38.24600 85.04700 12.07200 1.000 52.20271 739 GLY A CA 1
ATOM 2532 C C . GLY A 1 329 ? 37.02300 85.93700 12.07400 1.000 56.37893 739 GLY A C 1
ATOM 2533 O O . GLY A 1 329 ? 37.13200 87.11300 11.70300 1.000 49.54310 739 GLY A O 1
ATOM 2534 N N . GLU A 1 330 ? 35.86600 85.41600 12.46900 1.000 54.86285 740 GLU A N 1
ATOM 2535 C CA . GLU A 1 330 ? 34.62900 86.18000 12.50600 1.000 43.80981 740 GLU A CA 1
ATOM 2536 C C . GLU A 1 330 ? 34.44000 86.83100 13.87100 1.000 42.37378 740 GLU A C 1
ATOM 2537 O O . GLU A 1 330 ? 34.93300 86.34100 14.89100 1.000 43.49501 740 GLU A O 1
ATOM 2543 N N . TRP A 1 331 ? 33.71000 87.94300 13.87900 1.000 35.56704 741 TRP A N 1
ATOM 2544 C CA . TRP A 1 331 ? 33.41500 88.67400 15.10400 1.000 35.47575 741 TRP A CA 1
ATOM 2545 C C . TRP A 1 331 ? 32.11300 88.16500 15.70800 1.000 35.46824 741 TRP A C 1
ATOM 2546 O O . TRP A 1 331 ? 31.10400 88.03400 15.00700 1.000 35.48789 741 TRP A O 1
ATOM 2557 N N . HIS A 1 332 ? 32.14100 87.87900 17.00800 1.000 32.24069 742 HIS A N 1
ATOM 2558 C CA . HIS A 1 332 ? 31.01100 87.29500 17.71700 1.000 31.66955 742 HIS A CA 1
ATOM 2559 C C . HIS A 1 332 ? 30.60300 88.19700 18.87200 1.000 32.96461 742 HIS A C 1
ATOM 2560 O O . HIS A 1 332 ? 31.45600 88.66400 19.63500 1.000 35.40318 742 HIS A O 1
ATOM 2567 N N . TYR A 1 333 ? 29.30100 88.44000 18.99100 1.000 29.02485 743 TYR A N 1
ATOM 2568 C CA . TYR A 1 333 ? 28.77000 89.23100 20.09300 1.000 22.79303 743 TYR A CA 1
ATOM 2569 C C . TYR A 1 333 ? 28.97200 88.48100 21.40500 1.000 23.72044 743 TYR A C 1
ATOM 2570 O O . TYR A 1 333 ? 28.59100 87.31300 21.53100 1.000 21.51888 743 TYR A O 1
ATOM 2579 N N . LYS A 1 334 ? 29.58500 89.15500 22.38300 1.000 28.37746 744 LYS A N 1
ATOM 2580 C CA . LYS A 1 334 ? 29.98400 88.48000 23.61500 1.000 23.03939 744 LYS A CA 1
ATOM 2581 C C . LYS A 1 334 ? 28.80700 87.82100 24.32100 1.000 19.72630 744 LYS A C 1
ATOM 2582 O O . LYS A 1 334 ? 28.97500 86.77100 24.95200 1.000 23.94071 744 LYS A O 1
ATOM 2588 N N . PHE A 1 335 ? 27.61600 88.41400 24.23300 1.000 22.18848 745 PHE A N 1
ATOM 2589 C CA . PHE A 1 335 ? 26.45800 87.98000 25.00500 1.000 27.32580 745 PHE A CA 1
ATOM 2590 C C . PHE A 1 335 ? 25.37300 87.35600 24.12900 1.000 26.38852 745 PHE A C 1
ATOM 2591 O O . PHE A 1 335 ? 24.19400 87.36900 24.49000 1.000 28.08201 745 PHE A O 1
ATOM 2599 N N . ALA A 1 336 ? 25.75600 86.81200 22.97600 1.000 20.65318 746 ALA A N 1
ATOM 2600 C CA . ALA A 1 336 ? 24.78100 86.20400 22.08200 1.000 20.21852 746 ALA A CA 1
ATOM 2601 C C . ALA A 1 336 ? 24.04600 85.06700 22.78000 1.000 16.25642 746 ALA A C 1
ATOM 2602 O O . ALA A 1 336 ? 24.63800 84.29300 23.53700 1.000 18.98592 746 ALA A O 1
ATOM 2604 N N . ASP A 1 337 ? 22.74400 84.97300 22.51800 1.000 14.46205 747 ASP A N 1
ATOM 2605 C CA . ASP A 1 337 ? 21.90600 83.90500 23.05300 1.000 15.10490 747 ASP A CA 1
ATOM 2606 C C . ASP A 1 337 ? 20.99600 83.41900 21.93700 1.000 18.86499 747 ASP A C 1
ATOM 2607 O O . ASP A 1 337 ? 20.21500 84.20200 21.38600 1.000 24.24400 747 ASP A O 1
ATOM 2612 N N . THR A 1 338 ? 21.09600 82.13700 21.58300 1.000 15.54046 748 THR A N 1
ATOM 2613 C CA . THR A 1 338 ? 20.29900 81.54500 20.47400 1.000 10.04475 748 THR A CA 1
ATOM 2614 C C . THR A 1 338 ? 19.29400 80.50200 20.96700 1.000 14.67006 748 THR A C 1
ATOM 2615 O O . THR A 1 338 ? 18.72200 79.80900 20.12600 1.000 13.30035 748 THR A O 1
ATOM 2619 N N . ARG A 1 339 ? 19.10900 80.38700 22.27600 1.000 15.88015 749 ARG A N 1
ATOM 2620 C CA . ARG A 1 339 ? 18.16600 79.40000 22.78700 1.000 13.84809 749 ARG A CA 1
ATOM 2621 C C . ARG A 1 339 ? 16.74600 79.77400 22.37200 1.000 16.89624 749 ARG A C 1
ATOM 2622 O O . ARG A 1 339 ? 16.35300 80.93800 22.51400 1.000 17.31637 749 ARG A O 1
ATOM 2630 N N . PRO A 1 340 ? 15.94800 78.83200 21.86200 1.000 15.27523 750 PRO A N 1
ATOM 2631 C CA . PRO A 1 340 ? 14.58200 79.18000 21.45600 1.000 11.08157 750 PRO A CA 1
ATOM 2632 C C . PRO A 1 340 ? 13.74800 79.64800 22.63800 1.000 13.75968 750 PRO A C 1
ATOM 2633 O O . PRO A 1 340 ? 13.98200 79.26600 23.78700 1.000 18.15224 750 PRO A O 1
ATOM 2637 N N . TRP A 1 341 ? 12.75900 80.48500 22.33800 1.000 12.55892 751 TRP A N 1
ATOM 2638 C CA . TRP A 1 341 ? 11.90500 81.04100 23.37800 1.000 11.12380 751 TRP A CA 1
ATOM 2639 C C . TRP A 1 341 ? 11.09400 79.94300 24.05100 1.000 9.73881 751 TRP A C 1
ATOM 2640 O O . TRP A 1 341 ? 10.43800 79.13700 23.38500 1.000 11.20448 751 TRP A O 1
ATOM 2651 N N . ASP A 1 342 ? 11.14000 79.92100 25.38100 1.000 14.20458 752 ASP A N 1
ATOM 2652 C CA . ASP A 1 342 ? 10.37900 78.96700 26.18000 1.000 15.05710 752 ASP A CA 1
ATOM 2653 C C . ASP A 1 342 ? 9.31300 79.72400 26.95900 1.000 19.27586 752 ASP A C 1
ATOM 2654 O O . ASP A 1 342 ? 9.64800 80.43300 27.92200 1.000 17.32899 752 ASP A O 1
ATOM 2659 N N . PRO A 1 343 ? 8.03200 79.62300 26.59400 1.000 16.33597 753 PRO A N 1
ATOM 2660 C CA . PRO A 1 343 ? 7.01900 80.43800 27.28500 1.000 10.61371 753 PRO A CA 1
ATOM 2661 C C . PRO A 1 343 ? 6.93800 80.15700 28.77300 1.000 13.49071 753 PRO A C 1
ATOM 2662 O O . PRO A 1 343 ? 6.64700 81.07100 29.55400 1.000 16.69206 753 PRO A O 1
ATOM 2666 N N . LEU A 1 344 ? 7.18700 78.91500 29.19200 1.000 16.86337 754 LEU A N 1
ATOM 2667 C CA . LEU A 1 344 ? 7.10600 78.58100 30.60700 1.000 17.70416 754 LEU A CA 1
ATOM 2668 C C . LEU A 1 344 ? 8.29600 79.10900 31.39400 1.000 17.43877 754 LEU A C 1
ATOM 2669 O O . LEU A 1 344 ? 8.21900 79.18700 32.62400 1.000 23.08860 754 LEU A O 1
ATOM 2674 N N . ASN A 1 345 ? 9.39100 79.46400 30.72100 1.000 13.22674 755 ASN A N 1
ATOM 2675 C CA . ASN A 1 345 ? 10.58300 79.98000 31.38200 1.000 13.36386 755 ASN A CA 1
ATOM 2676 C C . ASN A 1 345 ? 10.87000 81.43400 31.03700 1.000 18.43791 755 ASN A C 1
ATOM 2677 O O . ASN A 1 345 ? 10.99700 82.26900 31.93700 1.000 23.84700 755 ASN A O 1
ATOM 2682 N N . ASP A 1 346 ? 10.96300 81.76400 29.75100 1.000 18.13667 756 ASP A N 1
ATOM 2683 C CA . ASP A 1 346 ? 11.29300 83.12500 29.35000 1.000 14.26846 756 ASP A CA 1
ATOM 2684 C C . ASP A 1 346 ? 10.12400 84.06000 29.63000 1.000 12.69053 756 ASP A C 1
ATOM 2685 O O . ASP A 1 346 ? 8.96600 83.73100 29.36200 1.000 18.07005 756 ASP A O 1
ATOM 2690 N N . MET A 1 347 ? 10.45000 85.24700 30.10300 1.000 18.75400 757 MET A N 1
ATOM 2691 C CA . MET A 1 347 ? 9.38800 86.21400 30.45000 1.000 23.52581 757 MET A CA 1
ATOM 2692 C C . MET A 1 347 ? 9.53400 87.45300 29.57300 1.000 22.65549 757 MET A C 1
ATOM 2693 O O . MET A 1 347 ? 8.58900 87.76500 28.85200 1.000 29.51726 757 MET A O 1
ATOM 2698 N N . ILE A 1 348 ? 10.67500 88.12000 29.63700 1.000 21.30350 758 ILE A N 1
ATOM 2699 C CA . ILE A 1 348 ? 10.85200 89.36600 28.90000 1.000 22.57511 758 ILE A CA 1
ATOM 2700 C C . ILE A 1 348 ? 12.29600 89.45300 28.43500 1.000 23.86805 758 ILE A C 1
ATOM 2701 O O . ILE A 1 348 ? 13.22500 89.29400 29.23300 1.000 21.78131 758 ILE A O 1
ATOM 2706 N N . GLN A 1 349 ? 12.48300 89.71200 27.14400 1.000 21.90808 759 GLN A N 1
ATOM 2707 C CA . GLN A 1 349 ? 13.79300 90.03300 26.59900 1.000 15.90145 759 GLN A CA 1
ATOM 2708 C C . GLN A 1 349 ? 13.99600 91.54100 26.67700 1.000 20.43417 759 GLN A C 1
ATOM 2709 O O . GLN A 1 349 ? 13.11500 92.31200 26.28300 1.000 25.32548 759 GLN A O 1
ATOM 2715 N N . PHE A 1 350 ? 15.14800 91.95800 27.19800 1.000 20.73941 760 PHE A N 1
ATOM 2716 C CA . PHE A 1 350 ? 15.44900 93.37100 27.37000 1.000 15.11964 760 PHE A CA 1
ATOM 2717 C C . PHE A 1 350 ? 16.93500 93.59500 27.12600 1.000 11.68603 760 PHE A C 1
ATOM 2718 O O . PHE A 1 350 ? 17.69100 92.66000 26.84500 1.000 16.59893 760 PHE A O 1
ATOM 2726 N N . GLU A 1 351 ? 17.32700 94.85800 27.18000 1.000 10.51439 761 GLU A N 1
ATOM 2727 C CA . GLU A 1 351 ? 18.74200 95.23100 26.97400 1.000 16.71085 761 GLU A CA 1
ATOM 2728 C C . GLU A 1 351 ? 19.15800 96.24500 28.04300 1.000 21.39028 761 GLU A C 1
ATOM 2729 O O . GLU A 1 351 ? 18.34900 97.10600 28.39200 1.000 20.36674 761 GLU A O 1
ATOM 2735 N N . LYS A 1 352 ? 20.38200 96.11300 28.54100 1.000 24.01599 762 LYS A N 1
ATOM 2736 C CA . LYS A 1 352 ? 20.93400 97.01500 29.54700 1.000 23.12263 762 LYS A CA 1
ATOM 2737 C C . LYS A 1 352 ? 22.40300 97.25600 29.23600 1.000 23.55305 762 LYS A C 1
ATOM 2738 O O . LYS A 1 352 ? 23.20500 96.31800 29.26300 1.000 25.07816 762 LYS A O 1
ATOM 2744 N N . ASP A 1 353 ? 22.75200 98.51000 28.94900 1.000 22.82405 763 ASP A N 1
ATOM 2745 C CA . ASP A 1 353 ? 24.14100 98.90000 28.70300 1.000 25.76627 763 ASP A CA 1
ATOM 2746 C C . ASP A 1 353 ? 24.77100 98.05900 27.59400 1.000 23.02801 763 ASP A C 1
ATOM 2747 O O . ASP A 1 353 ? 25.90500 97.59200 27.71000 1.000 21.56622 763 ASP A O 1
ATOM 2752 N N . GLY A 1 354 ? 24.03000 97.86700 26.50500 1.000 25.72663 764 GLY A N 1
ATOM 2753 C CA . GLY A 1 354 ? 24.52400 97.11800 25.37000 1.000 20.01603 764 GLY A CA 1
ATOM 2754 C C . GLY A 1 354 ? 24.42900 95.61500 25.50300 1.000 22.10345 764 GLY A C 1
ATOM 2755 O O . GLY A 1 354 ? 24.78100 94.90500 24.55200 1.000 29.13816 764 GLY A O 1
ATOM 2756 N N . VAL A 1 355 ? 23.96400 95.10700 26.63900 1.000 18.25978 765 VAL A N 1
ATOM 2757 C CA . VAL A 1 355 ? 23.85800 93.67300 26.88500 1.000 16.93095 765 VAL A CA 1
ATOM 2758 C C . VAL A 1 355 ? 22.39900 93.26600 26.73100 1.000 18.41134 765 VAL A C 1
ATOM 2759 O O . VAL A 1 355 ? 21.54500 93.67300 27.52700 1.000 16.27857 765 VAL A O 1
ATOM 2763 N N . ILE A 1 356 ? 22.11800 92.44000 25.72800 1.000 19.75734 766 ILE A N 1
ATOM 2764 C CA . ILE A 1 356 ? 20.76300 91.97200 25.45800 1.000 18.58855 766 ILE A CA 1
ATOM 2765 C C . ILE A 1 356 ? 20.51300 90.73200 26.30800 1.000 11.26200 766 ILE A C 1
ATOM 2766 O O . ILE A 1 356 ? 21.26700 89.75500 26.23800 1.000 16.73177 766 ILE A O 1
ATOM 2771 N N . GLN A 1 357 ? 19.44800 90.77000 27.10500 1.000 10.10208 767 GLN A N 1
ATOM 2772 C CA . GLN A 1 357 ? 19.19500 89.77700 28.13700 1.000 13.18928 767 GLN A CA 1
ATOM 2773 C C . GLN A 1 357 ? 17.74600 89.31500 28.06200 1.000 14.03879 767 GLN A C 1
ATOM 2774 O O . GLN A 1 357 ? 16.93300 89.85300 27.30600 1.000 22.29435 767 GLN A O 1
ATOM 2780 N N . THR A 1 358 ? 17.43000 88.30200 28.86500 1.000 10.85126 768 THR A N 1
ATOM 2781 C CA . THR A 1 358 ? 16.06900 87.80200 28.98900 1.000 16.60446 768 THR A CA 1
ATOM 2782 C C . THR A 1 358 ? 15.82100 87.39800 30.43400 1.000 18.50747 768 THR A C 1
ATOM 2783 O O . THR A 1 358 ? 16.61800 86.65600 31.01500 1.000 20.22086 768 THR A O 1
ATOM 2787 N N . LYS A 1 359 ? 14.72300 87.88300 31.00900 1.000 19.31419 769 LYS A N 1
ATOM 2788 C CA . LYS A 1 359 ? 14.35300 87.50800 32.36700 1.000 22.76143 769 LYS A CA 1
ATOM 2789 C C . LYS A 1 359 ? 13.62300 86.17100 32.33900 1.000 24.88728 769 LYS A C 1
ATOM 2790 O O . LYS A 1 359 ? 12.64200 86.00800 31.60600 1.000 27.60801 769 LYS A O 1
ATOM 2792 N N . VAL A 1 360 ? 14.14900 85.20800 33.09400 1.000 24.57040 770 VAL A N 1
ATOM 2793 C CA . VAL A 1 360 ? 13.67000 83.83400 33.10800 1.000 19.55551 770 VAL A CA 1
ATOM 2794 C C . VAL A 1 360 ? 13.43800 83.42300 34.55200 1.000 19.46744 770 VAL A C 1
ATOM 2795 O O . VAL A 1 360 ? 14.13100 83.88300 35.46500 1.000 30.17151 770 VAL A O 1
ATOM 2799 N N . LYS A 1 361 ? 12.44800 82.55800 34.76500 1.000 20.68530 771 LYS A N 1
ATOM 2800 C CA . LYS A 1 361 ? 12.16900 82.06200 36.10400 1.000 28.89122 771 LYS A CA 1
ATOM 2801 C C . LYS A 1 361 ? 12.86500 80.73500 36.38200 1.000 28.52844 771 LYS A C 1
ATOM 2802 O O . LYS A 1 361 ? 12.49900 80.03800 37.33300 1.000 45.83647 771 LYS A O 1
ATOM 2808 N N . HIS A 1 362 ? 13.88600 80.40200 35.59100 1.000 29.50598 772 HIS A N 1
ATOM 2809 C CA . HIS A 1 362 ? 14.78200 79.27600 35.85700 1.000 28.47129 772 HIS A CA 1
ATOM 2810 C C . HIS A 1 362 ? 16.06700 79.52500 35.08500 1.000 29.47767 772 HIS A C 1
ATOM 2811 O O . HIS A 1 362 ? 16.03800 79.60700 33.85300 1.000 28.73505 772 HIS A O 1
ATOM 2818 N N . ARG A 1 363 ? 17.19000 79.62600 35.79200 1.000 40.71173 773 ARG A N 1
ATOM 2819 C CA . ARG A 1 363 ? 18.47700 79.72400 35.11800 1.000 44.32729 773 ARG A CA 1
ATOM 2820 C C . ARG A 1 363 ? 18.76700 78.44200 34.34300 1.000 42.85094 773 ARG A C 1
ATOM 2821 O O . ARG A 1 363 ? 18.54000 77.33300 34.83500 1.000 29.87122 773 ARG A O 1
ATOM 2829 N N . THR A 1 364 ? 19.26800 78.60100 33.12100 1.000 41.21645 774 THR A N 1
ATOM 2830 C CA . THR A 1 364 ? 19.60000 77.46300 32.27000 1.000 30.17744 774 THR A CA 1
ATOM 2831 C C . THR A 1 364 ? 21.03100 77.56400 31.75400 1.000 30.00696 774 THR A C 1
ATOM 2832 O O . THR A 1 364 ? 21.70600 76.55200 31.56500 1.000 31.21058 774 THR A O 1
ATOM 2836 N N . LEU B 1 20 ? 20.83300 31.99800 26.30200 1.000 59.23631 430 LEU B N 1
ATOM 2837 C CA . LEU B 1 20 ? 21.17100 32.40600 24.94300 1.000 58.56023 430 LEU B CA 1
ATOM 2838 C C . LEU B 1 20 ? 19.92200 32.61100 24.09400 1.000 58.57118 430 LEU B C 1
ATOM 2839 O O . LEU B 1 20 ? 19.09300 31.71000 23.96200 1.000 55.60342 430 LEU B O 1
ATOM 2844 N N . GLU B 1 21 ? 19.79800 33.80700 23.52100 1.000 58.40526 431 GLU B N 1
ATOM 2845 C CA . GLU B 1 21 ? 18.66700 34.15400 22.67200 1.000 52.29387 431 GLU B CA 1
ATOM 2846 C C . GLU B 1 21 ? 19.04200 34.02800 21.19900 1.000 39.61933 431 GLU B C 1
ATOM 2847 O O . GLU B 1 21 ? 20.14900 34.41300 20.80800 1.000 36.24970 431 GLU B O 1
ATOM 2853 N N . PRO B 1 22 ? 18.17000 33.46600 20.32400 1.000 40.77963 432 PRO B N 1
ATOM 2854 C CA . PRO B 1 22 ? 18.47600 33.33600 18.89900 1.000 46.11938 432 PRO B CA 1
ATOM 2855 C C . PRO B 1 22 ? 18.29600 34.61200 18.06600 1.000 39.82669 432 PRO B C 1
ATOM 2856 O O . PRO B 1 22 ? 17.70800 34.53800 17.02000 1.000 32.19524 432 PRO B O 1
ATOM 2860 N N . ARG B 1 23 ? 18.83000 35.72900 18.54300 1.000 37.42441 433 ARG B N 1
ATOM 2861 C CA . ARG B 1 23 ? 18.75100 37.00000 17.83300 1.000 37.20906 433 ARG B CA 1
ATOM 2862 C C . ARG B 1 23 ? 20.06500 37.74300 18.00700 1.000 35.85379 433 ARG B C 1
ATOM 2863 O O . ARG B 1 23 ? 20.59700 37.81100 19.11900 1.000 36.58434 433 ARG B O 1
ATOM 2871 N N . SER B 1 24 ? 20.58200 38.29800 16.91400 1.000 24.78608 434 SER B N 1
ATOM 2872 C CA . SER B 1 24 ? 21.82600 39.04900 16.97900 1.000 21.88487 434 SER B CA 1
ATOM 2873 C C . SER B 1 24 ? 21.63600 40.32800 17.78400 1.000 27.55588 434 SER B C 1
ATOM 2874 O O . SER B 1 24 ? 20.52800 40.86000 17.89600 1.000 33.02892 434 SER B O 1
ATOM 2877 N N . PHE B 1 25 ? 22.73800 40.82200 18.35100 1.000 28.61107 435 PHE B N 1
ATOM 2878 C CA . PHE B 1 25 ? 22.68000 42.07800 19.09000 1.000 24.23176 435 PHE B CA 1
ATOM 2879 C C . PHE B 1 25 ? 22.15300 43.20300 18.20900 1.000 22.86606 435 PHE B C 1
ATOM 2880 O O . PHE B 1 25 ? 21.34900 44.02800 18.65800 1.000 27.30364 435 PHE B O 1
ATOM 2888 N N . LEU B 1 26 ? 22.58900 43.25100 16.94800 1.000 15.75460 436 LEU B N 1
ATOM 2889 C CA . LEU B 1 26 ? 22.08400 44.27200 16.03800 1.000 18.75621 436 LEU B CA 1
ATOM 2890 C C . LEU B 1 26 ? 20.57100 44.17900 15.88400 1.000 24.21430 436 LEU B C 1
ATOM 2891 O O . LEU B 1 26 ? 19.90100 45.20200 15.70500 1.000 26.90036 436 LEU B O 1
ATOM 2896 N N . ASP B 1 27 ? 20.01700 42.96600 15.93700 1.000 22.69440 437 ASP B N 1
ATOM 2897 C CA . ASP B 1 27 ? 18.56700 42.81700 15.90000 1.000 22.43774 437 ASP B CA 1
ATOM 2898 C C . ASP B 1 27 ? 17.93600 43.29100 17.20600 1.000 24.70564 437 ASP B C 1
ATOM 2899 O O . ASP B 1 27 ? 16.95800 44.04900 17.19500 1.000 25.79156 437 ASP B O 1
ATOM 2904 N N . LYS B 1 28 ? 18.48900 42.86100 18.34600 1.000 20.80060 438 LYS B N 1
ATOM 2905 C CA . LYS B 1 28 ? 17.93700 43.25900 19.63800 1.000 22.66826 438 LYS B CA 1
ATOM 2906 C C . LYS B 1 28 ? 18.08200 44.75700 19.87700 1.000 21.55234 438 LYS B C 1
ATOM 2907 O O . LYS B 1 28 ? 17.30200 45.34100 20.63800 1.000 23.16821 438 LYS B O 1
ATOM 2909 N N . LEU B 1 29 ? 19.06600 45.39200 19.24000 1.000 18.90975 439 LEU B N 1
ATOM 2910 C CA . LEU B 1 29 ? 19.28100 46.82400 19.39700 1.000 17.11677 439 LEU B CA 1
ATOM 2911 C C . LEU B 1 29 ? 18.22300 47.65800 18.68500 1.000 15.28112 439 LEU B C 1
ATOM 2912 O O . LEU B 1 29 ? 18.12700 48.86200 18.94900 1.000 14.49813 439 LEU B O 1
ATOM 2917 N N . SER B 1 30 ? 17.44100 47.05700 17.79100 1.000 15.81140 440 SER B N 1
ATOM 2918 C CA . SER B 1 30 ? 16.37600 47.75300 17.08300 1.000 15.05257 440 SER B CA 1
ATOM 2919 C C . SER B 1 30 ? 15.04500 47.71000 17.82200 1.000 22.74786 440 SER B C 1
ATOM 2920 O O . SER B 1 30 ? 14.07300 48.31000 17.35100 1.000 25.50992 440 SER B O 1
ATOM 2923 N N . ASP B 1 31 ? 14.97400 47.01800 18.96000 1.000 23.85577 441 ASP B N 1
ATOM 2924 C CA . ASP B 1 31 ? 13.71700 46.91100 19.69000 1.000 20.61114 441 ASP B CA 1
ATOM 2925 C C . ASP B 1 31 ? 13.26100 48.24700 20.26400 1.000 25.46405 441 ASP B C 1
ATOM 2926 O O . ASP B 1 31 ? 12.07800 48.39900 20.58400 1.000 29.67690 441 ASP B O 1
ATOM 2931 N N . TYR B 1 32 ? 14.16700 49.21900 20.39300 1.000 26.70135 442 TYR B N 1
ATOM 2932 C CA . TYR B 1 32 ? 13.83100 50.49600 21.01200 1.000 26.87761 442 TYR B CA 1
ATOM 2933 C C . TYR B 1 32 ? 12.96500 51.37800 20.12400 1.000 19.85463 442 TYR B C 1
ATOM 2934 O O . TYR B 1 32 ? 12.54100 52.44800 20.57500 1.000 19.85842 442 TYR B O 1
ATOM 2943 N N . TYR B 1 33 ? 12.69800 50.96900 18.88300 1.000 17.28992 443 TYR B N 1
ATOM 2944 C CA . TYR B 1 33 ? 11.98000 51.80100 17.92600 1.000 20.18417 443 TYR B CA 1
ATOM 2945 C C . TYR B 1 33 ? 10.65900 51.17700 17.49100 1.000 20.66783 443 TYR B C 1
ATOM 2946 O O . TYR B 1 33 ? 10.13100 51.53300 16.43200 1.000 15.22495 443 TYR B O 1
ATOM 2955 N N . TYR B 1 34 ? 10.11000 50.25500 18.28800 1.000 24.67281 444 TYR B N 1
ATOM 2956 C CA . TYR B 1 34 ? 8.81500 49.67100 17.95000 1.000 22.58701 444 TYR B CA 1
ATOM 2957 C C . TYR B 1 34 ? 7.68400 50.67500 18.12800 1.000 19.37436 444 TYR B C 1
ATOM 2958 O O . TYR B 1 34 ? 6.64500 50.55400 17.46900 1.000 15.75643 444 TYR B O 1
ATOM 2967 N N . HIS B 1 35 ? 7.85500 51.65900 19.00800 1.000 21.19059 445 HIS B N 1
ATOM 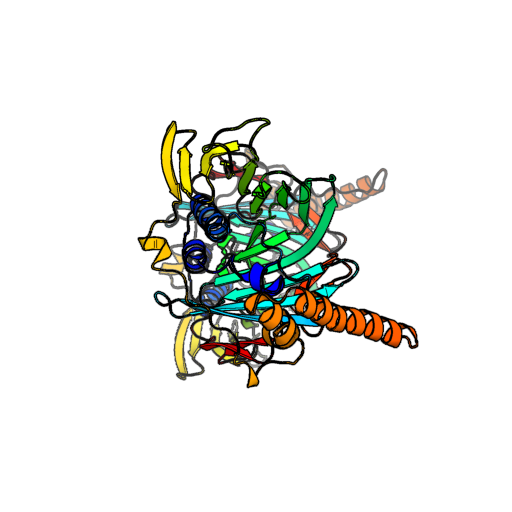2968 C CA . HIS B 1 35 ? 6.94000 52.79400 19.10300 1.000 18.86057 445 HIS B CA 1
ATOM 2969 C C . HIS B 1 35 ? 7.67700 54.01500 18.55800 1.000 21.52293 445 HIS B C 1
ATOM 2970 O O . HIS B 1 35 ? 8.24300 54.80700 19.31200 1.000 19.04631 445 HIS B O 1
ATOM 2977 N N . ALA B 1 36 ? 7.62600 54.19000 17.24000 1.000 19.01660 446 ALA B N 1
ATOM 2978 C CA . ALA B 1 36 ? 8.18400 55.37800 16.61300 1.000 10.60396 446 ALA B CA 1
ATOM 2979 C C . ALA B 1 36 ? 7.12800 56.43000 16.33400 1.000 16.34884 446 ALA B C 1
ATOM 2980 O O . ALA B 1 36 ? 7.47700 57.58900 16.08300 1.000 26.34980 446 ALA B O 1
ATOM 2982 N N . ASP B 1 37 ? 5.85000 56.05100 16.37700 1.000 13.52252 447 ASP B N 1
ATOM 2983 C CA . ASP B 1 37 ? 4.78900 57.04900 16.35500 1.000 18.54163 447 ASP B CA 1
ATOM 2984 C C . ASP B 1 37 ? 4.91800 58.01100 17.52900 1.000 17.73058 447 ASP B C 1
ATOM 2985 O O . ASP B 1 37 ? 4.47400 59.16100 17.44000 1.000 16.06270 447 ASP B O 1
ATOM 2990 N N . PHE B 1 38 ? 5.52800 57.56500 18.63000 1.000 14.99898 448 PHE B N 1
ATOM 2991 C CA . PHE B 1 38 ? 5.74100 58.45800 19.76400 1.000 14.40826 448 PHE B CA 1
ATOM 2992 C C . PHE B 1 38 ? 6.71400 59.57400 19.40700 1.000 17.05115 448 PHE B C 1
ATOM 2993 O O . PHE B 1 38 ? 6.52600 60.72400 19.82000 1.000 21.97105 448 PHE B O 1
ATOM 3001 N N . LEU B 1 39 ? 7.76500 59.25400 18.64700 1.000 13.02153 449 LEU B N 1
ATOM 3002 C CA . LEU B 1 39 ? 8.70600 60.28500 18.22500 1.000 9.50391 449 LEU B CA 1
ATOM 3003 C C . LEU B 1 39 ? 8.08900 61.21000 17.18300 1.000 9.20386 449 LEU B C 1
ATOM 3004 O O . LEU B 1 39 ? 8.40900 62.40300 17.15200 1.000 11.02296 449 LEU B O 1
ATOM 3009 N N . SER B 1 40 ? 7.20900 60.68600 16.32700 1.000 10.79077 450 SER B N 1
ATOM 3010 C CA . SER B 1 40 ? 6.48600 61.55100 15.40000 1.000 14.00693 450 SER B CA 1
ATOM 3011 C C . SER B 1 40 ? 5.63500 62.56600 16.15600 1.000 17.41017 450 SER B C 1
ATOM 3012 O O . SER B 1 40 ? 5.56300 63.73900 15.77100 1.000 17.51520 450 SER B O 1
ATOM 3015 N N . GLU B 1 41 ? 4.97800 62.13000 17.23500 1.000 18.53477 451 GLU B N 1
ATOM 3016 C CA . GLU B 1 41 ? 4.27500 63.07200 18.10100 1.000 14.04194 451 GLU B CA 1
ATOM 3017 C C . GLU B 1 41 ? 5.24000 64.08200 18.70800 1.000 11.88239 451 GLU B C 1
ATOM 3018 O O . GLU B 1 41 ? 4.93900 65.28000 18.77300 1.000 15.94103 451 GLU B O 1
ATOM 3024 N N . ALA B 1 42 ? 6.40700 63.61500 19.15700 1.000 9.08330 452 ALA B N 1
ATOM 3025 C CA . ALA B 1 42 ? 7.34200 64.49100 19.85600 1.000 10.86109 452 ALA B CA 1
ATOM 3026 C C . ALA B 1 42 ? 7.82600 65.62000 18.95500 1.000 13.23312 452 ALA B C 1
ATOM 3027 O O . ALA B 1 42 ? 7.95800 66.76600 19.40000 1.000 14.78787 452 ALA B O 1
ATOM 3029 N N . ALA B 1 43 ? 8.10800 65.31600 17.68800 1.000 10.90832 453 ALA B N 1
ATOM 3030 C CA . ALA B 1 43 ? 8.54600 66.36200 16.77000 1.000 8.57921 453 ALA B CA 1
ATOM 3031 C C . ALA B 1 43 ? 7.49900 67.46100 16.65600 1.000 12.37622 453 ALA B C 1
ATOM 3032 O O . ALA B 1 43 ? 7.83800 68.64600 16.55700 1.000 13.31265 453 ALA B O 1
ATOM 3034 N N . LEU B 1 44 ? 6.21700 67.08700 16.68100 1.000 14.46423 454 LEU B N 1
ATOM 3035 C CA . LEU B 1 44 ? 5.15100 68.05800 16.46500 1.000 14.06083 454 LEU B CA 1
ATOM 3036 C C . LEU B 1 44 ? 4.83500 68.86700 17.71800 1.000 13.16807 454 LEU B C 1
ATOM 3037 O O . LEU B 1 44 ? 4.36400 70.00300 17.60600 1.000 16.00922 454 LEU B O 1
ATOM 3042 N N . GLU B 1 45 ? 5.07700 68.31400 18.90400 1.000 15.20808 455 GLU B N 1
ATOM 3043 C CA . GLU B 1 45 ? 4.81500 69.05200 20.13400 1.000 16.47820 455 GLU B CA 1
ATOM 3044 C C . GLU B 1 45 ? 5.63300 70.33500 20.16100 1.000 16.94717 455 GLU B C 1
ATOM 3045 O O . GLU B 1 45 ? 6.86600 70.29700 20.11200 1.000 21.11814 455 GLU B O 1
ATOM 3051 N N . GLU B 1 46 ? 4.94300 71.47300 20.25200 1.000 20.97996 456 GLU B N 1
ATOM 3052 C CA . GLU B 1 46 ? 5.61500 72.76700 20.25900 1.000 19.56431 456 GLU B CA 1
ATOM 3053 C C . GLU B 1 46 ? 6.12500 73.15800 21.64000 1.000 19.02871 456 GLU B C 1
ATOM 3054 O O . GLU B 1 46 ? 7.02200 74.00300 21.73800 1.000 12.85407 456 GLU B O 1
ATOM 3060 N N . ASN B 1 47 ? 5.58000 72.56900 22.70000 1.000 21.60268 457 ASN B N 1
ATOM 3061 C CA . ASN B 1 47 ? 5.97300 72.93200 24.05700 1.000 19.58269 457 ASN B CA 1
ATOM 3062 C C . ASN B 1 47 ? 7.30100 72.26800 24.40200 1.000 21.08741 457 ASN B C 1
ATOM 3063 O O . ASN B 1 47 ? 7.39300 71.03600 24.36100 1.000 23.34873 457 ASN B O 1
ATOM 3068 N N . PRO B 1 48 ? 8.34500 73.03100 24.74800 1.000 12.02047 458 PRO B N 1
ATOM 3069 C CA . PRO B 1 48 ? 9.64400 72.39000 25.01700 1.000 9.80054 458 PRO B CA 1
ATOM 3070 C C . PRO B 1 48 ? 9.59100 71.36700 26.13600 1.000 18.16247 458 PRO B C 1
ATOM 3071 O O . PRO B 1 48 ? 10.21000 70.30000 26.03200 1.000 18.90318 458 PRO B O 1
ATOM 3075 N N . TYR B 1 49 ? 8.86300 71.66800 27.21300 1.000 23.76827 459 TYR B N 1
ATOM 3076 C CA . TYR B 1 49 ? 8.79000 70.74700 28.34200 1.000 18.98359 459 TYR B CA 1
ATOM 3077 C C . TYR B 1 49 ? 8.09700 69.44800 27.95100 1.000 16.27355 459 TYR B C 1
ATOM 3078 O O . TYR B 1 49 ? 8.51600 68.36500 28.37300 1.000 20.63312 459 TYR B O 1
ATOM 3087 N N . PHE B 1 50 ? 7.04000 69.53300 27.13900 1.000 21.16890 460 PHE B N 1
ATOM 3088 C CA . PHE B 1 50 ? 6.30800 68.32900 26.76200 1.000 21.80059 460 PHE B CA 1
ATOM 3089 C C . PHE B 1 50 ? 7.09000 67.47500 25.77300 1.000 19.11250 460 PHE B C 1
ATOM 3090 O O . PHE B 1 50 ? 6.89800 66.25400 25.72900 1.000 18.74735 460 PHE B O 1
ATOM 3098 N N . ARG B 1 51 ? 7.96800 68.08500 24.97200 1.000 15.97208 461 ARG B N 1
ATOM 3099 C CA . ARG B 1 51 ? 8.81500 67.28800 24.09000 1.000 13.88861 461 ARG B CA 1
ATOM 3100 C C . ARG B 1 51 ? 9.72800 66.37700 24.89700 1.000 19.64430 461 ARG B C 1
ATOM 3101 O O . ARG B 1 51 ? 9.90800 65.20200 24.55400 1.000 26.32964 461 ARG B O 1
ATOM 3109 N N . LEU B 1 52 ? 10.34600 66.88200 25.95900 1.000 11.76187 462 LEU B N 1
ATOM 3110 C CA . LEU B 1 52 ? 11.10900 65.96400 26.83300 1.000 9.01409 462 LEU B CA 1
ATOM 3111 C C . LEU B 1 52 ? 10.15500 64.87600 27.33000 1.000 11.26522 462 LEU B C 1
ATOM 3112 O O . LEU B 1 52 ? 10.50300 63.71200 27.19600 1.000 14.08583 462 LEU B O 1
ATOM 3117 N N . LYS B 1 53 ? 9.00100 65.24500 27.89400 1.000 12.86329 463 LYS B N 1
ATOM 3118 C CA . LYS B 1 53 ? 8.12400 64.22100 28.45300 1.000 14.62961 463 LYS B CA 1
ATOM 3119 C C . LYS B 1 53 ? 7.75400 63.17900 27.40600 1.000 12.35314 463 LYS B C 1
ATOM 3120 O O . LYS B 1 53 ? 7.72800 61.97800 27.69900 1.000 13.64418 463 LYS B O 1
ATOM 3126 N N . LYS B 1 54 ? 7.46700 63.61600 26.17700 1.000 12.99944 464 LYS B N 1
ATOM 3127 C CA . LYS B 1 54 ? 7.11200 62.66700 25.12600 1.000 11.40452 464 LYS B CA 1
ATOM 3128 C C . LYS B 1 54 ? 8.31500 61.84900 24.67400 1.000 10.58414 464 LYS B C 1
ATOM 3129 O O . LYS B 1 54 ? 8.15600 60.69000 24.27400 1.000 11.24011 464 LYS B O 1
ATOM 3135 N N . VAL B 1 55 ? 9.51600 62.42900 24.72200 1.000 12.60690 465 VAL B N 1
ATOM 3136 C CA . VAL B 1 55 ? 10.72300 61.67300 24.39800 1.000 14.85454 465 VAL B CA 1
ATOM 3137 C C . VAL B 1 55 ? 11.00300 60.63000 25.47400 1.000 17.34449 465 VAL B C 1
ATOM 3138 O O . VAL B 1 55 ? 11.29600 59.46700 25.17400 1.000 17.85104 465 VAL B O 1
ATOM 3142 N N . VAL B 1 56 ? 10.92500 61.03300 26.74500 1.000 17.28226 466 VAL B N 1
ATOM 3143 C CA . VAL B 1 56 ? 11.16200 60.09200 27.83700 1.000 13.31194 466 VAL B CA 1
ATOM 3144 C C . VAL B 1 56 ? 10.11900 58.98300 27.81300 1.000 11.91782 466 VAL B C 1
ATOM 3145 O O . VAL B 1 56 ? 10.43800 57.80500 28.01200 1.000 14.32927 466 VAL B O 1
ATOM 3149 N N . LYS B 1 57 ? 8.85500 59.34300 27.58000 1.000 14.37260 467 LYS B N 1
ATOM 3150 C CA . LYS B 1 57 ? 7.80800 58.33400 27.46000 1.000 16.29151 467 LYS B CA 1
ATOM 3151 C C . LYS B 1 57 ? 8.16800 57.30500 26.39700 1.000 14.88021 467 LYS B C 1
ATOM 3152 O O . LYS B 1 57 ? 7.94900 56.10200 26.58400 1.000 16.97553 467 LYS B O 1
ATOM 3158 N N . TRP B 1 58 ? 8.72400 57.76100 25.27100 1.000 14.33935 468 TRP B N 1
ATOM 3159 C CA . TRP B 1 58 ? 9.18400 56.83000 24.24500 1.000 16.55727 468 TRP B CA 1
ATOM 3160 C C . TRP B 1 58 ? 10.36700 56.00200 24.73400 1.000 15.05069 468 TRP B C 1
ATOM 3161 O O . TRP B 1 58 ? 10.41100 54.78500 24.52000 1.000 19.21798 468 TRP B O 1
ATOM 3172 N N . TYR B 1 59 ? 11.34200 56.64600 25.38200 1.000 13.90970 469 TYR B N 1
ATOM 3173 C CA . TYR B 1 59 ? 12.53100 55.93000 25.83400 1.000 10.45739 469 TYR B CA 1
ATOM 3174 C C . TYR B 1 59 ? 12.15900 54.74500 26.71500 1.000 14.81787 469 TYR B C 1
ATOM 3175 O O . TYR B 1 59 ? 12.75600 53.66800 26.60600 1.000 25.70835 469 TYR B O 1
ATOM 3184 N N . LEU B 1 60 ? 11.18000 54.92900 27.60300 1.000 18.15668 470 LEU B N 1
ATOM 3185 C CA . LEU B 1 60 ? 10.72900 53.82700 28.44600 1.000 17.20457 470 LEU B CA 1
ATOM 3186 C C . LEU B 1 60 ? 9.95000 52.79100 27.64500 1.000 16.26127 470 LEU B C 1
ATOM 3187 O O . LEU B 1 60 ? 9.93600 51.61000 28.01000 1.000 20.91242 470 LEU B O 1
ATOM 3192 N N . SER B 1 61 ? 9.31000 53.20800 26.55100 1.000 13.84428 471 SER B N 1
ATOM 3193 C CA . SER B 1 61 ? 8.42500 52.31900 25.80900 1.000 20.17475 471 SER B CA 1
ATOM 3194 C C . SER B 1 61 ? 9.16200 51.17600 25.12900 1.000 27.04135 471 SER B C 1
ATOM 3195 O O . SER B 1 61 ? 8.50800 50.24300 24.65300 1.000 37.09502 471 SER B O 1
ATOM 3198 N N . GLY B 1 62 ? 10.48900 51.22000 25.06900 1.000 30.77822 472 GLY B N 1
ATOM 3199 C CA . GLY B 1 62 ? 11.25800 50.22400 24.36100 1.000 26.59909 472 GLY B CA 1
ATOM 3200 C C . GLY B 1 62 ? 11.81400 49.10000 25.20200 1.000 28.18162 472 GLY B C 1
ATOM 3201 O O . GLY B 1 62 ? 12.49400 48.22500 24.65700 1.000 47.70792 472 GLY B O 1
ATOM 3202 N N . PHE B 1 63 ? 11.54700 49.08500 26.50900 1.000 26.66054 473 PHE B N 1
ATOM 3203 C CA . PHE B 1 63 ? 12.13500 48.10300 27.40900 1.000 31.94411 473 PHE B CA 1
ATOM 3204 C C . PHE B 1 63 ? 11.16100 47.03700 27.90200 1.000 39.22546 473 PHE B C 1
ATOM 3205 O O . PHE B 1 63 ? 11.59300 46.12600 28.61600 1.000 40.77536 473 PHE B O 1
ATOM 3213 N N . TYR B 1 64 ? 9.87300 47.11600 27.56000 1.000 35.69594 474 TYR B N 1
ATOM 3214 C CA . TYR B 1 64 ? 8.83000 46.20700 28.10600 1.000 30.44683 474 TYR B CA 1
ATOM 3215 C C . TYR B 1 64 ? 8.74000 44.88700 27.33300 1.000 42.42030 474 TYR B C 1
ATOM 3216 O O . TYR B 1 64 ? 7.64100 44.36800 27.25200 1.000 48.39559 474 TYR B O 1
ATOM 3225 N N . LYS B 1 65 ? 9.85000 44.29100 26.88200 1.000 50.69383 475 LYS B N 1
ATOM 3226 C CA . LYS B 1 65 ? 9.81700 42.97200 26.25000 1.000 49.20756 475 LYS B CA 1
ATOM 3227 C C . LYS B 1 65 ? 10.98500 42.11500 26.72100 1.000 64.50101 475 LYS B C 1
ATOM 3228 O O . LYS B 1 65 ? 11.62500 41.42400 25.92200 1.000 78.16014 475 LYS B O 1
ATOM 3234 N N . LYS B 1 66 ? 11.28500 42.14000 28.02100 1.000 63.03023 476 LYS B N 1
ATOM 3235 C CA . LYS B 1 66 ? 12.46500 41.46000 28.53700 1.000 77.79507 476 LYS B CA 1
ATOM 3236 C C . LYS B 1 66 ? 12.06300 40.15800 29.21600 1.000 93.83881 476 LYS B C 1
ATOM 3237 O O . LYS B 1 66 ? 11.46200 40.20100 30.30200 1.000 104.44309 476 LYS B O 1
ATOM 3239 N N . PRO B 1 67 ? 12.36000 38.98900 28.64000 1.000 89.84654 477 PRO B N 1
ATOM 3240 C CA . PRO B 1 67 ? 12.02900 37.73400 29.32800 1.000 83.30544 477 PRO B CA 1
ATOM 3241 C C . PRO B 1 67 ? 12.73100 37.64400 30.67500 1.000 91.02743 477 PRO B C 1
ATOM 3242 O O . PRO B 1 67 ? 13.88200 38.05900 30.82600 1.000 92.69343 477 PRO B O 1
ATOM 3246 N N . LYS B 1 68 ? 12.01900 37.10100 31.66400 1.000 99.96777 478 LYS B N 1
ATOM 3247 C CA . LYS B 1 68 ? 12.60500 36.95300 32.99200 1.000 97.54085 478 LYS B CA 1
ATOM 3248 C C . LYS B 1 68 ? 13.88000 36.12200 32.93900 1.000 101.43528 478 LYS B C 1
ATOM 3249 O O . LYS B 1 68 ? 14.84500 36.40300 33.66000 1.000 88.93585 478 LYS B O 1
ATOM 3251 N N . GLY B 1 69 ? 13.90300 35.09400 32.09100 1.000 97.82520 479 GLY B N 1
ATOM 3252 C CA . GLY B 1 69 ? 15.09200 34.28300 31.94600 1.000 85.42591 479 GLY B CA 1
ATOM 3253 C C . GLY B 1 69 ? 16.23800 35.04500 31.31000 1.000 84.13502 479 GLY B C 1
ATOM 3254 O O . GLY B 1 69 ? 16.05900 36.05800 30.63200 1.000 79.74777 479 GLY B O 1
ATOM 3255 N N . LEU B 1 70 ? 17.44700 34.54000 31.54100 1.000 89.58344 480 LEU B N 1
ATOM 3256 C CA . LEU B 1 70 ? 18.65900 35.15600 31.00500 1.000 83.72504 480 LEU B CA 1
ATOM 3257 C C . LEU B 1 70 ? 18.71500 34.92600 29.49900 1.000 76.14463 480 LEU B C 1
ATOM 3258 O O . LEU B 1 70 ? 19.01800 33.82400 29.03500 1.000 77.20097 480 LEU B O 1
ATOM 3263 N N . LYS B 1 71 ? 18.42200 35.97100 28.73100 1.000 65.44419 481 LYS B N 1
ATOM 3264 C CA . LYS B 1 71 ? 18.50500 35.94300 27.27700 1.000 65.81136 481 LYS B CA 1
ATOM 3265 C C . LYS B 1 71 ? 19.74400 36.71700 26.84900 1.000 68.01094 481 LYS B C 1
ATOM 3266 O O . LYS B 1 71 ? 19.82400 37.93200 27.06300 1.000 63.83912 481 LYS B O 1
ATOM 3268 N N .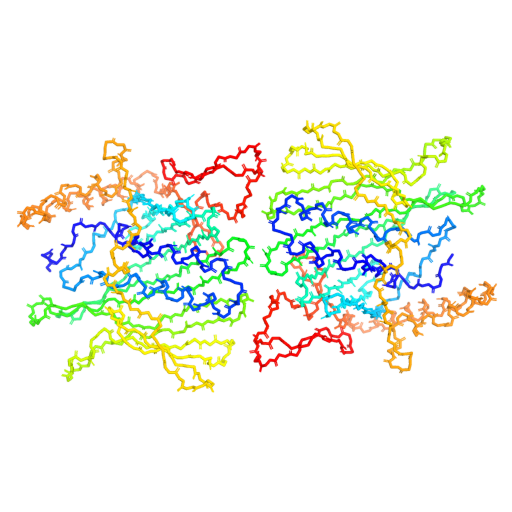 LYS B 1 72 ? 20.70300 36.01800 26.24500 1.000 70.24779 482 LYS B N 1
ATOM 3269 C CA . LYS B 1 72 ? 21.94900 36.63700 25.80900 1.000 53.27940 482 LYS B CA 1
ATOM 3270 C C . LYS B 1 72 ? 21.97500 36.72600 24.28900 1.000 59.31146 482 LYS B C 1
ATOM 3271 O O . LYS B 1 72 ? 22.10800 35.69000 23.61800 1.000 63.34953 482 LYS B O 1
ATOM 3273 N N . PRO B 1 73 ? 21.84700 37.91500 23.69900 1.000 51.88777 483 PRO B N 1
ATOM 3274 C CA . PRO B 1 73 ? 21.95800 38.02800 22.24000 1.000 51.54438 483 PRO B CA 1
ATOM 3275 C C . PRO B 1 73 ? 23.34700 37.64500 21.74700 1.000 46.19244 483 PRO B C 1
ATOM 3276 O O . PRO B 1 73 ? 24.34000 37.72400 22.47400 1.000 39.39209 483 PRO B O 1
ATOM 3280 N N . TYR B 1 74 ? 23.40300 37.21900 20.48500 1.000 39.85329 484 TYR B N 1
ATOM 3281 C CA . TYR B 1 74 ? 24.68000 36.88800 19.86700 1.000 40.40941 484 TYR B CA 1
ATOM 3282 C C . TYR B 1 74 ? 25.61200 38.09400 19.88400 1.000 41.10313 484 TYR B C 1
ATOM 3283 O O . TYR B 1 74 ? 25.20900 39.21400 19.56100 1.000 42.77359 484 TYR B O 1
ATOM 3292 N N . ASN B 1 75 ? 26.86300 37.86000 20.25100 1.000 40.74790 485 ASN B N 1
ATOM 3293 C CA . ASN B 1 75 ? 27.89100 38.87600 20.06300 1.000 40.16543 485 ASN B CA 1
ATOM 3294 C C . ASN B 1 75 ? 28.17200 38.99100 18.57100 1.000 45.90562 485 ASN B C 1
ATOM 3295 O O . ASN B 1 75 ? 28.76000 38.06500 17.99500 1.000 47.70404 485 ASN B O 1
ATOM 3300 N N . PRO B 1 76 ? 27.78500 40.07900 17.90900 1.000 40.86628 486 PRO B N 1
ATOM 3301 C CA . PRO B 1 76 ? 27.80100 40.08400 16.44300 1.000 42.63035 486 PRO B CA 1
ATOM 3302 C C . PRO B 1 76 ? 29.21000 39.99900 15.87600 1.000 43.58262 486 PRO B C 1
ATOM 3303 O O . PRO B 1 76 ? 30.19400 40.38200 16.51500 1.000 32.86231 486 PRO B O 1
ATOM 3307 N N . ILE B 1 77 ? 29.28800 39.47400 14.65400 1.000 46.78815 487 ILE B N 1
ATOM 3308 C CA . ILE B 1 77 ? 30.55700 39.30600 13.95700 1.000 45.25692 487 ILE B CA 1
ATOM 3309 C C . ILE B 1 77 ? 30.93800 40.61700 13.28400 1.000 43.07021 487 ILE B C 1
ATOM 3310 O O . ILE B 1 77 ? 30.07700 41.41500 12.89600 1.000 47.20067 487 ILE B O 1
ATOM 3315 N N . LEU B 1 78 ? 32.24200 40.84000 13.13900 1.000 41.31818 488 LEU B N 1
ATOM 3316 C CA . LEU B 1 78 ? 32.72000 42.03000 12.44900 1.000 34.17161 488 LEU B CA 1
ATOM 3317 C C . LEU B 1 78 ? 32.17800 42.06100 11.02600 1.000 30.89240 488 LEU B C 1
ATOM 3318 O O . LEU B 1 78 ? 32.22000 41.05600 10.31000 1.000 37.79298 488 LEU B O 1
ATOM 3323 N N . GLY B 1 79 ? 31.66300 43.22000 10.61900 1.000 27.29058 489 GLY B N 1
ATOM 3324 C CA . GLY B 1 79 ? 31.05700 43.37400 9.31400 1.000 34.39405 489 GLY B CA 1
ATOM 3325 C C . GLY B 1 79 ? 29.62500 42.89900 9.21100 1.000 28.94103 489 GLY B C 1
ATOM 3326 O O . GLY B 1 79 ? 29.02000 43.03800 8.14000 1.000 23.38959 489 GLY B O 1
ATOM 3327 N N . GLU B 1 80 ? 29.06400 42.34000 10.28000 1.000 28.72070 490 GLU B N 1
ATOM 3328 C CA . GLU B 1 80 ? 27.65900 41.95700 10.27800 1.000 29.67720 490 GLU B CA 1
ATOM 3329 C C . GLU B 1 80 ? 26.77900 43.19900 10.20600 1.000 32.70447 490 GLU B C 1
ATOM 3330 O O . GLU B 1 80 ? 27.07400 44.22300 10.82800 1.000 30.82229 490 GLU B O 1
ATOM 3336 N N . THR B 1 81 ? 25.70500 43.12400 9.42300 1.000 31.61404 491 THR B N 1
ATOM 3337 C CA . THR B 1 81 ? 24.82100 44.28100 9.18500 1.000 31.35459 491 THR B CA 1
ATOM 3338 C C . THR B 1 81 ? 23.36300 43.86000 9.30000 1.000 37.72939 491 THR B C 1
ATOM 3339 O O . THR B 1 81 ? 22.97800 42.95900 8.59400 1.000 43.15996 491 THR B O 1
ATOM 3343 N N . PHE B 1 82 ? 22.57400 44.55200 10.10700 1.000 33.45966 492 PHE B N 1
ATOM 3344 C CA . PHE B 1 82 ? 21.15100 44.28200 10.26700 1.000 26.54063 492 PHE B CA 1
ATOM 3345 C C . PHE B 1 82 ? 20.33500 45.42300 9.67300 1.000 19.74818 492 PHE B C 1
ATOM 3346 O O . PHE B 1 82 ? 20.64400 46.59900 9.89300 1.000 23.42455 492 PHE B O 1
ATOM 3354 N N . ARG B 1 83 ? 19.29900 45.06700 8.91800 1.000 23.42979 493 ARG B N 1
ATOM 3355 C CA . ARG B 1 83 ? 18.37000 46.02200 8.33400 1.000 19.53185 493 ARG B CA 1
ATOM 3356 C C . ARG B 1 83 ? 16.95200 45.66100 8.74900 1.000 31.63145 493 ARG B C 1
ATOM 3357 O O . ARG B 1 83 ? 16.60800 44.48200 8.88000 1.000 47.72199 493 ARG B O 1
ATOM 3365 N N . CYS B 1 84 ? 16.12700 46.68400 8.95000 1.000 26.29792 494 CYS B N 1
ATOM 3366 C CA . CYS B 1 84 ? 14.71700 46.47100 9.24800 1.000 23.45807 494 CYS B CA 1
ATOM 3367 C C . CYS B 1 84 ? 13.99400 47.80000 9.09700 1.000 20.56434 494 CYS B C 1
ATOM 3368 O O . CYS B 1 84 ? 14.61300 48.85400 8.92600 1.000 13.52431 494 CYS B O 1
ATOM 3371 N N . LEU B 1 85 ? 12.66900 47.73500 9.19200 1.000 21.42978 495 LEU B N 1
ATOM 3372 C CA . LEU B 1 85 ? 11.81300 48.84400 8.80400 1.000 14.02221 495 LEU B CA 1
ATOM 3373 C C . LEU B 1 85 ? 10.52500 48.77600 9.60700 1.000 18.93947 495 LEU B C 1
ATOM 3374 O O . LEU B 1 85 ? 10.10400 47.69900 10.03300 1.000 30.04745 495 LEU B O 1
ATOM 3379 N N . TRP B 1 86 ? 9.90100 49.93700 9.80800 1.000 14.18628 496 TRP B N 1
ATOM 3380 C CA . TRP B 1 86 ? 8.64100 50.03700 10.53000 1.000 18.20427 496 TRP B CA 1
ATOM 3381 C C . TRP B 1 86 ? 7.66600 50.89700 9.74100 1.000 24.28822 496 TRP B C 1
ATOM 3382 O O . TRP B 1 86 ? 8.06800 51.79800 8.99900 1.000 22.72126 496 TRP B O 1
ATOM 3393 N N . ILE B 1 87 ? 6.37800 50.61400 9.91600 1.000 20.04773 497 ILE B N 1
ATOM 3394 C CA . ILE B 1 87 ? 5.30600 51.28800 9.19400 1.000 17.30475 497 ILE B CA 1
ATOM 3395 C C . ILE B 1 87 ? 4.54800 52.18400 10.16200 1.000 26.13954 497 ILE B C 1
ATOM 3396 O O . ILE B 1 87 ? 4.28700 51.79700 11.30700 1.000 32.25139 497 ILE B O 1
ATOM 3401 N N . HIS B 1 88 ? 4.19400 53.38500 9.69800 1.000 28.34702 498 HIS B N 1
ATOM 3402 C CA . HIS B 1 88 ? 3.44700 54.36900 10.48200 1.000 24.75850 498 HIS B CA 1
ATOM 3403 C C . HIS B 1 88 ? 2.09100 54.58000 9.82200 1.000 30.13615 498 HIS B C 1
ATOM 3404 O O . HIS B 1 88 ? 1.95000 55.44000 8.93800 1.000 37.92880 498 HIS B O 1
ATOM 3411 N N . PRO B 1 89 ? 1.06300 53.82400 10.21400 1.000 26.61719 499 PRO B N 1
ATOM 3412 C CA . PRO B 1 89 ? -0.23900 53.97600 9.53600 1.000 33.86580 499 PRO B CA 1
ATOM 3413 C C . PRO B 1 89 ? -0.81700 55.38000 9.62000 1.000 39.98189 499 PRO B C 1
ATOM 3414 O O . PRO B 1 89 ? -1.28700 55.91200 8.60600 1.000 34.37724 499 PRO B O 1
ATOM 3418 N N . ARG B 1 90 ? -0.78400 56.00500 10.80100 1.000 41.62790 500 ARG B N 1
ATOM 3419 C CA . ARG B 1 90 ? -1.47600 57.27900 10.98500 1.000 38.53046 500 ARG B CA 1
ATOM 3420 C C . ARG B 1 90 ? -0.92000 58.35000 10.05400 1.000 35.40190 500 ARG B C 1
ATOM 3421 O O . ARG B 1 90 ? -1.67200 59.00500 9.32300 1.000 37.33997 500 ARG B O 1
ATOM 3429 N N . THR B 1 91 ? 0.39300 58.54700 10.07300 1.000 38.84837 501 THR B N 1
ATOM 3430 C CA . THR B 1 91 ? 1.08800 59.42600 9.13600 1.000 37.59846 501 THR B CA 1
ATOM 3431 C C . THR B 1 91 ? 1.95100 58.51900 8.27000 1.000 32.44149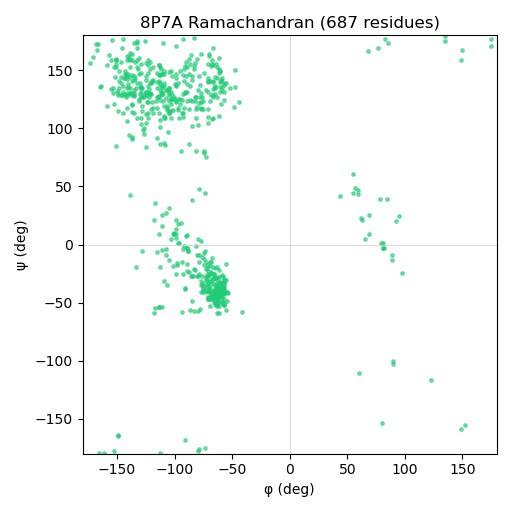 501 THR B C 1
ATOM 3432 O O . THR B 1 91 ? 3.02800 58.09000 8.69500 1.000 38.61257 501 THR B O 1
ATOM 3436 N N . ASN B 1 92 ? 1.48600 58.23100 7.05500 1.000 31.22988 502 ASN B N 1
ATOM 3437 C CA . ASN B 1 92 ? 2.10500 57.16100 6.28500 1.000 34.37488 502 ASN B CA 1
ATOM 3438 C C . ASN B 1 92 ? 3.56700 57.49800 6.01900 1.000 28.66053 502 ASN B C 1
ATOM 3439 O O . ASN B 1 92 ? 3.88700 58.41700 5.25900 1.000 28.59586 502 ASN B O 1
ATOM 3444 N N . SER B 1 93 ? 4.45300 56.74300 6.65500 1.000 17.35084 503 SER B N 1
ATOM 3445 C CA . SER B 1 93 ? 5.89400 56.94100 6.57400 1.000 15.51780 503 SER B CA 1
ATOM 3446 C C . SER B 1 93 ? 6.54000 55.67800 7.12600 1.000 23.30966 503 SER B C 1
ATOM 3447 O O . SER B 1 93 ? 5.85400 54.73200 7.52800 1.000 21.97886 503 SER B O 1
ATOM 3450 N N . LYS B 1 94 ? 7.86900 55.66900 7.15200 1.000 22.60426 504 LYS B N 1
ATOM 3451 C CA . LYS B 1 94 ? 8.60900 54.50100 7.59900 1.000 20.71118 504 LYS B CA 1
ATOM 3452 C C . LYS B 1 94 ? 9.81400 54.94100 8.41400 1.000 18.19903 504 LYS B C 1
ATOM 3453 O O . LYS B 1 94 ? 10.42300 55.98000 8.14500 1.000 23.14186 504 LYS B O 1
ATOM 3459 N N . THR B 1 95 ? 10.13800 54.14200 9.42700 1.000 15.27200 505 THR B N 1
ATOM 3460 C CA . THR B 1 95 ? 11.32500 54.33400 10.25200 1.000 14.59006 505 THR B CA 1
ATOM 3461 C C . THR B 1 95 ? 12.34100 53.27700 9.83800 1.000 16.57591 505 THR B C 1
ATOM 3462 O O . THR B 1 95 ? 12.12100 52.08000 10.05200 1.000 18.57114 505 THR B O 1
ATOM 3466 N N . PHE B 1 96 ? 13.44400 53.71800 9.24500 1.000 12.97911 506 PHE B N 1
ATOM 3467 C CA . PHE B 1 96 ? 14.47500 52.82300 8.74500 1.000 10.18697 506 PHE B CA 1
ATOM 3468 C C . PHE B 1 96 ? 15.59000 52.69200 9.77100 1.000 9.91692 506 PHE B C 1
ATOM 3469 O O . PHE B 1 96 ? 15.99400 53.67700 10.39300 1.000 16.04018 506 PHE B O 1
ATOM 3477 N N . TYR B 1 97 ? 16.08000 51.46700 9.94300 1.000 11.04339 507 TYR B N 1
ATOM 3478 C CA . TYR B 1 97 ? 17.11800 51.15600 10.91600 1.000 12.73592 507 TYR B CA 1
ATOM 3479 C C . TYR B 1 97 ? 18.23100 50.39100 10.21900 1.000 14.94543 507 TYR B C 1
ATOM 3480 O O . TYR B 1 97 ? 17.96700 49.42100 9.50100 1.000 18.70646 507 TYR B O 1
ATOM 3489 N N . ILE B 1 98 ? 19.46800 50.83000 10.42900 1.000 13.98555 508 ILE B N 1
ATOM 3490 C CA . ILE B 1 98 ? 20.64100 50.16900 9.86900 1.000 14.75998 508 ILE B CA 1
ATOM 3491 C C . ILE B 1 98 ? 21.70600 50.10000 10.95100 1.000 15.47917 508 ILE B C 1
ATOM 3492 O O . ILE B 1 98 ? 22.03800 51.11700 11.56900 1.000 14.82212 508 ILE B O 1
ATOM 3497 N N . ALA B 1 99 ? 22.24400 48.90500 11.17400 1.000 13.61014 509 ALA B N 1
ATOM 3498 C CA . ALA B 1 99 ? 23.28000 48.69700 12.17300 1.000 18.95209 509 ALA B CA 1
ATOM 3499 C C . ALA B 1 99 ? 24.37400 47.82700 11.57900 1.000 25.40893 509 ALA B C 1
ATOM 3500 O O . ALA B 1 99 ? 24.10900 46.93700 10.76700 1.000 21.19764 509 ALA B O 1
ATOM 3502 N N . GLU B 1 100 ? 25.61100 48.10200 11.98400 1.000 25.37045 510 GLU B N 1
ATOM 3503 C CA . GLU B 1 100 ? 26.76400 47.34000 11.53200 1.000 21.90398 510 GLU B CA 1
ATOM 3504 C C . GLU B 1 100 ? 27.72600 47.15200 12.69200 1.000 28.21173 510 GLU B C 1
ATOM 3505 O O . GLU B 1 100 ? 27.90300 48.05500 13.51500 1.000 31.09763 510 GLU B O 1
ATOM 3511 N N . GLN B 1 101 ? 28.34900 45.97900 12.75000 1.000 33.09022 511 GLN B N 1
ATOM 3512 C CA . GLN B 1 101 ? 29.42900 45.74000 13.69700 1.000 35.02972 511 GLN B CA 1
ATOM 3513 C C . GLN B 1 101 ? 30.70900 46.33200 13.12000 1.000 38.03888 511 GLN B C 1
ATOM 3514 O O . GLN B 1 101 ? 31.17200 45.90800 12.05600 1.000 44.87867 511 GLN B O 1
ATOM 3520 N N . VAL B 1 102 ? 31.27900 47.30900 13.82100 1.000 34.23614 512 VAL B N 1
ATOM 3521 C CA . VAL B 1 102 ? 32.44500 48.02400 13.31700 1.000 39.61884 512 VAL B CA 1
ATOM 3522 C C . VAL B 1 102 ? 33.74900 47.54400 13.94700 1.000 45.86831 512 VAL B C 1
ATOM 3523 O O . VAL B 1 102 ? 34.82400 47.80800 13.38600 1.000 43.90564 512 VAL B O 1
ATOM 3527 N N . SER B 1 103 ? 33.69100 46.86200 15.09100 1.000 44.92048 513 SER B N 1
ATOM 3528 C CA . SER B 1 103 ? 34.88900 46.34100 15.74000 1.000 42.57193 513 SER B CA 1
ATOM 3529 C C . SER B 1 103 ? 34.50400 45.15500 16.61000 1.000 50.08843 513 SER B C 1
ATOM 3530 O O . SER B 1 103 ? 33.52200 45.22500 17.35500 1.000 51.71260 513 SER B O 1
ATOM 3533 N N . HIS B 1 104 ? 35.27200 44.07000 16.50700 1.000 47.20466 514 HIS B N 1
ATOM 3534 C CA . HIS B 1 104 ? 35.10300 42.91800 17.38500 1.000 44.99055 514 HIS B CA 1
ATOM 3535 C C . HIS B 1 104 ? 35.97000 43.03500 18.63100 1.000 46.98480 514 HIS B C 1
ATOM 3536 O O . HIS B 1 104 ? 35.54600 42.64000 19.72200 1.000 54.02403 514 HIS B O 1
ATOM 3543 N N . HIS B 1 105 ? 37.17800 43.57500 18.48300 1.000 50.01430 515 HIS B N 1
ATOM 3544 C CA . HIS B 1 105 ? 38.03800 43.94300 19.60700 1.000 54.53330 515 HIS B CA 1
ATOM 3545 C C . HIS B 1 105 ? 38.43400 45.40000 19.40200 1.000 60.41515 515 HIS B C 1
ATOM 3546 O O . HIS B 1 105 ? 39.40400 45.68200 18.67600 1.000 57.60097 515 HIS B O 1
ATOM 3553 N N . PRO B 1 106 ? 37.72100 46.35700 20.01200 1.000 62.64181 516 PRO B N 1
ATOM 3554 C CA . PRO B 1 106 ? 36.63000 46.22500 20.98800 1.000 49.71310 516 PRO B CA 1
ATOM 3555 C C . PRO B 1 106 ? 35.27300 45.95400 20.34200 1.000 50.20257 516 PRO B C 1
ATOM 3556 O O . PRO B 1 106 ? 35.05600 46.29200 19.18400 1.000 48.66414 516 PRO B O 1
ATOM 3560 N N . PRO B 1 107 ? 34.33800 45.34300 21.07700 1.000 47.66249 517 PRO B N 1
ATOM 3561 C CA . PRO B 1 107 ? 33.02400 45.02800 20.49700 1.000 44.85820 517 PRO B CA 1
ATOM 3562 C C . PRO B 1 107 ? 32.13300 46.25200 20.34600 1.000 47.05648 517 PRO B C 1
ATOM 3563 O O . PRO B 1 107 ? 31.25600 46.49600 21.18200 1.000 49.50666 517 PRO B O 1
ATOM 3567 N N . ILE B 1 108 ? 32.35000 47.03200 19.28900 1.000 42.84648 518 ILE B N 1
ATOM 3568 C CA . ILE B 1 108 ? 31.62100 48.27100 19.04200 1.000 39.73928 518 ILE B CA 1
ATOM 3569 C C . ILE B 1 108 ? 30.66500 48.04400 17.88100 1.000 33.01250 518 ILE B C 1
ATOM 3570 O O . ILE B 1 108 ? 31.08200 47.60700 16.80200 1.000 37.19977 518 ILE B O 1
ATOM 3575 N N . SER B 1 109 ? 29.38500 48.33200 18.10500 1.000 35.78096 519 SER B N 1
ATOM 3576 C CA . SER B 1 109 ? 28.35800 48.25400 17.07300 1.000 34.85938 519 SER B CA 1
ATOM 3577 C C . SER B 1 109 ? 27.71300 49.62200 16.91000 1.000 27.31007 519 SER B C 1
ATOM 3578 O O . SER B 1 109 ? 27.29200 50.23600 17.89600 1.000 30.38673 519 SER B O 1
ATOM 3581 N N . ALA B 1 110 ? 27.64200 50.09400 15.66800 1.000 23.77015 520 ALA B N 1
ATOM 3582 C CA . ALA B 1 110 ? 27.06800 51.38900 15.33700 1.000 23.53795 520 ALA B CA 1
ATOM 3583 C C . ALA B 1 110 ? 25.73900 51.20200 14.61600 1.000 25.15517 520 ALA B C 1
ATOM 3584 O O . ALA B 1 110 ? 25.54800 50.23500 13.87300 1.000 24.50369 520 ALA B O 1
ATOM 3586 N N . PHE B 1 111 ? 24.82000 52.13800 14.84300 1.000 21.53623 521 PHE B N 1
ATOM 3587 C CA . PHE B 1 111 ? 23.48000 52.06200 14.28100 1.000 17.25791 521 PHE B CA 1
ATOM 3588 C C . PHE B 1 111 ? 23.04700 53.44200 13.80500 1.000 14.63819 521 PHE B C 1
ATOM 3589 O O . PHE B 1 111 ? 23.64700 54.46200 14.15200 1.000 18.37974 521 PHE B O 1
ATOM 3597 N N . TYR B 1 112 ? 21.98900 53.46000 12.99800 1.000 16.02423 522 TYR B N 1
ATOM 3598 C CA . TYR B 1 112 ? 21.43900 54.70500 12.47900 1.000 17.50626 522 TYR B CA 1
ATOM 3599 C C . TYR B 1 112 ? 19.95900 54.50300 12.18700 1.000 16.77664 522 TYR B C 1
ATOM 3600 O O . TYR B 1 112 ? 19.57400 53.49000 11.59700 1.000 18.55310 522 TYR B O 1
ATOM 3609 N N . VAL B 1 113 ? 19.13900 55.46600 12.60100 1.000 11.35070 523 VAL B N 1
ATOM 3610 C CA . VAL B 1 113 ? 17.69400 55.42200 12.41100 1.000 10.39314 523 VAL B CA 1
ATOM 3611 C C . VAL B 1 113 ? 17.25300 56.73400 11.78300 1.000 16.81296 523 VAL B C 1
ATOM 3612 O O . VAL B 1 113 ? 17.69500 57.80900 12.20300 1.000 20.25610 523 VAL B O 1
ATOM 3616 N N . SER B 1 114 ? 16.38400 56.65200 10.77500 1.000 13.44100 524 SER B N 1
ATOM 3617 C CA . SER B 1 114 ? 15.91500 57.84300 10.07900 1.000 11.38494 524 SER B CA 1
ATOM 3618 C C . SER B 1 114 ? 14.46300 57.68400 9.65900 1.000 12.72875 524 SER B C 1
ATOM 3619 O O . SER B 1 114 ? 14.08800 56.66500 9.07200 1.000 18.73690 524 SER B O 1
ATOM 3622 N N . ASN B 1 115 ? 13.65200 58.69600 9.96800 1.000 16.91706 525 ASN B N 1
ATOM 3623 C CA . ASN B 1 115 ? 12.30200 58.84800 9.41500 1.000 17.55272 525 ASN B CA 1
ATOM 3624 C C . ASN B 1 115 ? 12.16800 60.33000 9.07100 1.000 18.70905 525 ASN B C 1
ATOM 3625 O O . ASN B 1 115 ? 11.77900 61.14000 9.91700 1.000 21.13712 525 ASN B O 1
ATOM 3630 N N . ARG B 1 116 ? 12.49200 60.68100 7.82600 1.000 14.42797 526 ARG B N 1
ATOM 3631 C CA . ARG B 1 116 ? 12.54000 62.09300 7.46800 1.000 19.88285 526 ARG B CA 1
ATOM 3632 C C . ARG B 1 116 ? 11.14600 62.68400 7.31000 1.000 19.55916 526 ARG B C 1
ATOM 3633 O O . ARG B 1 116 ? 10.93700 63.85700 7.63700 1.000 23.90698 526 ARG B O 1
ATOM 3641 N N . LYS B 1 117 ? 10.17500 61.89600 6.84100 1.000 17.88190 527 LYS B N 1
ATOM 3642 C CA . LYS B 1 117 ? 8.83600 62.44600 6.65500 1.000 21.86475 527 LYS B CA 1
ATOM 3643 C C . LYS B 1 117 ? 8.24000 62.89400 7.98300 1.000 23.45246 527 LYS B C 1
ATOM 3644 O O . LYS B 1 117 ? 7.57200 63.93200 8.05300 1.000 25.64958 527 LYS B O 1
ATOM 3650 N N . ASP B 1 118 ? 8.46900 62.12500 9.04800 1.000 22.33288 528 ASP B N 1
ATOM 3651 C CA . ASP B 1 118 ? 7.99500 62.48800 10.37600 1.000 17.82300 528 ASP B CA 1
ATOM 3652 C C . ASP B 1 118 ? 8.98900 63.34900 11.14300 1.000 15.25094 528 ASP B C 1
ATOM 3653 O O . ASP B 1 118 ? 8.66900 63.79800 12.25000 1.000 16.55331 528 ASP B O 1
ATOM 3658 N N . GLY B 1 119 ? 10.17700 63.58000 10.59200 1.000 17.78853 529 GLY B N 1
ATOM 3659 C CA . GLY B 1 119 ? 11.06300 64.60900 11.10400 1.000 19.13619 529 GLY B CA 1
ATOM 3660 C C . GLY B 1 119 ? 11.94900 64.20900 12.26200 1.000 13.92747 529 GLY B C 1
ATOM 3661 O O . GLY B 1 119 ? 12.16800 65.01500 13.17600 1.000 13.35050 529 GLY B O 1
ATOM 3662 N N . PHE B 1 120 ? 12.47900 62.98900 12.25600 1.000 12.00852 530 PHE B N 1
ATOM 3663 C CA . PHE B 1 120 ? 13.40400 62.58200 13.30300 1.000 13.17206 530 PHE B CA 1
ATOM 3664 C C . PHE B 1 120 ? 14.37200 61.54300 12.75800 1.000 15.82609 530 PHE B C 1
ATOM 3665 O O . PHE B 1 120 ? 14.11500 60.88600 11.74500 1.000 14.78583 530 PHE B O 1
ATOM 3673 N N . CYS B 1 121 ? 15.50400 61.41600 13.44500 1.000 11.59931 531 CYS B N 1
ATOM 3674 C CA . CYS B 1 121 ? 16.50300 60.40900 13.12600 1.000 9.57734 531 CYS B CA 1
ATOM 3675 C C . CYS B 1 121 ? 17.33100 60.16800 14.37900 1.000 10.76376 531 CYS B C 1
ATOM 3676 O O . CYS B 1 121 ? 17.31100 60.97000 15.31600 1.000 15.06200 531 CYS B O 1
ATOM 3679 N N . LEU B 1 122 ? 18.05200 59.04900 14.38900 1.000 12.19178 532 LEU B N 1
ATOM 3680 C CA . LEU B 1 122 ? 18.89000 58.69400 15.52500 1.000 12.39612 532 LEU B CA 1
ATOM 3681 C C . LEU B 1 122 ? 20.17500 58.04200 15.04000 1.000 15.67614 532 LEU B C 1
ATOM 3682 O O . LEU B 1 122 ? 20.19200 57.33500 14.02900 1.000 17.57082 532 LEU B O 1
ATOM 3687 N N . SER B 1 123 ? 21.25200 58.28800 15.78300 1.000 11.80916 533 SER B N 1
ATOM 3688 C CA . SER B 1 123 ? 22.54700 57.68000 15.52400 1.000 15.00774 533 SER B CA 1
ATOM 3689 C C . SER B 1 123 ? 23.17300 57.30000 16.85700 1.000 17.08399 533 SER B C 1
ATOM 3690 O O . SER B 1 123 ? 22.78100 57.80400 17.91200 1.000 19.55587 533 SER B O 1
ATOM 3693 N N . GLY B 1 124 ? 24.15000 56.40600 16.80700 1.000 24.64481 534 GLY B N 1
ATOM 3694 C CA . GLY B 1 124 ? 24.85400 56.04500 18.02200 1.000 31.17432 534 GLY B CA 1
ATOM 3695 C C . GLY B 1 124 ? 25.84800 54.93200 17.78300 1.000 28.99488 534 GLY B C 1
ATOM 3696 O O . GLY B 1 124 ? 25.89100 54.31200 16.71400 1.000 15.85217 534 GLY B O 1
ATOM 3697 N N . SER B 1 125 ? 26.65300 54.69300 18.81400 1.000 32.12111 535 SER B N 1
ATOM 3698 C CA . SER B 1 125 ? 27.63800 53.62500 18.84300 1.000 29.61880 535 SER B CA 1
ATOM 3699 C C . SER B 1 125 ? 27.62900 53.02700 20.23900 1.000 31.45276 535 SER B C 1
ATOM 3700 O O . SER B 1 125 ? 27.60700 53.76000 21.23200 1.000 44.78159 535 SER B O 1
ATOM 3703 N N . ILE B 1 126 ? 27.64300 51.70000 20.31600 1.000 28.40549 536 ILE B N 1
ATOM 3704 C CA . ILE B 1 126 ? 27.50200 50.98700 21.58000 1.000 36.46963 536 ILE B CA 1
ATOM 3705 C C . ILE B 1 126 ? 28.70100 50.06800 21.74700 1.000 44.07816 536 ILE B C 1
ATOM 3706 O O . ILE B 1 126 ? 28.96100 49.21300 20.89100 1.000 40.22581 536 ILE B O 1
ATOM 3711 N N . LEU B 1 127 ? 29.42300 50.24000 22.84800 1.000 39.17512 537 LEU B N 1
ATOM 3712 C CA . LEU B 1 127 ? 30.53500 49.37500 23.21300 1.000 34.76936 537 LEU B CA 1
ATOM 3713 C C . LEU B 1 127 ? 30.09100 48.46200 24.34700 1.000 31.58646 537 LEU B C 1
ATOM 3714 O O . LEU B 1 127 ? 29.55600 48.93300 25.35600 1.000 38.48863 537 LEU B O 1
ATOM 3719 N N . ALA B 1 128 ? 30.31200 47.16200 24.18000 1.000 25.07468 538 ALA B N 1
ATOM 3720 C CA . ALA B 1 128 ? 29.84400 46.16100 25.12600 1.000 32.17683 538 ALA B CA 1
ATOM 3721 C C . ALA B 1 128 ? 30.99300 45.72700 26.02600 1.000 36.79949 538 ALA B C 1
ATOM 3722 O O . ALA B 1 128 ? 32.05200 45.31600 25.53900 1.000 35.01727 538 ALA B O 1
ATOM 3724 N N . LYS B 1 129 ? 30.78400 45.83200 27.33600 1.000 38.39580 539 LYS B N 1
ATOM 3725 C CA . LYS B 1 129 ? 31.74600 45.38100 28.33100 1.000 29.90203 539 LYS B CA 1
ATOM 3726 C C . LYS B 1 129 ? 31.02900 44.48100 29.32200 1.000 38.72907 539 LYS B C 1
ATOM 3727 O O . LYS B 1 129 ? 29.92600 44.80300 29.77200 1.000 45.90204 539 LYS B O 1
ATOM 3733 N N . SER B 1 130 ? 31.64800 43.35300 29.64800 1.000 46.22423 540 SER B N 1
ATOM 3734 C CA . SER B 1 130 ? 31.14400 42.44600 30.66400 1.000 44.99449 540 SER B CA 1
ATOM 3735 C C . SER B 1 130 ? 32.07900 42.45800 31.86500 1.000 47.89836 540 SER B C 1
ATOM 3736 O O . SER B 1 130 ? 33.28400 42.69200 31.73300 1.000 57.59888 540 SER B O 1
ATOM 3739 N N . LYS B 1 131 ? 31.51200 42.20700 33.04100 1.000 51.01640 541 LYS B N 1
ATOM 3740 C CA . LYS B 1 131 ? 32.29000 42.08800 34.26600 1.000 59.37439 541 LYS B CA 1
ATOM 3741 C C . LYS B 1 131 ? 31.70500 40.95200 35.08900 1.000 63.66783 541 LYS B C 1
ATOM 3742 O O . LYS B 1 131 ? 30.49600 40.91900 35.33700 1.000 61.41151 541 LYS B O 1
ATOM 3748 N N . PHE B 1 132 ? 32.56500 40.03200 35.51000 1.000 64.29651 542 PHE B N 1
ATOM 3749 C CA . PHE B 1 132 ? 32.15300 38.76000 36.08800 1.000 62.40297 542 PHE B CA 1
ATOM 3750 C C . PHE B 1 132 ? 32.40200 38.78400 37.59000 1.000 67.11282 542 PHE B C 1
ATOM 3751 O O . PHE B 1 132 ? 33.55200 38.87400 38.03200 1.000 68.74198 542 PHE B O 1
ATOM 3759 N N . TYR B 1 133 ? 31.32200 38.70400 38.36700 1.000 68.00680 543 TYR B N 1
ATOM 3760 C CA . TYR B 1 133 ? 31.39200 38.64300 39.81900 1.000 70.16713 543 TYR B CA 1
ATOM 3761 C C . TYR B 1 133 ? 31.27000 37.21400 40.33900 1.000 71.38472 543 TYR B C 1
ATOM 3762 O O . TYR B 1 133 ? 30.91700 37.01200 41.50600 1.000 78.01584 543 TYR B O 1
ATOM 3771 N N . GLY B 1 134 ? 31.55500 36.22300 39.49800 1.000 70.00964 544 GLY B N 1
ATOM 3772 C CA . GLY B 1 134 ? 31.35900 34.83600 39.86900 1.000 60.68419 544 GLY B CA 1
ATOM 3773 C C . GLY B 1 134 ? 29.97000 34.34200 39.52100 1.000 59.81016 544 GLY B C 1
ATOM 3774 O O . GLY B 1 134 ? 29.68500 34.04300 38.35700 1.000 63.91152 544 GLY B O 1
ATOM 3775 N N . ASN B 1 135 ? 29.09600 34.24400 40.52400 1.000 52.33445 545 ASN B N 1
ATOM 3776 C CA . ASN B 1 135 ? 27.73800 33.77600 40.27100 1.000 58.45585 545 ASN B CA 1
ATOM 3777 C C . ASN B 1 135 ? 26.92300 34.78900 39.47400 1.000 57.80960 545 ASN B C 1
ATOM 3778 O O . ASN B 1 135 ? 25.96900 34.40700 38.78700 1.000 52.90334 545 ASN B O 1
ATOM 3783 N N . SER B 1 136 ? 27.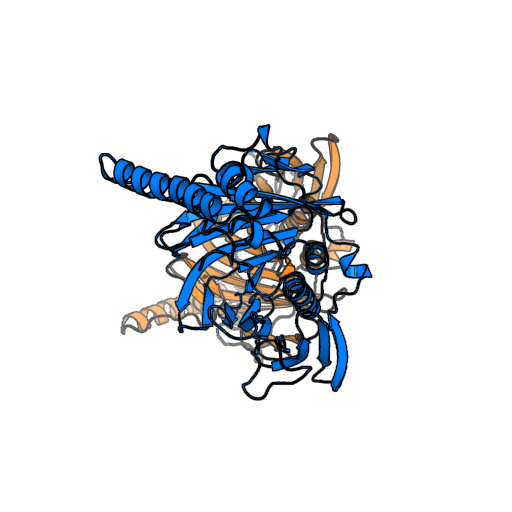27400 36.07300 39.54800 1.000 57.91851 546 SER B N 1
ATOM 3784 C CA . SER B 1 136 ? 26.52100 37.13200 38.89000 1.000 57.78118 546 SER B CA 1
ATOM 3785 C C . SER B 1 136 ? 27.36600 37.79400 37.80900 1.000 58.18350 546 SER B C 1
ATOM 3786 O O . SER B 1 136 ? 28.59000 37.90300 37.93200 1.000 61.08500 546 SER B O 1
ATOM 3789 N N . LEU B 1 137 ? 26.69400 38.23900 36.74700 1.000 59.36066 547 LEU B N 1
ATOM 3790 C CA . LEU B 1 137 ? 27.33200 38.88300 35.60800 1.000 55.13539 547 LEU B CA 1
ATOM 3791 C C . LEU B 1 137 ? 26.60700 40.18100 35.28600 1.000 54.49664 547 LEU B C 1
ATOM 3792 O O . LEU B 1 137 ? 25.37400 40.24000 35.32100 1.000 50.75049 547 LEU B O 1
ATOM 3797 N N . SER B 1 138 ? 27.37900 41.21700 34.96900 1.000 56.89753 548 SER B N 1
ATOM 3798 C CA . SER B 1 138 ? 26.84900 42.54000 34.65100 1.000 54.39537 548 SER B CA 1
ATOM 3799 C C . SER B 1 138 ? 27.34500 42.93300 33.26500 1.000 45.32290 548 SER B C 1
ATOM 3800 O O . SER B 1 138 ? 28.54700 43.14000 33.06500 1.000 42.78169 548 SER B O 1
ATOM 3803 N N . ALA B 1 139 ? 26.42100 43.03700 32.31300 1.000 48.67886 549 ALA B N 1
ATOM 3804 C CA . ALA B 1 139 ? 26.74100 43.37000 30.93000 1.000 44.02879 549 ALA B CA 1
ATOM 3805 C C . ALA B 1 139 ? 26.49100 44.85700 30.71500 1.000 45.94395 549 ALA B C 1
ATOM 3806 O O . ALA B 1 139 ? 25.37600 45.34100 30.93700 1.000 47.42622 549 ALA B O 1
ATOM 3808 N N . ILE B 1 140 ? 27.52400 45.57300 30.27300 1.000 39.08665 550 ILE B N 1
ATOM 3809 C CA . ILE B 1 140 ? 27.49100 47.02600 30.16200 1.000 27.88469 550 ILE B CA 1
ATOM 3810 C C . ILE B 1 140 ? 27.28700 47.41200 28.70600 1.000 28.50935 550 ILE B C 1
ATOM 3811 O O . ILE B 1 140 ? 27.78400 46.73900 27.79500 1.000 36.57727 550 ILE B O 1
ATOM 3816 N N . LEU B 1 141 ? 26.54800 48.49700 28.48700 1.000 31.05648 551 LEU B N 1
ATOM 3817 C CA . LEU B 1 141 ? 26.39600 49.11000 27.16900 1.000 27.95997 551 LEU B CA 1
ATOM 3818 C C . LEU B 1 141 ? 26.74700 50.58400 27.33000 1.000 31.15795 551 LEU B C 1
ATOM 3819 O O . LEU B 1 141 ? 25.90500 51.38000 27.75900 1.000 39.24339 551 LEU B O 1
ATOM 3824 N N . GLU B 1 142 ? 27.97700 50.95000 26.98400 1.000 27.22395 552 GLU B N 1
ATOM 3825 C CA . GLU B 1 142 ? 28.45600 52.31700 27.13300 1.000 37.24907 552 GLU B CA 1
ATOM 3826 C C . GLU B 1 142 ? 28.54000 52.96800 25.76100 1.000 41.70713 552 GLU B C 1
ATOM 3827 O O . GLU B 1 142 ? 29.06200 52.37200 24.81200 1.000 34.90523 552 GLU B O 1
ATOM 3833 N N . GLY B 1 143 ? 28.02000 54.17800 25.66800 1.000 41.36076 553 GLY B N 1
ATOM 3834 C CA . GLY B 1 143 ? 27.82900 54.85400 24.40000 1.000 24.69970 553 GLY B CA 1
ATOM 3835 C C . GLY B 1 143 ? 26.62700 55.76800 24.47900 1.000 25.01392 553 GLY B C 1
ATOM 3836 O O . GLY B 1 143 ? 25.82600 55.70800 25.40900 1.000 30.43571 553 GLY B O 1
ATOM 3837 N N . GLU B 1 144 ? 26.50900 56.63100 23.47500 1.000 27.74854 554 GLU B N 1
ATOM 3838 C CA . GLU B 1 144 ? 25.45800 57.63700 23.43900 1.000 18.84321 554 GLU B CA 1
ATOM 3839 C C . GLU B 1 144 ? 24.59400 57.46500 22.20000 1.000 16.72496 554 GLU B C 1
ATOM 3840 O O . GLU B 1 144 ? 25.10000 57.19700 21.10500 1.000 22.73166 554 GLU B O 1
ATOM 3846 N N . ALA B 1 145 ? 23.28800 57.61600 22.38700 1.000 13.38331 555 ALA B N 1
ATOM 3847 C CA . ALA B 1 145 ? 22.32700 57.69000 21.29800 1.000 13.57462 555 ALA B CA 1
ATOM 3848 C C . ALA B 1 145 ? 21.84600 59.12800 21.18400 1.000 15.07001 555 ALA B C 1
ATOM 3849 O O . ALA B 1 145 ? 21.50500 59.75500 22.19300 1.000 18.15575 555 ALA B O 1
ATOM 3851 N N . ARG B 1 146 ? 21.82800 59.64900 19.96300 1.000 11.64505 556 ARG B N 1
ATOM 3852 C CA . ARG B 1 146 ? 21.46200 61.03400 19.70300 1.000 10.74693 556 ARG B CA 1
ATOM 3853 C C . ARG B 1 146 ? 20.17800 61.05500 18.88900 1.000 15.79125 556 ARG B C 1
ATOM 3854 O O . ARG B 1 146 ? 20.14700 60.55200 17.76200 1.000 17.84322 556 ARG B O 1
ATOM 3862 N N . LEU B 1 147 ? 19.12400 61.62800 19.46500 1.000 16.27684 557 LEU B N 1
ATOM 3863 C CA . LEU B 1 147 ? 17.84400 61.79500 18.79000 1.000 11.50267 557 LEU B CA 1
ATOM 3864 C C . LEU B 1 147 ? 17.73900 63.23100 18.30400 1.000 10.92205 557 LEU B C 1
ATOM 3865 O O . LEU B 1 147 ? 17.91800 64.16800 19.08800 1.000 18.43020 557 LEU B O 1
ATOM 3870 N N . THR B 1 148 ? 17.45100 63.40100 17.01700 1.000 10.10176 558 THR B N 1
ATOM 3871 C CA . THR B 1 148 ? 17.40400 64.71600 16.39300 1.000 10.34407 558 THR B CA 1
ATOM 3872 C C . THR B 1 148 ? 16.05500 64.92200 15.72300 1.000 8.99444 558 THR B C 1
ATOM 3873 O O . THR B 1 148 ? 15.60400 64.07100 14.95100 1.000 12.80294 558 THR B O 1
ATOM 3877 N N . PHE B 1 149 ? 15.41800 66.05000 16.02400 1.000 8.59831 559 PHE B N 1
ATOM 3878 C CA . PHE B 1 149 ? 14.21800 66.48500 15.31800 1.000 9.22118 559 PHE B CA 1
ATOM 3879 C C . PHE B 1 149 ? 14.65900 67.40400 14.18600 1.000 11.36164 559 PHE B C 1
ATOM 3880 O O . PHE B 1 149 ? 15.10800 68.52900 14.42800 1.000 12.16556 559 PHE B O 1
ATOM 3888 N N . LEU B 1 150 ? 14.52900 66.92200 12.94800 1.000 12.27871 560 LEU B N 1
ATOM 3889 C CA . LEU B 1 150 ? 15.15600 67.59600 11.81600 1.000 12.92029 560 LEU B CA 1
ATOM 3890 C C . LEU B 1 150 ? 14.66800 69.03200 11.67500 1.000 13.94308 560 LEU B C 1
ATOM 3891 O O . LEU B 1 150 ? 15.45500 69.93500 11.36700 1.000 10.65979 560 LEU B O 1
ATOM 3896 N N . ASN B 1 151 ? 13.37200 69.26500 11.89700 1.000 17.79119 561 ASN B N 1
ATOM 3897 C CA . ASN B 1 151 ? 12.82900 70.60800 11.72000 1.000 13.97842 561 ASN B CA 1
ATOM 3898 C C . ASN B 1 151 ? 13.34000 71.57500 12.78000 1.000 12.26245 561 ASN B C 1
ATOM 3899 O O . ASN B 1 151 ? 13.47800 72.77200 12.50700 1.000 18.73436 561 ASN B O 1
ATOM 3904 N N . ARG B 1 152 ? 13.61700 71.08500 13.98700 1.000 11.40427 562 ARG B N 1
ATOM 3905 C CA . ARG B 1 152 ? 13.99200 71.94600 15.09900 1.000 11.91974 562 ARG B CA 1
ATOM 3906 C C . ARG B 1 152 ? 15.49700 72.11500 15.26400 1.000 11.75375 562 ARG B C 1
ATOM 3907 O O . ARG B 1 152 ? 15.92300 73.03000 15.97700 1.000 10.35959 562 ARG B O 1
ATOM 3915 N N . GLY B 1 153 ? 16.31000 71.27700 14.62900 1.000 14.68340 563 GLY B N 1
ATOM 3916 C CA . GLY B 1 153 ? 17.74100 71.33500 14.88400 1.000 15.04382 563 GLY B CA 1
ATOM 3917 C C . GLY B 1 153 ? 18.05200 71.09700 16.34400 1.000 11.70774 563 GLY B C 1
ATOM 3918 O O . GLY B 1 153 ? 18.88500 71.79900 16.93100 1.000 9.21193 563 GLY B O 1
ATOM 3919 N N . GLU B 1 154 ? 17.38700 70.11500 16.94400 1.000 11.27028 564 GLU B N 1
ATOM 3920 C CA . GLU B 1 154 ? 17.37800 69.90600 18.38300 1.000 9.08145 564 GLU B CA 1
ATOM 3921 C C . GLU B 1 154 ? 17.78200 68.46900 18.66200 1.000 8.43997 564 GLU B C 1
ATOM 3922 O O . GLU B 1 154 ? 17.21100 67.54100 18.08300 1.000 8.01800 564 GLU B O 1
ATOM 3928 N N . ASP B 1 155 ? 18.76200 68.28800 19.54400 1.000 14.36862 565 ASP B N 1
ATOM 3929 C CA . ASP B 1 155 ? 19.34200 66.98200 19.82100 1.000 12.26512 565 ASP B CA 1
ATOM 3930 C C . ASP B 1 155 ? 18.98600 66.51300 21.22500 1.000 15.43738 565 ASP B C 1
ATOM 3931 O O . ASP B 1 155 ? 18.85300 67.31500 22.15300 1.000 21.44299 565 ASP B O 1
ATOM 3936 N N . TYR B 1 156 ? 18.83400 65.19800 21.36700 1.000 13.96982 566 TYR B N 1
ATOM 3937 C CA . TYR B 1 156 ? 18.65800 64.55200 22.66400 1.000 13.46507 566 TYR B CA 1
ATOM 3938 C C . TYR B 1 156 ? 19.73100 63.48000 22.79700 1.000 14.81229 566 TYR B C 1
ATOM 3939 O O . TYR B 1 156 ? 19.70700 62.48100 22.07100 1.000 20.16329 566 TYR B O 1
ATOM 3948 N N . VAL B 1 157 ? 20.66300 63.68400 23.71900 1.000 11.53609 567 VAL B N 1
ATOM 3949 C CA . VAL B 1 157 ? 21.75000 62.74000 23.95000 1.000 11.18119 567 VAL B CA 1
ATOM 3950 C C . VAL B 1 157 ? 21.34200 61.81500 25.08500 1.000 12.89842 567 VAL B C 1
ATOM 3951 O O . VAL B 1 157 ? 20.99700 62.27300 26.18100 1.000 19.91263 567 VAL B O 1
ATOM 3955 N N . MET B 1 158 ? 21.38900 60.51100 24.82700 1.000 13.83469 568 MET B N 1
ATOM 3956 C CA . MET B 1 158 ? 20.83400 59.51700 25.73300 1.000 18.27859 568 MET B CA 1
ATOM 3957 C C . MET B 1 158 ? 21.81500 58.37100 25.91700 1.000 17.27656 568 MET B C 1
ATOM 3958 O O . MET B 1 158 ? 22.50000 57.96700 24.97300 1.000 21.01388 568 MET B O 1
ATOM 3963 N N . THR B 1 159 ? 21.87100 57.84900 27.13700 1.000 13.40646 569 THR B N 1
ATOM 3964 C CA . THR B 1 159 ? 22.62100 56.64400 27.45100 1.000 12.64693 569 THR B CA 1
ATOM 3965 C C . THR B 1 159 ? 21.65000 55.51600 27.77100 1.000 16.61450 569 THR B C 1
ATOM 3966 O O . THR B 1 159 ? 20.43700 55.71400 27.86900 1.000 17.30147 569 THR B O 1
ATOM 3970 N N . MET B 1 160 ? 22.19900 54.32000 27.93400 1.000 22.28887 570 MET B N 1
ATOM 3971 C CA . MET B 1 160 ? 21.41300 53.12700 28.19100 1.000 22.82355 570 MET B CA 1
ATOM 3972 C C . MET B 1 160 ? 21.89100 52.44000 29.46300 1.000 24.38427 570 MET B C 1
ATOM 3973 O O . MET B 1 160 ? 23.04000 52.62200 29.88500 1.000 23.31327 570 MET B O 1
ATOM 3978 N N . PRO B 1 161 ? 21.03900 51.64900 30.10400 1.000 25.27142 571 PRO B N 1
ATOM 3979 C CA . PRO B 1 161 ? 21.42400 50.98300 31.34900 1.000 28.19225 571 PRO B CA 1
ATOM 3980 C C . PRO B 1 161 ? 22.27000 49.74900 31.05400 1.000 31.01256 571 PRO B C 1
ATOM 3981 O O . PRO B 1 161 ? 22.59900 49.44600 29.90800 1.000 28.24094 571 PRO B O 1
ATOM 3985 N N . TYR B 1 162 ? 22.62500 49.03800 32.12000 1.000 29.65155 572 TYR B N 1
ATOM 3986 C CA . TYR B 1 162 ? 23.29000 47.75100 32.01400 1.000 28.18686 572 TYR B CA 1
ATOM 3987 C C . TYR B 1 162 ? 22.36600 46.65800 32.53400 1.000 32.16206 572 TYR B C 1
ATOM 3988 O O . TYR B 1 162 ? 21.46900 46.91200 33.34400 1.000 29.66736 572 TYR B O 1
ATOM 3997 N N . ALA B 1 163 ? 22.58200 45.44200 32.04400 1.000 39.70989 573 ALA B N 1
ATOM 3998 C CA . ALA B 1 163 ? 21.83400 44.27200 32.48100 1.000 45.24819 573 ALA B CA 1
ATOM 3999 C C . ALA B 1 163 ? 22.64300 43.52500 33.53100 1.000 43.52817 573 ALA B C 1
ATOM 4000 O O . ALA B 1 163 ? 23.80100 43.16900 33.29000 1.000 45.99925 573 ALA B O 1
ATOM 4002 N N . HIS B 1 164 ? 22.03600 43.29900 34.69100 1.000 48.33139 574 HIS B N 1
ATOM 4003 C CA . HIS B 1 164 ? 22.66200 42.54800 35.77100 1.000 45.44688 574 HIS B CA 1
ATOM 4004 C C . HIS B 1 164 ? 22.02600 41.16600 35.82900 1.000 48.55733 574 HIS B C 1
ATOM 4005 O O . HIS B 1 164 ? 20.80400 41.04600 35.97100 1.000 51.27081 574 HIS B O 1
ATOM 4012 N N . CYS B 1 165 ? 22.85400 40.13100 35.71700 1.000 55.75659 575 CYS B N 1
ATOM 4013 C CA . CYS B 1 165 ? 22.40000 38.74800 35.68000 1.000 52.43698 575 CYS B CA 1
ATOM 4014 C C . CYS B 1 165 ? 22.91500 38.02000 36.91200 1.000 47.39531 575 CYS B C 1
ATOM 4015 O O . CYS B 1 165 ? 24.11700 38.04800 37.19500 1.000 48.04543 575 CYS B O 1
ATOM 4018 N N . LYS B 1 166 ? 22.00800 37.38000 37.64400 1.000 55.30754 576 LYS B N 1
ATOM 4019 C CA . LYS B 1 166 ? 22.36200 36.57000 38.79900 1.000 57.09259 576 LYS B CA 1
ATOM 4020 C C . LYS B 1 166 ? 21.83200 35.15400 38.61300 1.000 53.06436 576 LYS B C 1
ATOM 4021 O O . LYS B 1 166 ? 20.85500 34.92800 37.89200 1.000 47.74119 576 LYS B O 1
ATOM 4027 N N . GLY B 1 167 ? 22.49000 34.20100 39.26700 1.000 47.75688 577 GLY B N 1
ATOM 4028 C CA . GLY B 1 167 ? 22.08100 32.81300 39.19700 1.000 52.36638 577 GLY B CA 1
ATOM 4029 C C . GLY B 1 167 ? 22.75300 31.99600 38.11900 1.000 52.28074 577 GLY B C 1
ATOM 4030 O O . GLY B 1 167 ? 22.21900 30.95000 37.73300 1.000 56.21110 577 GLY B O 1
ATOM 4031 N N . ILE B 1 168 ? 23.90700 32.43600 37.61600 1.000 51.69722 578 ILE B N 1
ATOM 4032 C CA . ILE B 1 168 ? 24.59300 31.70100 36.55400 1.000 43.32225 578 ILE B CA 1
ATOM 4033 C C . ILE B 1 168 ? 24.97500 30.30800 37.03900 1.000 52.19381 578 ILE B C 1
ATOM 4034 O O . ILE B 1 168 ? 24.56600 29.29200 36.46300 1.000 45.16487 578 ILE B O 1
ATOM 4039 N N . LEU B 1 169 ? 25.76700 30.24600 38.11000 1.000 60.38125 579 LEU B N 1
ATOM 4040 C CA . LEU B 1 169 ? 26.30700 28.97500 38.58100 1.000 44.15691 579 LEU B CA 1
ATOM 4041 C C . LEU B 1 169 ? 25.32100 28.25600 39.49300 1.000 40.41920 579 LEU B C 1
ATOM 4042 O O . LEU B 1 169 ? 25.05800 27.06100 39.31700 1.000 42.07309 579 LEU B O 1
ATOM 4047 N N . TYR B 1 170 ? 24.77300 28.96500 40.47700 1.000 41.88195 580 TYR B N 1
ATOM 4048 C CA . TYR B 1 170 ? 23.81700 28.38500 41.40700 1.000 43.39566 580 TYR B CA 1
ATOM 4049 C C . TYR B 1 170 ? 22.72700 29.40000 41.71200 1.000 52.04677 580 TYR B C 1
ATOM 4050 O O . TYR B 1 170 ? 22.88100 30.60100 41.47500 1.000 55.29869 580 TYR B O 1
ATOM 4059 N N . GLY B 1 171 ? 21.61800 28.89800 42.24600 1.000 51.53827 581 GLY B N 1
ATOM 4060 C CA . GLY B 1 171 ? 20.50700 29.74800 42.61600 1.000 49.79172 581 GLY B CA 1
ATOM 4061 C C . GLY B 1 171 ? 19.60400 30.07300 41.44300 1.000 43.73787 581 GLY B C 1
ATOM 4062 O O . GLY B 1 171 ? 19.84200 29.69500 40.29500 1.000 35.90402 581 GLY B O 1
ATOM 4063 N N . THR B 1 172 ? 18.53600 30.80100 41.75500 1.000 52.55236 582 THR B N 1
ATOM 4064 C CA . THR B 1 172 ? 17.55500 31.16200 40.74200 1.000 52.76620 582 THR B CA 1
ATOM 4065 C C . THR B 1 172 ? 18.17300 32.11400 39.72400 1.000 44.68431 582 THR B C 1
ATOM 4066 O O . THR B 1 172 ? 18.94800 33.00800 40.07300 1.000 46.02749 582 THR B O 1
ATOM 4070 N N . MET B 1 173 ? 17.81700 31.92000 38.45700 1.000 49.66656 583 MET B N 1
ATOM 4071 C CA . MET B 1 173 ? 18.42300 32.63400 37.34000 1.000 53.95883 583 MET B CA 1
ATOM 4072 C C . MET B 1 173 ? 17.54000 33.82000 36.96600 1.000 52.66815 583 MET B C 1
ATOM 4073 O O . MET B 1 173 ? 16.38600 33.63600 36.56400 1.000 55.08107 583 MET B O 1
ATOM 4078 N N . THR B 1 174 ? 18.08200 35.03300 37.09700 1.000 50.00836 584 THR B N 1
ATOM 4079 C CA . THR B 1 174 ? 17.31800 36.25100 36.86700 1.000 52.11517 584 THR B CA 1
ATOM 4080 C C . THR B 1 174 ? 18.14700 37.24600 36.06600 1.000 54.03581 584 THR B C 1
ATOM 4081 O O . THR B 1 174 ? 19.37800 37.17100 36.02200 1.000 52.52935 584 THR B O 1
ATOM 4085 N N . LEU B 1 175 ? 17.44800 38.18600 35.43100 1.000 63.10595 585 LEU B N 1
ATOM 4086 C CA . LEU B 1 175 ? 18.08000 39.27200 34.68900 1.000 58.72034 585 LEU B CA 1
ATOM 4087 C C . LEU B 1 175 ? 17.34900 40.56500 35.01200 1.000 53.45104 585 LEU B C 1
ATOM 4088 O O . LEU B 1 175 ? 16.14300 40.67500 34.77300 1.000 50.70830 585 LEU B O 1
ATOM 4093 N N . GLU B 1 176 ? 18.08000 41.53800 35.54900 1.000 50.10161 586 GLU B N 1
ATOM 4094 C CA . GLU B 1 176 ? 17.52100 42.81100 35.97200 1.000 47.31204 586 GLU B CA 1
ATOM 4095 C C . GLU B 1 176 ? 18.20900 43.95000 35.23000 1.000 44.79671 586 GLU B C 1
ATOM 4096 O O . GLU B 1 176 ? 19.33100 43.81100 34.73600 1.000 44.81589 586 GLU B O 1
ATOM 4102 N N . LEU B 1 177 ? 17.51800 45.08500 35.15500 1.000 36.78715 587 LEU B N 1
ATOM 4103 C CA . LEU B 1 177 ? 18.05500 46.29600 34.54700 1.000 33.71324 587 LEU B CA 1
ATOM 4104 C C . LEU B 1 177 ? 18.44000 47.28200 35.64100 1.000 34.32860 587 LEU B C 1
ATOM 4105 O O . LEU B 1 177 ? 17.64300 47.56000 36.54200 1.000 39.58616 587 LEU B O 1
ATOM 4110 N N . GLY B 1 178 ? 19.65000 47.81300 35.55100 1.000 25.54187 588 GLY B N 1
ATOM 4111 C CA . GLY B 1 178 ? 20.15000 48.73600 36.55500 1.000 23.15315 588 GLY B CA 1
ATOM 4112 C C . GLY B 1 178 ? 21.13500 49.70100 35.94100 1.000 29.68176 588 GLY B C 1
ATOM 4113 O O . GLY B 1 178 ? 21.76400 49.40700 34.91900 1.000 37.61792 588 GLY B O 1
ATOM 4114 N N . GLY B 1 179 ? 21.26500 50.86500 36.56700 1.000 28.78671 589 GLY B N 1
ATOM 4115 C CA . GLY B 1 179 ? 22.12600 51.92300 36.08600 1.000 31.30874 589 GLY B CA 1
ATOM 4116 C C . GLY B 1 179 ? 21.42800 53.26300 36.13000 1.000 33.22828 589 GLY B C 1
ATOM 4117 O O . GLY B 1 179 ? 20.26800 53.38200 36.51900 1.000 31.43841 589 GLY B O 1
ATOM 4118 N N . THR B 1 180 ? 22.16300 54.29200 35.71400 1.000 31.63458 590 THR B N 1
ATOM 4119 C CA . THR B 1 180 ? 21.64000 55.65100 35.63900 1.000 24.34895 590 THR B CA 1
ATOM 4120 C C . THR B 1 180 ? 21.73700 56.13700 34.20000 1.000 32.41865 590 THR B C 1
ATOM 4121 O O . THR B 1 180 ? 22.83900 56.26600 33.65400 1.000 34.14348 590 THR B O 1
ATOM 4125 N N . VAL B 1 181 ? 20.58700 56.40200 33.59400 1.000 26.32803 591 VAL B N 1
ATOM 4126 C CA . VAL B 1 181 ? 20.50400 56.95400 32.25000 1.000 15.87497 591 VAL B CA 1
ATOM 4127 C C . VAL B 1 181 ? 20.35600 58.46400 32.35500 1.000 20.81389 591 VAL B C 1
ATOM 4128 O O . VAL B 1 181 ? 19.79500 58.99000 33.32300 1.000 21.95375 591 VAL B O 1
ATOM 4132 N N . ASN B 1 182 ? 20.87500 59.17300 31.35600 1.000 23.72991 592 ASN B N 1
ATOM 4133 C CA . ASN B 1 182 ? 20.68600 60.61300 31.24600 1.000 19.96872 592 ASN B CA 1
ATOM 4134 C C . ASN B 1 182 ? 20.18500 60.95500 29.85300 1.000 20.82478 592 ASN B C 1
ATOM 4135 O O . ASN B 1 182 ? 20.79700 60.56900 28.85300 1.000 23.42076 592 ASN B O 1
ATOM 4140 N N . ILE B 1 183 ? 19.07300 61.68000 29.79900 1.000 16.19631 593 ILE B N 1
ATOM 4141 C CA . ILE B 1 183 ? 18.48500 62.16500 28.55800 1.000 12.90153 593 ILE B CA 1
ATOM 4142 C C . ILE B 1 183 ? 18.60900 63.68000 28.58400 1.000 13.39404 593 ILE B C 1
ATOM 4143 O O . ILE B 1 183 ? 17.98000 64.34500 29.41500 1.000 19.16113 593 ILE B O 1
ATOM 4148 N N . THR B 1 184 ? 19.41800 64.23000 27.68100 1.000 9.60034 594 THR B N 1
ATOM 4149 C CA . THR B 1 184 ? 19.80900 65.63000 27.74700 1.000 8.67925 594 THR B CA 1
ATOM 4150 C C . THR B 1 184 ? 19.59800 66.30900 26.40300 1.000 12.80659 594 THR B C 1
ATOM 4151 O O . THR B 1 184 ? 19.94400 65.75800 25.35400 1.000 15.16804 594 THR B O 1
ATOM 4155 N N . CYS B 1 185 ? 19.02200 67.50900 26.44900 1.000 15.31338 595 CYS B N 1
ATOM 4156 C CA . CYS B 1 185 ? 18.81000 68.34600 25.27000 1.000 13.19857 595 CYS B CA 1
ATOM 4157 C C . CYS B 1 185 ? 19.36100 69.73300 25.58700 1.000 14.49376 595 CYS B C 1
ATOM 4158 O O . CYS B 1 185 ? 18.72400 70.51100 26.30200 1.000 20.31958 595 CYS B O 1
ATOM 4161 N N . GLN B 1 186 ? 20.54100 70.04300 25.04800 1.000 15.11539 596 GLN B N 1
ATOM 4162 C CA . GLN B 1 186 ? 21.18100 71.31300 25.37000 1.000 17.66792 596 GLN B CA 1
ATOM 4163 C C . GLN B 1 186 ? 20.47300 72.48600 24.70700 1.000 16.60050 596 GLN B C 1
ATOM 4164 O O . GLN B 1 186 ? 20.46400 73.59300 25.25800 1.000 22.38599 596 GLN B O 1
ATOM 4170 N N . LYS B 1 187 ? 19.87500 72.27000 23.53300 1.000 17.73850 597 LYS B N 1
ATOM 4171 C CA . LYS B 1 187 ? 19.20300 73.36000 22.83200 1.000 16.90914 597 LYS B CA 1
ATOM 4172 C C . LYS B 1 187 ? 18.12900 73.99100 23.70700 1.000 11.56443 597 LYS B C 1
ATOM 4173 O O . LYS B 1 187 ? 18.11800 75.20900 23.91800 1.000 9.65266 597 LYS B O 1
ATOM 4179 N N . THR B 1 188 ? 17.22000 73.18400 24.26000 1.000 10.64790 598 THR B N 1
ATOM 4180 C CA . THR B 1 188 ? 16.07400 73.69200 25.06400 1.000 11.07904 598 THR B CA 1
ATOM 4181 C C . THR B 1 188 ? 16.44500 73.87100 26.53100 1.000 19.39613 598 THR B C 1
ATOM 4182 O O . THR B 1 188 ? 15.80600 74.68800 27.20400 1.000 18.87830 598 THR B O 1
ATOM 4186 N N . GLY B 1 189 ? 17.45500 73.14600 26.98700 1.000 20.90671 599 GLY B N 1
ATOM 4187 C CA . GLY B 1 189 ? 17.82300 73.17600 28.38200 1.000 14.63802 599 GLY B CA 1
ATOM 4188 C C . GLY B 1 189 ? 17.25800 72.03800 29.20500 1.000 20.31336 599 GLY B C 1
ATOM 4189 O O . GLY B 1 189 ? 17.85400 71.67400 30.22500 1.000 27.00163 599 GLY B O 1
ATOM 4190 N N . TYR B 1 190 ? 16.14500 71.44700 28.77600 1.000 16.88600 600 TYR B N 1
ATOM 4191 C CA . TYR B 1 190 ? 15.51100 70.38800 29.54400 1.000 12.09053 600 TYR B CA 1
ATOM 4192 C C . TYR B 1 190 ? 16.35400 69.11500 29.50900 1.000 17.00926 600 TYR B C 1
ATOM 4193 O O . TYR B 1 190 ? 17.23800 68.93900 28.66500 1.000 13.39422 600 TYR B O 1
ATOM 4202 N N . SER B 1 191 ? 16.06700 68.22000 30.45200 1.000 18.65714 601 SER B N 1
ATOM 4203 C CA . SER B 1 191 ? 16.75500 66.94000 30.56100 1.000 13.52430 601 SER B CA 1
ATOM 4204 C C . SER B 1 191 ? 16.01600 66.09500 31.58500 1.000 14.71905 601 SER B C 1
ATOM 4205 O O . SER B 1 191 ? 15.25400 66.61200 32.40600 1.000 21.91890 601 SER B O 1
ATOM 4208 N N . ALA B 1 192 ? 16.25400 64.78700 31.52800 1.000 12.94082 602 ALA B N 1
ATOM 4209 C CA . ALA B 1 192 ? 15.64300 63.84700 32.45600 1.000 13.35936 602 ALA B CA 1
ATOM 4210 C C . ALA B 1 192 ? 16.66800 62.79100 32.83000 1.000 16.54310 602 ALA B C 1
ATOM 4211 O O . ALA B 1 192 ? 17.31900 62.21900 31.95100 1.000 18.91949 602 ALA B O 1
ATOM 4213 N N . ILE B 1 193 ? 16.78400 62.57200 34.13900 1.000 18.31783 603 ILE B N 1
ATOM 4214 C CA . ILE B 1 193 ? 17.69300 61.52700 34.67500 1.000 19.47341 603 ILE B CA 1
ATOM 4215 C C . ILE B 1 193 ? 16.84700 60.32900 35.09200 1.000 15.78749 603 ILE B C 1
ATOM 4216 O O . ILE B 1 193 ? 15.90400 60.50600 35.84000 1.000 19.29559 603 ILE B O 1
ATOM 4221 N N . LEU B 1 194 ? 17.17700 59.16500 34.56300 1.000 19.43644 604 LEU B N 1
ATOM 4222 C CA . LEU B 1 194 ? 16.49800 57.92800 34.92200 1.000 21.59924 604 LEU B CA 1
ATOM 4223 C C . LEU B 1 194 ? 17.46200 57.00800 35.65800 1.000 26.21510 604 LEU B C 1
ATOM 4224 O O . LEU B 1 194 ? 18.64100 56.92000 35.30100 1.000 35.88772 604 LEU B O 1
ATOM 4229 N N . GLU B 1 195 ? 16.95800 56.32000 36.68300 1.000 29.90702 605 GLU B N 1
ATOM 4230 C CA . GLU B 1 195 ? 17.76000 55.39100 37.47700 1.000 31.34739 605 GLU B CA 1
ATOM 4231 C C . GLU B 1 195 ? 17.03500 54.05600 37.57000 1.000 33.26695 605 GLU B C 1
ATOM 4232 O O . GLU B 1 195 ? 16.01800 53.94300 38.26200 1.000 29.41156 605 GLU B O 1
ATOM 4238 N N . PHE B 1 196 ? 17.56300 53.04900 36.87700 1.000 34.60031 606 PHE B N 1
ATOM 4239 C CA . PHE B 1 196 ? 17.07300 51.68500 37.01300 1.000 31.41605 606 PHE B CA 1
ATOM 4240 C C . PHE B 1 196 ? 17.65700 51.07600 38.28100 1.000 39.35060 606 PHE B C 1
ATOM 4241 O O . PHE B 1 196 ? 18.86200 51.18300 38.53400 1.000 36.79350 606 PHE B O 1
ATOM 4249 N N . LYS B 1 197 ? 16.80300 50.44200 39.08000 1.000 40.20075 607 LYS B N 1
ATOM 4250 C CA . LYS B 1 197 ? 17.14300 50.05500 40.44100 1.000 36.65478 607 LYS B CA 1
ATOM 4251 C C . LYS B 1 197 ? 17.00800 48.55000 40.61500 1.000 44.22008 607 LYS B C 1
ATOM 4252 O O . LYS B 1 197 ? 15.97800 47.96600 40.26000 1.000 40.40578 607 LYS B O 1
ATOM 4258 N N . LEU B 1 198 ? 18.05500 47.93200 41.15500 1.000 45.55483 608 LEU B N 1
ATOM 4259 C CA . LEU B 1 198 ? 18.08500 46.50800 41.44700 1.000 42.08818 608 LEU B CA 1
ATOM 4260 C C . LEU B 1 198 ? 17.50700 46.23700 42.83500 1.000 54.05922 608 LEU B C 1
ATOM 4261 O O . LEU B 1 198 ? 17.43800 47.12300 43.69100 1.000 50.51806 608 LEU B O 1
ATOM 4266 N N . LYS B 1 199 ? 17.08900 44.99100 43.04900 1.000 58.94273 609 LYS B N 1
ATOM 4267 C CA . LYS B 1 199 ? 16.46700 44.62300 44.31100 1.000 52.73657 609 LYS B CA 1
ATOM 4268 C C . LYS B 1 199 ? 17.51500 44.51700 45.42100 1.000 67.51424 609 LYS B C 1
ATOM 4269 O O . LYS B 1 199 ? 18.65900 44.12800 45.17100 1.000 62.87963 609 LYS B O 1
ATOM 4271 N N . PRO B 1 200 ? 17.14400 44.84800 46.67300 1.000 78.97659 610 PRO B N 1
ATOM 4272 C CA . PRO B 1 200 ? 18.11300 44.75100 47.77700 1.000 76.37933 610 PRO B CA 1
ATOM 4273 C C . PRO B 1 200 ? 18.39100 43.31100 48.17800 1.000 81.53380 610 PRO B C 1
ATOM 4274 O O . PRO B 1 200 ? 17.91500 42.37900 47.52100 1.000 72.45268 610 PRO B O 1
ATOM 4278 N N . PHE B 1 201 ? 19.17600 43.12400 49.24600 1.000 84.44811 611 PHE B N 1
ATOM 4279 C CA . PHE B 1 201 ? 19.60300 41.79600 49.67300 1.000 81.41069 611 PHE B CA 1
ATOM 4280 C C . PHE B 1 201 ? 18.46800 40.78000 49.59100 1.000 74.97494 611 PHE B C 1
ATOM 4281 O O . PHE B 1 201 ? 18.57800 39.76000 48.90200 1.000 81.13937 611 PHE B O 1
ATOM 4289 N N . LEU B 1 202 ? 17.36600 41.04700 50.29200 1.000 72.31009 612 LEU B N 1
ATOM 4290 C CA . LEU B 1 202 ? 16.19100 40.18500 50.21300 1.000 81.21257 612 LEU B CA 1
ATOM 4291 C C . LEU B 1 202 ? 15.20900 40.69600 49.16200 1.000 91.53157 612 LEU B C 1
ATOM 4292 O O . LEU B 1 202 ? 14.87700 39.98200 48.21100 1.000 95.42866 612 LEU B O 1
ATOM 4297 N N . GLY B 1 203 ? 14.74400 41.93200 49.32200 1.000 83.48887 613 GLY B N 1
ATOM 4298 C CA . GLY B 1 203 ? 13.83200 42.53000 48.36700 1.000 86.49891 613 GLY B CA 1
ATOM 4299 C C . GLY B 1 203 ? 12.46600 41.87600 48.36300 1.000 87.68124 613 GLY B C 1
ATOM 4300 O O . GLY B 1 203 ? 12.28300 40.79300 48.92700 1.000 85.06569 613 GLY B O 1
ATOM 4301 N N . SER B 1 204 ? 11.49800 42.52900 47.72500 1.000 80.96725 614 SER B N 1
ATOM 4302 C CA . SER B 1 204 ? 10.16800 41.97800 47.51500 1.000 76.15413 614 SER B CA 1
ATOM 4303 C C . SER B 1 204 ? 9.85500 42.02300 46.02600 1.000 76.08511 614 SER B C 1
ATOM 4304 O O . SER B 1 204 ? 10.62000 42.56600 45.22500 1.000 77.63949 614 SER B O 1
ATOM 4307 N N . SER B 1 205 ? 8.70800 41.45000 45.65200 1.000 70.97032 615 SER B N 1
ATOM 4308 C CA . SER B 1 205 ? 8.33200 41.42500 44.24300 1.000 69.83727 615 SER B CA 1
ATOM 4309 C C . SER B 1 205 ? 8.13600 42.82800 43.68300 1.000 76.18275 615 SER B C 1
ATOM 4310 O O . SER B 1 205 ? 8.17400 43.00800 42.46100 1.000 82.73186 615 SER B O 1
ATOM 4313 N N . ASP B 1 206 ? 7.93600 43.82000 44.54800 1.000 77.30518 616 ASP B N 1
ATOM 4314 C CA . ASP B 1 206 ? 7.74500 45.20300 44.13600 1.000 80.37971 616 ASP B CA 1
ATOM 4315 C C . ASP B 1 206 ? 9.05600 45.97400 44.02900 1.000 76.49785 616 ASP B C 1
ATOM 4316 O O . ASP B 1 206 ? 9.02700 47.19500 43.84400 1.000 80.00935 616 ASP B O 1
ATOM 4321 N N . CYS B 1 207 ? 10.19800 45.29500 44.13900 1.000 77.61027 617 CYS B N 1
ATOM 4322 C CA . CYS B 1 207 ? 11.50200 45.94200 44.07400 1.000 78.11726 617 CYS B CA 1
ATOM 4323 C C . CYS B 1 207 ? 12.24400 45.68900 42.77200 1.000 63.03944 617 CYS B C 1
ATOM 4324 O O . CYS B 1 207 ? 12.95600 46.57800 42.30100 1.000 55.68293 617 CYS B O 1
ATOM 4327 N N . VAL B 1 208 ? 12.10200 44.50200 42.18100 1.000 56.18010 618 VAL B N 1
ATOM 4328 C CA . VAL B 1 208 ? 12.74100 44.22900 40.90100 1.000 53.38265 618 VAL B CA 1
ATOM 4329 C C . VAL B 1 208 ? 12.07000 45.05700 39.81400 1.000 50.11634 618 VAL B C 1
ATOM 4330 O O . VAL B 1 208 ? 10.84300 45.23200 39.80700 1.000 44.49323 618 VAL B O 1
ATOM 4334 N N . ASN B 1 209 ? 12.88100 45.57800 38.89100 1.000 51.35968 619 ASN B N 1
ATOM 4335 C CA . ASN B 1 209 ? 12.41600 46.41800 37.78900 1.000 42.23049 619 ASN B CA 1
ATOM 4336 C C . ASN B 1 209 ? 11.91600 47.77700 38.27200 1.000 37.91475 619 ASN B C 1
ATOM 4337 O O . ASN B 1 209 ? 11.09200 48.41100 37.60900 1.000 33.69057 619 ASN B O 1
ATOM 4342 N N . GLN B 1 210 ? 12.40000 48.24100 39.42100 1.000 42.34729 620 GLN B N 1
ATOM 4343 C CA . GLN B 1 210 ? 12.02000 49.55800 39.91100 1.000 44.39774 620 GLN B CA 1
ATOM 4344 C C . GLN B 1 210 ? 12.77400 50.63300 39.14000 1.000 44.33572 620 GLN B C 1
ATOM 4345 O O . GLN B 1 210 ? 13.99800 50.55900 38.98500 1.000 42.47890 620 GLN B O 1
ATOM 4351 N N . ILE B 1 211 ? 12.03700 51.62900 38.65700 1.000 42.26924 621 ILE B N 1
ATOM 4352 C CA . ILE B 1 211 ? 12.59000 52.74600 37.90200 1.000 38.36079 621 ILE B CA 1
ATOM 4353 C C . ILE B 1 211 ? 12.24400 54.03200 38.63800 1.000 34.06935 621 ILE B C 1
ATOM 4354 O O . ILE B 1 211 ? 11.13200 54.18400 39.15500 1.000 31.23317 621 ILE B O 1
ATOM 4359 N N . SER B 1 212 ? 13.20400 54.95200 38.69200 1.000 35.72988 622 SER B N 1
ATOM 4360 C CA . SER B 1 212 ? 13.01500 56.22900 39.36200 1.000 28.25793 622 SER B CA 1
ATOM 4361 C C . SER B 1 212 ? 13.80900 57.29000 38.61700 1.000 32.41103 622 SER B C 1
ATOM 4362 O O . SER B 1 212 ? 14.93800 57.03800 38.18800 1.000 40.92994 622 SER B O 1
ATOM 4365 N N . GLY B 1 213 ? 13.21700 58.47000 38.46700 1.000 32.03458 623 GLY B N 1
ATOM 4366 C CA . GLY B 1 213 ? 13.87700 59.54800 37.75100 1.000 35.15510 623 GLY B CA 1
ATOM 4367 C C . GLY B 1 213 ? 13.14500 60.85500 37.94900 1.000 27.87825 623 GLY B C 1
ATOM 4368 O O . GLY B 1 213 ? 12.05800 60.90300 38.53300 1.000 26.13394 623 GLY B O 1
ATOM 4369 N N . LYS B 1 214 ? 13.76600 61.92500 37.45400 1.000 21.99932 624 LYS B N 1
ATOM 4370 C CA . LYS B 1 214 ? 13.23300 63.27100 37.60700 1.000 23.63165 624 LYS B CA 1
ATOM 4371 C C . LYS B 1 214 ? 13.50800 64.09900 36.35900 1.000 19.88535 624 LYS B C 1
ATOM 4372 O O . LYS B 1 214 ? 14.56300 63.96800 35.73300 1.000 21.86707 624 LYS B O 1
ATOM 4378 N N . LEU B 1 215 ? 12.54700 64.95200 36.01100 1.000 16.61625 625 LEU B N 1
ATOM 4379 C CA . LEU B 1 215 ? 12.63700 65.84000 34.85900 1.000 15.55230 625 LEU B CA 1
ATOM 4380 C C . LEU B 1 215 ? 13.06400 67.22800 35.31800 1.000 14.04727 625 LEU B C 1
ATOM 4381 O O . LEU B 1 215 ? 12.57200 67.73500 36.33000 1.000 24.04824 625 LEU B O 1
ATOM 4386 N N . LYS B 1 216 ? 13.98100 67.83600 34.56900 1.000 14.58452 626 LYS B N 1
ATOM 4387 C CA . LYS B 1 216 ? 14.60900 69.08200 34.97700 1.000 18.68133 626 LYS B CA 1
ATOM 4388 C C . LYS B 1 216 ? 14.61800 70.08100 33.82800 1.000 17.62421 626 LYS B C 1
ATOM 4389 O O . LYS B 1 216 ? 14.61600 69.70800 32.65200 1.000 17.51418 626 LYS B O 1
ATOM 4395 N N . LEU B 1 217 ? 14.62100 71.36200 34.19400 1.000 16.76138 627 LEU B N 1
ATOM 4396 C CA . LEU B 1 217 ? 14.90600 72.46900 33.28200 1.000 15.18266 627 LEU B CA 1
ATOM 4397 C C . LEU B 1 217 ? 16.01700 73.26800 33.95400 1.000 14.56376 627 LEU B C 1
ATOM 4398 O O . LEU B 1 217 ? 15.76000 74.04900 34.87400 1.000 23.25557 627 LEU B O 1
ATOM 4403 N N . GLY B 1 218 ? 17.25300 73.06300 33.50900 1.000 13.86816 628 GLY B N 1
ATOM 4404 C CA . GLY B 1 218 ? 18.37600 73.56700 34.27100 1.000 14.94613 628 GLY B CA 1
ATOM 4405 C C . GLY B 1 218 ? 18.67600 72.63000 35.43000 1.000 17.64829 628 GLY B C 1
ATOM 4406 O O . GLY B 1 218 ? 18.38600 71.43400 35.38500 1.000 25.94932 628 GLY B O 1
ATOM 4407 N N . LYS B 1 219 ? 19.27000 73.18800 36.48400 1.000 27.97946 629 LYS B N 1
ATOM 4408 C CA . LYS B 1 219 ? 19.46300 72.43100 37.71400 1.000 24.17462 629 LYS B CA 1
ATOM 4409 C C . LYS B 1 219 ? 18.17200 72.25900 38.50500 1.000 29.61838 629 LYS B C 1
ATOM 4410 O O . LYS B 1 219 ? 18.13800 71.44900 39.43900 1.000 23.27658 629 LYS B O 1
ATOM 4416 N N . GLU B 1 220 ? 17.12200 73.00000 38.15900 1.000 31.25043 630 GLU B N 1
ATOM 4417 C CA . GLU B 1 220 ? 15.85000 72.92300 38.86400 1.000 32.03785 630 GLU B CA 1
ATOM 4418 C C . GLU B 1 220 ? 15.07200 71.68300 38.44500 1.000 22.58586 630 GLU B C 1
ATOM 4419 O O . GLU B 1 220 ? 14.99000 71.35400 37.25900 1.000 23.43572 630 GLU B O 1
ATOM 4425 N N . VAL B 1 221 ? 14.48300 71.00700 39.42600 1.000 22.88743 631 VAL B N 1
ATOM 4426 C CA . VAL B 1 221 ? 13.69600 69.80300 39.18400 1.000 18.85660 631 VAL B CA 1
ATOM 4427 C C . VAL B 1 221 ? 12.22900 70.19500 39.07100 1.000 22.20358 631 VAL B C 1
ATOM 4428 O O . VAL B 1 221 ? 11.65300 70.76200 40.00700 1.000 31.35817 631 VAL B O 1
ATOM 4432 N N . LEU B 1 222 ? 11.61800 69.88200 37.92900 1.000 17.79426 632 LEU B N 1
ATOM 4433 C CA . LEU B 1 222 ? 10.21700 70.21200 37.68900 1.000 19.09511 632 LEU B CA 1
ATOM 4434 C C . LEU B 1 222 ? 9.29100 69.12300 38.22600 1.000 20.13656 632 LEU B C 1
ATOM 4435 O O . LEU B 1 222 ? 8.40800 69.39600 39.04500 1.000 25.13972 632 LEU B O 1
ATOM 4440 N N . ALA B 1 223 ? 9.48200 67.88800 37.77000 1.000 20.62464 633 ALA B N 1
ATOM 4441 C CA . ALA B 1 223 ? 8.65400 66.75800 38.16200 1.000 20.79608 633 ALA B CA 1
ATOM 4442 C C . ALA B 1 223 ? 9.55100 65.58100 38.52700 1.000 18.09833 633 ALA B C 1
ATOM 4443 O O . ALA B 1 223 ? 10.77700 65.64000 38.39200 1.000 19.95313 633 ALA B O 1
ATOM 4445 N N . THR B 1 224 ? 8.92800 64.50400 39.00200 1.000 23.11843 634 THR B N 1
ATOM 4446 C CA . THR B 1 224 ? 9.64300 63.28900 39.36100 1.000 19.95404 634 THR B CA 1
ATOM 4447 C C . THR B 1 224 ? 8.82800 62.07600 38.93900 1.000 25.06898 634 THR B C 1
ATOM 4448 O O . THR B 1 224 ? 7.59400 62.09700 38.96500 1.000 26.67203 634 THR B O 1
ATOM 4452 N N . LEU B 1 225 ? 9.53400 61.01300 38.56100 1.000 30.22847 635 LEU B N 1
ATOM 4453 C CA . LEU B 1 225 ? 8.92500 59.79200 38.05300 1.000 25.34498 635 LEU B CA 1
ATOM 4454 C C . LEU B 1 225 ? 9.15000 58.64600 39.03100 1.000 32.55228 635 LEU B C 1
ATOM 4455 O O . LEU B 1 225 ? 10.20000 58.56500 39.67600 1.000 30.92573 635 LEU B O 1
ATOM 4460 N N . GLU B 1 226 ? 8.15400 57.77000 39.08700 1.000 30.72438 636 GLU B N 1
ATOM 4461 C CA . GLU B 1 226 ? 8.25800 56.58500 39.95800 1.000 30.18300 636 GLU B CA 1
ATOM 4462 C C . GLU B 1 226 ? 7.41400 55.47100 39.35500 1.000 35.60061 636 GLU B C 1
ATOM 4463 O O . GLU B 1 226 ? 6.38300 55.76400 38.75500 1.000 35.93287 636 GLU B O 1
ATOM 4469 N N . GLY B 1 227 ? 7.88200 54.24200 39.48700 1.000 34.93252 637 GLY B N 1
ATOM 4470 C CA . GLY B 1 227 ? 7.14900 53.08900 38.99700 1.000 27.23979 637 GLY B CA 1
ATOM 4471 C C . GLY B 1 227 ? 8.10200 51.96000 38.64600 1.000 33.26869 637 GLY B C 1
ATOM 4472 O O . GLY B 1 227 ? 9.20400 51.87300 39.18500 1.000 34.06122 637 GLY B O 1
ATOM 4473 N N . HIS B 1 228 ? 7.64100 51.09800 37.74000 1.000 36.43650 638 HIS B N 1
ATOM 4474 C CA . HIS B 1 228 ? 8.44500 50.03100 37.16300 1.000 35.13559 638 HIS B CA 1
ATOM 4475 C C . HIS B 1 228 ? 8.45400 50.17500 35.64700 1.000 29.51977 638 HIS B C 1
ATOM 4476 O O . HIS B 1 228 ? 7.47200 50.62300 35.04700 1.000 28.00203 638 HIS B O 1
ATOM 4483 N N . TRP B 1 229 ? 9.56900 49.78900 35.02400 1.000 26.07755 639 TRP B N 1
ATOM 4484 C CA . TRP B 1 229 ? 9.71300 49.99300 33.58700 1.000 25.57932 639 TRP B CA 1
ATOM 4485 C C . TRP B 1 229 ? 9.00200 48.93200 32.75800 1.000 21.82861 639 TRP B C 1
ATOM 4486 O O . TRP B 1 229 ? 8.90900 49.08800 31.53600 1.000 27.31776 639 TRP B O 1
ATOM 4497 N N . ASP B 1 230 ? 8.50500 47.86600 33.38200 1.000 25.90635 640 ASP B N 1
ATOM 4498 C CA . ASP B 1 230 ? 7.61600 46.91800 32.72500 1.000 29.21819 640 ASP B CA 1
ATOM 4499 C C . ASP B 1 230 ? 6.15600 47.13700 33.10600 1.000 32.97888 640 ASP B C 1
ATOM 4500 O O . ASP B 1 230 ? 5.30200 46.31600 32.75600 1.000 25.59611 640 ASP B O 1
ATOM 4505 N N . SER B 1 231 ? 5.85400 48.22400 33.80700 1.000 39.43653 641 SER B N 1
ATOM 4506 C CA . SER B 1 231 ? 4.53300 48.45400 34.38100 1.000 38.16091 641 SER B CA 1
ATOM 4507 C C . SER B 1 231 ? 4.28800 49.96100 34.41700 1.000 40.74797 641 SER B C 1
ATOM 4508 O O . SER B 1 231 ? 4.97900 50.73100 33.74100 1.000 35.08924 641 SER B O 1
ATOM 4511 N N . GLU B 1 232 ? 3.28900 50.37800 35.19200 1.000 45.68056 642 GLU B N 1
ATOM 4512 C CA . GLU B 1 232 ? 2.94500 51.79000 35.29300 1.000 35.33795 642 GLU B CA 1
ATOM 4513 C C . GLU B 1 232 ? 4.13000 52.61500 35.78200 1.000 33.99503 642 GLU B C 1
ATOM 4514 O O . GLU B 1 232 ? 4.91600 52.17400 36.62600 1.000 29.29866 642 GLU B O 1
ATOM 4520 N N . VAL B 1 233 ? 4.25300 53.82500 35.23800 1.000 34.58724 643 VAL B N 1
ATOM 4521 C CA . VAL B 1 233 ? 5.21000 54.82100 35.70400 1.000 30.68120 643 VAL B CA 1
ATOM 4522 C C . VAL B 1 233 ? 4.43900 56.10200 35.99100 1.000 29.87477 643 VAL B C 1
ATOM 4523 O O . VAL B 1 233 ? 3.70400 56.59300 35.12600 1.000 27.24399 643 VAL B O 1
ATOM 4527 N N . PHE B 1 234 ? 4.60700 56.64000 37.19600 1.000 32.53434 644 PHE B N 1
ATOM 4528 C CA . PHE B 1 234 ? 3.82000 57.76700 37.67700 1.000 29.40685 644 PHE B CA 1
ATOM 4529 C C . PHE B 1 234 ? 4.67300 59.02600 37.74400 1.000 30.52934 644 PHE B C 1
ATOM 4530 O O . PHE B 1 234 ? 5.81700 58.98900 38.20800 1.000 31.40989 644 PHE B O 1
ATOM 4538 N N . ILE B 1 235 ? 4.10300 60.13900 37.28900 1.000 25.57837 645 ILE B N 1
ATOM 4539 C CA . ILE B 1 235 ? 4.75000 61.44500 37.33300 1.000 26.34238 645 ILE B CA 1
ATOM 4540 C C . ILE B 1 235 ? 3.98000 62.32500 38.30500 1.000 33.46541 645 ILE B C 1
ATOM 4541 O O . ILE B 1 235 ? 2.74300 62.33000 38.30800 1.000 41.41094 645 ILE B O 1
ATOM 4546 N N . THR B 1 236 ? 4.72900 63.05800 39.12700 1.000 32.71239 646 THR B N 1
ATOM 4547 C CA . THR B 1 236 ? 4.13300 63.98500 40.11500 1.000 31.85688 646 THR B CA 1
ATOM 4548 C C . THR B 1 236 ? 4.80400 65.34600 39.92100 1.000 27.67694 646 THR B C 1
ATOM 4549 O O . THR B 1 236 ? 6.03300 65.38000 39.91400 1.000 29.32514 646 THR B O 1
ATOM 4553 N N . ASP B 1 237 ? 4.02200 66.40700 39.73800 1.000 26.14671 647 ASP B N 1
ATOM 4554 C CA . ASP B 1 237 ? 4.56900 67.74100 39.53000 1.000 28.79532 647 ASP B CA 1
ATOM 4555 C C . ASP B 1 237 ? 5.02100 68.32300 40.86300 1.000 37.16300 647 ASP B C 1
ATOM 4556 O O . ASP B 1 237 ? 4.24900 68.36400 41.82600 1.000 51.25838 647 ASP B O 1
ATOM 4561 N N . LYS B 1 238 ? 6.27800 68.77400 40.91900 1.000 27.53570 648 LYS B N 1
ATOM 4562 C CA . LYS B 1 238 ? 6.80100 69.32700 42.16400 1.000 24.64937 648 LYS B CA 1
ATOM 4563 C C . LYS B 1 238 ? 6.01400 70.55400 42.60500 1.000 31.61158 648 LYS B C 1
ATOM 4564 O O . LYS B 1 238 ? 5.94100 70.84700 43.80400 1.000 43.47964 648 LYS B O 1
ATOM 4566 N N . LYS B 1 239 ? 5.41700 71.28000 41.65800 1.000 28.98890 649 LYS B N 1
ATOM 4567 C CA . LYS B 1 239 ? 4.59800 72.43700 42.00600 1.000 31.17084 649 LYS B CA 1
ATOM 4568 C C . LYS B 1 239 ? 3.22700 72.00400 42.51400 1.000 36.96218 649 LYS B C 1
ATOM 4569 O O . LYS B 1 239 ? 2.81500 72.37000 43.62000 1.000 39.56989 649 LYS B O 1
ATOM 4571 N N . THR B 1 240 ? 2.50900 71.21000 41.71400 1.000 38.57483 650 THR B N 1
ATOM 4572 C CA . THR B 1 240 ? 1.17800 70.76300 42.11000 1.000 30.35502 650 THR B CA 1
ATOM 4573 C C . THR B 1 240 ? 1.24100 69.71600 43.21300 1.000 34.45573 650 THR B C 1
ATOM 4574 O O . THR B 1 240 ? 0.30900 69.60900 44.01800 1.000 45.09177 650 THR B O 1
ATOM 4578 N N . ASP B 1 241 ? 2.31900 68.93700 43.26500 1.000 44.12735 651 ASP B N 1
ATOM 4579 C CA . ASP B 1 241 ? 2.45900 67.83300 44.20900 1.000 41.36135 651 ASP B CA 1
ATOM 4580 C C . ASP B 1 241 ? 1.38300 66.77100 44.00300 1.000 46.37920 651 ASP B C 1
ATOM 4581 O O . ASP B 1 241 ? 1.08100 65.99900 44.91900 1.000 48.93016 651 ASP B O 1
ATOM 4586 N N . ASN B 1 242 ? 0.80900 66.71600 42.80500 1.000 43.40601 652 ASN B N 1
ATOM 4587 C CA . ASN B 1 242 ? -0.24500 65.77200 42.45900 1.000 50.67711 652 ASN B CA 1
ATOM 4588 C C . ASN B 1 242 ? 0.30000 64.75700 41.46300 1.000 56.46517 652 ASN B C 1
ATOM 4589 O O . ASN B 1 242 ? 0.92300 65.13300 40.46500 1.000 49.66299 652 ASN B O 1
ATOM 4594 N N . SER B 1 243 ? 0.06600 63.47700 41.73600 1.000 54.04379 653 SER B N 1
ATOM 4595 C CA . SER B 1 243 ? 0.59100 62.40500 40.90400 1.000 43.22385 653 SER B CA 1
ATOM 4596 C C . SER B 1 243 ? -0.35200 62.10100 39.74600 1.000 42.02509 653 SER B C 1
ATOM 4597 O O . SER B 1 243 ? -1.55700 62.35400 39.81300 1.000 51.75819 653 SER B O 1
ATOM 4600 N N . GLU B 1 244 ? 0.22000 61.55300 38.67600 1.000 38.62625 654 GLU B N 1
ATOM 4601 C CA . GLU B 1 244 ? -0.54000 61.17100 37.49500 1.000 37.60411 654 GLU B CA 1
ATOM 4602 C C . GLU B 1 244 ? 0.17100 60.00700 36.82000 1.000 34.84623 654 GLU B C 1
ATOM 4603 O O . GLU B 1 244 ? 1.36400 59.77600 37.03400 1.000 31.34544 654 GLU B O 1
ATOM 4609 N N . VAL B 1 245 ? -0.57600 59.26800 36.00500 1.000 35.50747 655 VAL B N 1
ATOM 4610 C CA . VAL B 1 245 ? -0.01000 58.15200 35.25400 1.000 34.82641 655 VAL B CA 1
ATOM 4611 C C . VAL B 1 245 ? 0.77100 58.71300 34.07100 1.000 33.67841 655 VAL B C 1
ATOM 4612 O O . VAL B 1 245 ? 0.19900 59.34900 33.18000 1.000 26.65105 655 VAL B O 1
ATOM 4616 N N . PHE B 1 246 ? 2.08400 58.47000 34.06200 1.000 32.98374 656 PHE B N 1
ATOM 4617 C CA . PHE B 1 246 ? 2.97900 58.99600 33.03900 1.000 27.92210 656 PHE B CA 1
ATOM 4618 C C . PHE B 1 246 ? 3.13500 58.04000 31.86500 1.000 23.72108 656 PHE B C 1
ATOM 4619 O O . PHE B 1 246 ? 3.21100 58.47900 30.71200 1.000 28.59599 656 PHE B O 1
ATOM 4627 N N . TRP B 1 247 ? 3.19800 56.73700 32.14300 1.000 24.69894 657 TRP B N 1
ATOM 4628 C CA . TRP B 1 247 ? 3.35800 55.73300 31.09900 1.000 20.46488 657 TRP B CA 1
ATOM 4629 C C . TRP B 1 247 ? 3.02800 54.33600 31.61900 1.000 25.88021 657 TRP B C 1
ATOM 4630 O O . TRP B 1 247 ? 3.46400 53.96000 32.70700 1.000 26.53135 657 TRP B O 1
ATOM 4641 N N . ASN B 1 248 ? 2.27000 53.55900 30.84100 1.000 23.88322 658 ASN B N 1
ATOM 4642 C CA . ASN B 1 248 ? 1.93800 52.20000 31.23300 1.000 28.61870 658 ASN B CA 1
ATOM 4643 C C . ASN B 1 248 ? 1.69600 51.42400 29.94700 1.000 25.33063 658 ASN B C 1
ATOM 4644 O O . ASN B 1 248 ? 0.93800 51.90200 29.09000 1.000 20.61891 658 ASN B O 1
ATOM 4649 N N . PRO B 1 249 ? 2.30500 50.24600 29.77500 1.000 28.93075 659 PRO B N 1
ATOM 4650 C CA . PRO B 1 249 ? 2.06200 49.48100 28.54300 1.000 23.52551 659 PRO B CA 1
ATOM 4651 C C . PRO B 1 249 ? 0.67200 48.86300 28.51400 1.000 28.12499 659 PRO B C 1
ATOM 4652 O O . PRO B 1 249 ? 0.50400 47.65400 28.70100 1.000 21.53852 659 PRO B O 1
ATOM 4656 N N . THR B 1 250 ? -0.33300 49.69800 28.26600 1.000 37.05237 660 THR B N 1
ATOM 4657 C CA . THR B 1 250 ? -1.70800 49.23100 28.21700 1.000 33.06693 660 THR B CA 1
ATOM 4658 C C . THR B 1 250 ? -1.86300 48.19000 27.10800 1.000 41.00969 660 THR B C 1
ATOM 4659 O O . THR B 1 250 ? -1.15300 48.24000 26.10000 1.000 43.42728 660 THR B O 1
ATOM 4663 N N . PRO B 1 251 ? -2.77300 47.22400 27.26900 1.000 53.33391 661 PRO B N 1
ATOM 4664 C CA . PRO B 1 251 ? -3.04200 46.30700 26.14900 1.000 44.84215 661 PRO B CA 1
ATOM 4665 C C . PRO B 1 251 ? -3.50200 47.02800 24.89500 1.000 43.22869 661 PRO B C 1
ATOM 4666 O O . PRO B 1 251 ? -3.30100 46.51300 23.78800 1.000 48.03906 661 PRO B O 1
ATOM 4670 N N . ASP B 1 252 ? -4.12300 48.20300 25.03200 1.000 41.30150 662 ASP B N 1
ATOM 4671 C CA . ASP B 1 252 ? -4.38000 49.03900 23.86400 1.000 50.07885 662 ASP B CA 1
ATOM 4672 C C . ASP B 1 252 ? -3.07400 49.51600 23.23700 1.000 48.67535 662 ASP B C 1
ATOM 4673 O O . ASP B 1 252 ? -2.92700 49.51000 22.01000 1.000 50.17995 662 ASP B O 1
ATOM 4678 N N . ILE B 1 253 ? -2.11400 49.93300 24.06700 1.000 49.68226 663 ILE B N 1
ATOM 4679 C CA . ILE B 1 253 ? -0.82600 50.38300 23.54600 1.000 44.16413 663 ILE B CA 1
ATOM 4680 C C . ILE B 1 253 ? -0.05200 49.21200 22.95300 1.000 43.05126 663 ILE B C 1
ATOM 4681 O O . ILE B 1 253 ? 0.55200 49.33000 21.88000 1.000 41.68788 663 ILE B O 1
ATOM 4686 N N . LYS B 1 254 ? -0.05400 48.06600 23.63800 1.000 38.12606 664 LYS B N 1
ATOM 4687 C CA . LYS B 1 254 ? 0.57100 46.87500 23.07300 1.000 28.18202 664 LYS B CA 1
ATOM 4688 C C . LYS B 1 254 ? -0.10700 46.47500 21.77000 1.000 37.75620 664 LYS B C 1
ATOM 4689 O O . LYS B 1 254 ? 0.55500 46.02100 20.82900 1.000 35.04872 664 LYS B O 1
ATOM 4695 N N . GLN B 1 255 ? -1.43100 46.63100 21.69800 1.000 46.89580 665 GLN B N 1
ATOM 4696 C CA . GLN B 1 255 ? -2.14800 46.29700 20.47300 1.000 46.91986 665 GLN B CA 1
ATOM 4697 C C . GLN B 1 255 ? -1.61200 47.07800 19.28300 1.000 42.09452 665 GLN B C 1
ATOM 4698 O O . GLN B 1 255 ? -1.60000 46.56200 18.15900 1.000 52.55173 665 GLN B O 1
ATOM 4700 N N . TRP B 1 256 ? -1.16300 48.31100 19.50200 1.000 41.39320 666 TRP B N 1
ATOM 4701 C CA . TRP B 1 256 ? -0.60400 49.14700 18.44300 1.000 52.45719 666 TRP B CA 1
ATOM 4702 C C . TRP B 1 256 ? 0.90100 49.26800 18.67300 1.000 48.39981 666 TRP B C 1
ATOM 4703 O O . TRP B 1 256 ? 1.37700 50.21000 19.30800 1.000 58.47154 666 TRP B O 1
ATOM 4714 N N . ARG B 1 257 ? 1.64600 48.30600 18.14000 1.000 40.52906 667 ARG B N 1
ATOM 4715 C CA . ARG B 1 257 ? 3.08900 48.40600 17.98000 1.000 27.91785 667 ARG B CA 1
ATOM 4716 C C . ARG B 1 257 ? 3.37000 48.39500 16.48800 1.000 30.52164 667 ARG B C 1
ATOM 4717 O O . ARG B 1 257 ? 2.78800 47.59000 15.75200 1.000 40.53319 667 ARG B O 1
ATOM 4725 N N . LEU B 1 258 ? 4.24200 49.28900 16.03900 1.000 25.27622 668 LEU B N 1
ATOM 4726 C CA . LEU B 1 258 ? 4.51000 49.38500 14.61200 1.000 25.95100 668 LEU B CA 1
ATOM 4727 C C . LEU B 1 258 ? 4.98100 48.04000 14.07200 1.000 31.55198 668 LEU B C 1
ATOM 4728 O O . LEU B 1 258 ? 5.75900 47.32600 14.71300 1.000 24.80673 668 LEU B O 1
ATOM 4733 N N . ILE B 1 259 ? 4.48900 47.69400 12.88800 1.000 27.41301 669 ILE B N 1
ATOM 4734 C CA . ILE B 1 259 ? 4.82700 46.42400 12.25800 1.000 22.62025 669 ILE B CA 1
ATOM 4735 C C . ILE B 1 259 ? 6.22800 46.52800 11.67600 1.000 20.38642 669 ILE B C 1
ATOM 4736 O O . ILE B 1 259 ? 6.52800 47.45000 10.90800 1.000 24.76441 669 ILE B O 1
ATOM 4741 N N . ARG B 1 260 ? 7.08800 45.58200 12.03400 1.000 20.55345 670 ARG B N 1
ATOM 4742 C CA . ARG B 1 260 ? 8.46400 45.57800 11.56600 1.000 20.45224 670 ARG B CA 1
ATOM 4743 C C . ARG B 1 260 ? 8.60800 44.62500 10.38900 1.000 22.26130 670 ARG B C 1
ATOM 4744 O O . ARG B 1 260 ? 8.07700 43.51100 10.40900 1.000 26.26697 670 ARG B O 1
ATOM 4752 N N . HIS B 1 261 ? 9.33000 45.07200 9.36600 1.000 22.00189 671 HIS B N 1
ATOM 4753 C CA . HIS B 1 261 ? 9.59100 44.27500 8.17600 1.000 19.10344 671 HIS B CA 1
ATOM 4754 C C . HIS B 1 261 ? 11.09100 44.07900 8.03500 1.000 24.71451 671 HIS B C 1
ATOM 4755 O O . HIS B 1 261 ? 11.84600 45.05700 7.97700 1.000 20.04720 671 HIS B O 1
ATOM 4762 N N . THR B 1 262 ? 11.51600 42.81900 7.98800 1.000 24.04091 672 THR B N 1
ATOM 4763 C CA . THR B 1 262 ? 12.89400 42.47200 7.69600 1.000 23.80844 672 THR B CA 1
ATOM 4764 C C . THR B 1 262 ? 13.04500 42.22200 6.19700 1.000 26.71298 672 THR B C 1
ATOM 4765 O O . THR B 1 262 ? 12.07900 42.27200 5.43100 1.000 23.52279 672 THR B O 1
ATOM 4769 N N . VAL B 1 263 ? 14.27200 41.95500 5.77100 1.000 31.89502 673 VAL B N 1
ATOM 4770 C CA . VAL B 1 263 ? 14.58200 41.73500 4.36400 1.000 35.53034 673 VAL B CA 1
ATOM 4771 C C . VAL B 1 263 ? 14.32000 40.27500 4.02500 1.000 37.45710 673 VAL B C 1
ATOM 4772 O O . VAL B 1 263 ? 14.54100 39.38000 4.85100 1.000 29.56542 673 VAL B O 1
ATOM 4776 N N . LYS B 1 264 ? 13.84200 40.03300 2.80500 1.000 33.11364 674 LYS B N 1
ATOM 4777 C CA . LYS B 1 264 ? 13.62400 38.66800 2.34800 1.000 33.24061 674 LYS B CA 1
ATOM 4778 C C . LYS B 1 264 ? 14.92300 37.87700 2.43200 1.000 42.75540 674 LYS B C 1
ATOM 4779 O O . LYS B 1 264 ? 15.99500 38.37200 2.07400 1.000 43.62383 674 LYS B O 1
ATOM 4781 N N . PHE B 1 265 ? 14.82000 36.63500 2.91000 1.000 47.38745 675 PHE B N 1
ATOM 4782 C CA . PHE B 1 265 ? 16.01800 35.84700 3.18300 1.000 52.15898 675 PHE B CA 1
ATOM 4783 C C . PHE B 1 265 ? 16.86600 35.67200 1.92900 1.000 53.97576 675 PHE B C 1
ATOM 4784 O O . PHE B 1 265 ? 18.10000 35.75300 1.98700 1.000 43.25205 675 PHE B O 1
ATOM 4792 N N . GLU B 1 266 ? 16.22500 35.43100 0.78300 1.000 52.48846 676 GLU B N 1
ATOM 4793 C CA . GLU B 1 266 ? 16.97700 35.23600 -0.45100 1.000 46.68309 676 GLU B CA 1
ATOM 4794 C C . GLU B 1 266 ? 17.59900 36.53700 -0.94300 1.000 43.52895 676 GLU B C 1
ATOM 4795 O O . GLU B 1 266 ? 18.61000 36.50800 -1.65400 1.000 49.52914 676 GLU B O 1
ATOM 4801 N N . GLU B 1 267 ? 17.01700 37.67700 -0.58000 1.000 41.69674 677 GLU B N 1
ATOM 4802 C CA . GLU B 1 267 ? 17.53800 38.98300 -0.95800 1.000 29.05469 677 GLU B CA 1
ATOM 4803 C C . GLU B 1 267 ? 18.53300 39.53400 0.05700 1.000 29.61883 677 GLU B C 1
ATOM 4804 O O . GLU B 1 267 ? 18.94900 40.69000 -0.06500 1.000 31.39726 677 GLU B O 1
ATOM 4810 N N . GLN B 1 268 ? 18.91300 38.74000 1.05400 1.000 36.41836 678 GLN B N 1
ATOM 4811 C CA . GLN B 1 268 ? 19.81500 39.18800 2.10400 1.000 46.15136 678 GLN B CA 1
ATOM 4812 C C . GLN B 1 268 ? 21.26100 38.85900 1.75900 1.000 32.31377 678 GLN B C 1
ATOM 4813 O O . GLN B 1 268 ? 21.55700 37.83600 1.13700 1.000 33.50638 678 GLN B O 1
ATOM 4819 N N . GLY B 1 269 ? 22.16200 39.74300 2.17500 1.000 25.22822 679 GLY B N 1
ATOM 4820 C CA . GLY B 1 269 ? 23.57600 39.46500 2.07000 1.000 32.23448 679 GLY B CA 1
ATOM 4821 C C . GLY B 1 269 ? 23.99100 38.33000 2.98800 1.000 38.72993 679 GLY B C 1
ATOM 4822 O O . GLY B 1 269 ? 23.24600 37.87700 3.85700 1.000 44.13494 679 GLY B O 1
ATOM 4823 N N . ASP B 1 270 ? 25.22200 37.85900 2.78300 1.000 40.02930 680 ASP B N 1
ATOM 4824 C CA . ASP B 1 270 ? 25.70400 36.70300 3.52900 1.000 45.29934 680 ASP B CA 1
ATOM 4825 C C . ASP B 1 270 ? 26.08800 37.05600 4.95900 1.000 43.36305 680 ASP B C 1
ATOM 4826 O O . ASP B 1 270 ? 26.03300 36.18900 5.83900 1.000 45.16624 680 ASP B O 1
ATOM 4831 N N . PHE B 1 271 ? 26.47900 38.30200 5.21300 1.000 36.47198 681 PHE B N 1
ATOM 4832 C CA . PHE B 1 271 ? 26.84500 38.73800 6.55400 1.000 42.30835 681 PHE B CA 1
ATOM 4833 C C . PHE B 1 271 ? 25.70700 39.43500 7.28700 1.000 42.79458 681 PHE B C 1
ATOM 4834 O O . PHE B 1 271 ? 25.90000 39.87000 8.42600 1.000 38.27689 681 PHE B O 1
ATOM 4842 N N . GLU B 1 272 ? 24.53400 39.55500 6.67100 1.000 44.46009 682 GLU B N 1
ATOM 4843 C CA . GLU B 1 272 ? 23.37800 40.05500 7.39900 1.000 34.38858 682 GLU B CA 1
ATOM 4844 C C . GLU B 1 272 ? 23.05100 39.11200 8.55200 1.000 42.07038 682 GLU B C 1
ATOM 4845 O O . GLU B 1 272 ? 23.31600 37.90800 8.49400 1.000 49.75068 682 GLU B O 1
ATOM 4851 N N . SER B 1 273 ? 22.47100 39.67300 9.61600 1.000 38.25475 683 SER B N 1
ATOM 4852 C CA . SER B 1 273 ? 22.34600 38.93000 10.86800 1.000 30.30392 683 SER B CA 1
ATOM 4853 C C . SER B 1 273 ? 21.56300 37.63800 10.67200 1.000 33.51185 683 SER B C 1
ATOM 4854 O O . SER B 1 273 ? 21.99300 36.56500 11.11300 1.000 27.76401 683 SER B O 1
ATOM 4857 N N . GLU B 1 274 ? 20.40700 37.71900 10.01000 1.000 34.50249 684 GLU B N 1
ATOM 4858 C CA . GLU B 1 274 ? 19.55400 36.54300 9.86600 1.000 31.20887 684 GLU B CA 1
ATOM 4859 C C . GLU B 1 274 ? 20.25800 35.44800 9.07400 1.000 41.25164 684 GLU B C 1
ATOM 4860 O O . GLU B 1 274 ? 20.29400 34.28500 9.49300 1.000 40.52721 684 GLU B O 1
ATOM 4866 N N . LYS B 1 275 ? 20.83200 35.80500 7.92200 1.000 46.32760 685 LYS B N 1
ATOM 4867 C CA . LYS B 1 275 ? 21.48000 34.80800 7.07600 1.000 36.01798 685 LYS B CA 1
ATOM 4868 C C . LYS B 1 275 ? 22.75500 34.27700 7.71900 1.000 40.42198 685 LYS B C 1
ATOM 4869 O O . LYS B 1 275 ? 23.06500 33.08500 7.60500 1.000 48.35586 685 LYS B O 1
ATOM 4875 N N . LEU B 1 276 ? 23.50700 35.14400 8.39900 1.000 35.59189 686 LEU B N 1
ATOM 4876 C CA . LEU B 1 276 ? 24.78800 34.73000 8.96300 1.000 31.93874 686 LEU B CA 1
ATOM 4877 C C . LEU B 1 276 ? 24.60200 33.71200 10.08200 1.000 39.15037 686 LEU B C 1
ATOM 4878 O O . LEU B 1 276 ? 25.36100 32.74100 10.17600 1.000 59.17408 686 LEU B O 1
ATOM 4883 N N . TRP B 1 277 ? 23.60000 33.91300 10.93600 1.000 42.34547 687 TRP B N 1
ATOM 4884 C CA . TRP B 1 277 ? 23.39000 33.08300 12.11400 1.000 44.54443 687 TRP B CA 1
ATOM 4885 C C . TRP B 1 277 ? 22.32800 32.01100 11.90800 1.000 41.37155 687 TRP B C 1
ATOM 4886 O O . TRP B 1 277 ? 21.93300 31.35700 12.87800 1.000 42.63701 687 TRP B O 1
ATOM 4897 N N . GLN B 1 278 ? 21.85700 31.81500 10.67300 1.000 42.78097 688 GLN B N 1
ATOM 4898 C CA . GLN B 1 278 ? 20.73200 30.91200 10.44300 1.000 47.42610 688 GLN B CA 1
ATOM 4899 C C . GLN B 1 278 ? 20.97900 29.53400 11.04400 1.000 44.26197 688 GLN B C 1
ATOM 4900 O O . GLN B 1 278 ? 20.07300 28.93600 11.63500 1.000 42.60884 688 GLN B O 1
ATOM 4906 N N . ARG B 1 279 ? 22.19800 29.01000 10.90800 1.000 44.82589 689 ARG B N 1
ATOM 4907 C CA . ARG B 1 279 ? 22.47300 27.67300 11.42500 1.000 53.08922 689 ARG B CA 1
ATOM 4908 C C . ARG B 1 279 ? 22.60500 27.67900 12.94300 1.000 46.31491 689 ARG B C 1
ATOM 4909 O O . ARG B 1 279 ? 22.15700 26.74100 13.61100 1.000 44.23034 689 ARG B O 1
ATOM 4917 N N . VAL B 1 280 ? 23.20900 28.72800 13.50600 1.000 44.32757 690 VAL B N 1
ATOM 4918 C CA . VAL B 1 280 ? 23.28900 28.83500 14.96000 1.000 38.82304 690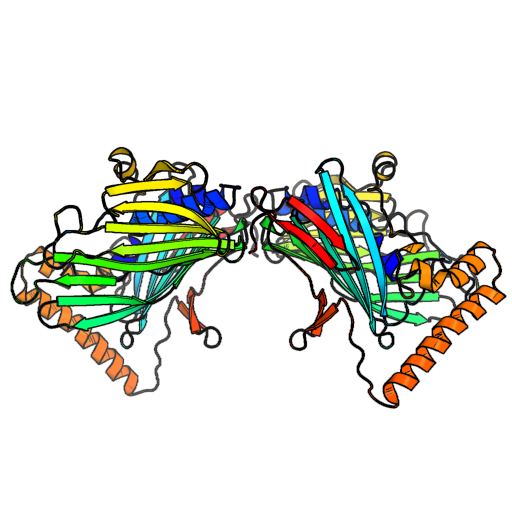 VAL B CA 1
ATOM 4919 C C . VAL B 1 280 ? 21.89200 28.95600 15.55500 1.000 40.60464 690 VAL B C 1
ATOM 4920 O O . VAL B 1 280 ? 21.59500 28.37800 16.60700 1.000 38.89292 690 VAL B O 1
ATOM 4924 N N . THR B 1 281 ? 21.01200 29.70900 14.88900 1.000 47.57469 691 THR B N 1
ATOM 4925 C CA . THR B 1 281 ? 19.65600 29.89300 15.39700 1.000 47.41314 691 THR B CA 1
ATOM 4926 C C . THR B 1 281 ? 18.83500 28.61500 15.26900 1.000 42.02293 691 THR B C 1
ATOM 4927 O O . THR B 1 281 ? 18.01800 28.30900 16.14500 1.000 47.33113 691 THR B O 1
ATOM 4931 N N . ARG B 1 282 ? 19.02900 27.85800 14.18500 1.000 39.90512 692 ARG B N 1
ATOM 4932 C CA . ARG B 1 282 ? 18.31600 26.59200 14.04900 1.000 39.46516 692 ARG B CA 1
ATOM 4933 C C . ARG B 1 282 ? 18.73900 25.59800 15.12100 1.000 37.64648 692 ARG B C 1
ATOM 4934 O O . ARG B 1 282 ? 17.94600 24.73200 15.50900 1.000 35.73531 692 ARG B O 1
ATOM 4942 N N . ALA B 1 283 ? 19.98000 25.69800 15.60200 1.000 42.22212 693 ALA B N 1
ATOM 4943 C CA . ALA B 1 283 ? 20.43700 24.80400 16.66000 1.000 39.00304 693 ALA B CA 1
ATOM 4944 C C . ALA B 1 283 ? 19.80000 25.16100 17.99700 1.000 44.40779 693 ALA B C 1
ATOM 4945 O O . ALA B 1 283 ? 19.41400 24.27100 18.76400 1.000 56.18023 693 ALA B O 1
ATOM 4947 N N . ILE B 1 284 ? 19.68400 26.45700 18.29800 1.000 41.28549 694 ILE B N 1
ATOM 4948 C CA . ILE B 1 284 ? 19.02200 26.87600 19.53000 1.000 42.62283 694 ILE B CA 1
ATOM 4949 C C . ILE B 1 284 ? 17.54600 26.49400 19.49400 1.000 45.02409 694 ILE B C 1
ATOM 4950 O O . ILE B 1 284 ? 17.01300 25.90700 20.44300 1.000 44.66604 694 ILE B O 1
ATOM 4955 N N . ASN B 1 285 ? 16.86400 26.81500 18.39200 1.000 42.85682 695 ASN B N 1
ATOM 4956 C CA . ASN B 1 285 ? 15.43900 26.51900 18.30100 1.000 40.84414 695 ASN B CA 1
ATOM 4957 C C . ASN B 1 285 ? 15.17700 25.02000 18.27300 1.000 50.55637 695 ASN B C 1
ATOM 4958 O O . ASN B 1 285 ? 14.11900 24.57000 18.72900 1.000 67.71069 695 ASN B O 1
ATOM 4963 N N . ALA B 1 286 ? 16.11600 24.23600 17.74900 1.000 48.27103 696 ALA B N 1
ATOM 4964 C CA . ALA B 1 286 ? 16.01300 22.78400 17.78700 1.000 50.85380 696 ALA B CA 1
ATOM 4965 C C . ALA B 1 286 ? 16.41300 22.20400 19.13600 1.000 44.72226 696 ALA B C 1
ATOM 4966 O O . ALA B 1 286 ? 16.46700 20.97500 19.27100 1.000 51.21943 696 ALA B O 1
ATOM 4968 N N . LYS B 1 287 ? 16.70900 23.04900 20.12600 1.000 36.76700 697 LYS B N 1
ATOM 4969 C CA . LYS B 1 287 ? 17.05300 22.61100 21.47500 1.000 47.19636 697 LYS B CA 1
ATOM 4970 C C . LYS B 1 287 ? 18.35800 21.82500 21.52200 1.000 55.86398 697 LYS B C 1
ATOM 4971 O O . LYS B 1 287 ? 18.73200 21.31100 22.58400 1.000 52.72192 697 LYS B O 1
ATOM 4973 N N . ASP B 1 288 ? 19.06500 21.72000 20.39900 1.000 61.57362 698 ASP B N 1
ATOM 4974 C CA . ASP B 1 288 ? 20.34900 21.02300 20.35300 1.000 68.49845 698 ASP B CA 1
ATOM 4975 C C . ASP B 1 288 ? 21.43300 22.01000 20.76900 1.000 63.85322 698 ASP B C 1
ATOM 4976 O O . ASP B 1 288 ? 21.85300 22.86000 19.98000 1.000 63.23887 698 ASP B O 1
ATOM 4981 N N . GLN B 1 289 ? 21.89600 21.89400 22.01500 1.000 65.48115 699 GLN B N 1
ATOM 4982 C CA . GLN B 1 289 ? 22.90600 22.81700 22.51900 1.000 64.23892 699 GLN B CA 1
ATOM 4983 C C . GLN B 1 289 ? 24.29900 22.49000 21.99700 1.000 66.66144 699 GLN B C 1
ATOM 4984 O O . GLN B 1 289 ? 25.09600 23.40600 21.76300 1.000 65.07965 699 GLN B O 1
ATOM 4990 N N . THR B 1 290 ? 24.61600 21.20700 21.80900 1.000 59.75767 700 THR B N 1
ATOM 4991 C CA . THR B 1 290 ? 25.96500 20.84000 21.39300 1.000 68.67376 700 THR B CA 1
ATOM 4992 C C . THR B 1 290 ? 26.26000 21.35100 19.98900 1.000 76.55890 700 THR B C 1
ATOM 4993 O O . THR B 1 290 ? 27.30000 21.97700 19.74900 1.000 69.83813 700 THR B O 1
ATOM 4997 N N . GLU B 1 291 ? 25.35300 21.09500 19.04500 1.000 74.81315 701 GLU B N 1
ATOM 4998 C CA . GLU B 1 291 ? 25.53600 21.60800 17.69300 1.000 67.67313 701 GLU B CA 1
ATOM 4999 C C . GLU B 1 291 ? 25.46900 23.12900 17.65700 1.000 63.77508 701 GLU B C 1
ATOM 5000 O O . GLU B 1 291 ? 26.07300 23.75400 16.77800 1.000 61.07879 701 GLU B O 1
ATOM 5006 N N . ALA B 1 292 ? 24.74600 23.74000 18.59800 1.000 62.65968 702 ALA B N 1
ATOM 5007 C CA . ALA B 1 292 ? 24.65700 25.19600 18.63000 1.000 50.87175 702 ALA B CA 1
ATOM 5008 C C . ALA B 1 292 ? 26.00500 25.82300 18.95500 1.000 49.52443 702 ALA B C 1
ATOM 5009 O O . ALA B 1 292 ? 26.41000 26.80300 18.32000 1.000 53.93310 702 ALA B O 1
ATOM 5011 N N . THR B 1 293 ? 26.71500 25.27500 19.94400 1.000 55.47858 703 THR B N 1
ATOM 5012 C CA . THR B 1 293 ? 28.03200 25.80300 20.28100 1.000 51.54535 703 THR B CA 1
ATOM 5013 C C . THR B 1 293 ? 28.99800 25.64600 19.11300 1.000 55.08499 703 THR B C 1
ATOM 5014 O O . THR B 1 293 ? 29.79400 26.54900 18.82900 1.000 54.28319 703 THR B O 1
ATOM 5018 N N . GLN B 1 294 ? 28.94800 24.50100 18.42800 1.000 57.08561 704 GLN B N 1
ATOM 5019 C CA . GLN B 1 294 ? 29.84600 24.28000 17.29900 1.000 58.32151 704 GLN B CA 1
ATOM 5020 C C . GLN B 1 294 ? 29.55700 25.25400 16.16300 1.000 50.99967 704 GLN B C 1
ATOM 5021 O O . GLN B 1 294 ? 30.48200 25.83600 15.58500 1.000 55.31856 704 GLN B O 1
ATOM 5027 N N . GLU B 1 295 ? 28.27800 25.45200 15.83200 1.000 42.16074 705 GLU B N 1
ATOM 5028 C CA . GLU B 1 295 ? 27.93100 26.37900 14.76000 1.000 42.34476 705 GLU B CA 1
ATOM 5029 C C . GLU B 1 295 ? 28.39800 27.79500 15.07100 1.000 49.97758 705 GLU B C 1
ATOM 5030 O O . GLU B 1 295 ? 28.74700 28.54700 14.15400 1.000 50.17906 705 GLU B O 1
ATOM 5036 N N . LYS B 1 296 ? 28.40600 28.17800 16.35100 1.000 53.26112 706 LYS B N 1
ATOM 5037 C CA . LYS B 1 296 ? 28.93100 29.48700 16.72600 1.000 51.88331 706 LYS B CA 1
ATOM 5038 C C . LYS B 1 296 ? 30.44800 29.52900 16.60300 1.000 54.90863 706 LYS B C 1
ATOM 5039 O O . LYS B 1 296 ? 31.01300 30.57300 16.25600 1.000 45.77139 706 LYS B O 1
ATOM 5041 N N . TYR B 1 297 ? 31.12000 28.41100 16.88800 1.000 53.86100 707 TYR B N 1
ATOM 5042 C CA . TYR B 1 297 ? 32.56900 28.35700 16.73000 1.000 54.05185 707 TYR B CA 1
ATOM 5043 C C . TYR B 1 297 ? 32.97100 28.55400 15.27400 1.000 53.08395 707 TYR B C 1
ATOM 5044 O O . TYR B 1 297 ? 34.00800 29.16400 14.98500 1.000 56.63541 707 TYR B O 1
ATOM 5053 N N . VAL B 1 298 ? 32.16200 28.04600 14.34100 1.000 47.71045 708 VAL B N 1
ATOM 5054 C CA . VAL B 1 298 ? 32.47300 28.20400 12.92300 1.000 55.78917 708 VAL B CA 1
ATOM 5055 C C . VAL B 1 298 ? 32.56100 29.68200 12.56500 1.000 62.12849 708 VAL B C 1
ATOM 5056 O O . VAL B 1 298 ? 33.53700 30.13700 11.95600 1.000 53.58616 708 VAL B O 1
ATOM 5060 N N . LEU B 1 299 ? 31.54000 30.45500 12.94200 1.000 66.46291 709 LEU B N 1
ATOM 5061 C CA . LEU B 1 299 ? 31.52800 31.87600 12.61500 1.000 57.87682 709 LEU B CA 1
ATOM 5062 C C . LEU B 1 299 ? 32.65900 32.61200 13.32000 1.000 52.98063 709 LEU B C 1
ATOM 5063 O O . LEU B 1 299 ? 33.32600 33.46300 12.71900 1.000 54.12941 709 LEU B O 1
ATOM 5068 N N . GLU B 1 300 ? 32.88800 32.30400 14.59800 1.000 50.37309 710 GLU B N 1
ATOM 5069 C CA . GLU B 1 300 ? 33.99200 32.92600 15.32100 1.000 52.19040 710 GLU B CA 1
ATOM 5070 C C . GLU B 1 300 ? 35.33100 32.55400 14.69800 1.000 59.41380 710 GLU B C 1
ATOM 5071 O O . GLU B 1 300 ? 36.18200 33.41900 14.46400 1.000 61.55758 710 GLU B O 1
ATOM 5077 N N . GLU B 1 301 ? 35.52900 31.26600 14.40600 1.000 54.67730 711 GLU B N 1
ATOM 5078 C CA . GLU B 1 301 ? 36.81300 30.82400 13.87200 1.000 64.95728 711 GLU B CA 1
ATOM 5079 C C . GLU B 1 301 ? 37.07900 31.44300 12.50600 1.000 61.82507 711 GLU B C 1
ATOM 5080 O O . GLU B 1 301 ? 38.22500 31.77000 12.17700 1.000 64.38088 711 GLU B O 1
ATOM 5086 N N . ALA B 1 302 ? 36.03100 31.62300 11.69900 1.000 58.98259 712 ALA B N 1
ATOM 5087 C CA . ALA B 1 302 ? 36.20300 32.30800 10.42300 1.000 59.98037 712 ALA B CA 1
ATOM 5088 C C . ALA B 1 302 ? 36.51700 33.78400 10.62400 1.000 66.66770 712 ALA B C 1
ATOM 5089 O O . ALA B 1 302 ? 37.26500 34.37100 9.83300 1.000 66.40472 712 ALA B O 1
ATOM 5091 N N . GLN B 1 303 ? 35.96000 34.39900 11.67000 1.000 68.46702 713 GLN B N 1
ATOM 5092 C CA . GLN B 1 303 ? 36.30600 35.78100 11.99000 1.000 64.62254 713 GLN B CA 1
ATOM 5093 C C . GLN B 1 303 ? 37.75900 35.88400 12.43800 1.000 61.13771 713 GLN B C 1
ATOM 5094 O O . GLN B 1 303 ? 38.50300 36.75600 11.97500 1.000 60.66504 713 GLN B O 1
ATOM 5100 N N . ARG B 1 304 ? 38.17800 34.99800 13.34400 1.000 68.48291 714 ARG B N 1
ATOM 5101 C CA . ARG B 1 304 ? 39.58200 34.95100 13.73900 1.000 72.49788 714 ARG B CA 1
ATOM 5102 C C . ARG B 1 304 ? 40.47200 34.61600 12.55000 1.000 74.15973 714 ARG B C 1
ATOM 5103 O O . ARG B 1 304 ? 41.58400 35.14400 12.42600 1.000 64.14408 714 ARG B O 1
ATOM 5111 N N . GLN B 1 305 ? 39.99900 33.74000 11.66200 1.000 78.91458 715 GLN B N 1
ATOM 5112 C CA . GLN B 1 305 ? 40.77300 33.38700 10.47700 1.000 73.86226 715 GLN B CA 1
ATOM 5113 C C . GLN B 1 305 ? 40.87200 34.56800 9.51800 1.000 70.18832 715 GLN B C 1
ATOM 5114 O O . GLN B 1 305 ? 41.95600 34.88000 9.01100 1.000 73.02507 715 GLN B O 1
ATOM 5120 N N . ALA B 1 306 ? 39.74700 35.23800 9.25800 1.000 69.75838 716 ALA B N 1
ATOM 5121 C CA . ALA B 1 306 ? 39.76500 36.37700 8.34500 1.000 66.45364 716 ALA B CA 1
ATOM 5122 C C . ALA B 1 306 ? 40.60900 37.51400 8.90500 1.000 67.14194 716 ALA B C 1
ATOM 5123 O O . ALA B 1 306 ? 41.27700 38.23000 8.15100 1.000 69.34806 716 ALA B O 1
ATOM 5125 N N . ALA B 1 307 ? 40.58600 37.70100 10.22700 1.000 68.91600 717 ALA B N 1
ATOM 5126 C CA . ALA B 1 307 ? 41.48900 38.66400 10.84700 1.000 71.32960 717 ALA B CA 1
ATOM 5127 C C . ALA B 1 307 ? 42.93600 38.20800 10.72100 1.000 73.54398 717 ALA B C 1
ATOM 5128 O O . ALA B 1 307 ? 43.83100 39.02100 10.46000 1.000 76.41578 717 ALA B O 1
ATOM 5130 N N . ARG B 1 308 ? 43.18200 36.91000 10.91000 1.000 76.38008 718 ARG B N 1
ATOM 5131 C CA . ARG B 1 308 ? 44.52500 36.36900 10.72900 1.000 82.34586 718 ARG B CA 1
ATOM 5132 C C . ARG B 1 308 ? 44.99100 36.52900 9.28700 1.000 81.84760 718 ARG B C 1
ATOM 5133 O O . ARG B 1 308 ? 46.13700 36.91900 9.03400 1.000 81.65809 718 ARG B O 1
ATOM 5141 N N . ASP B 1 309 ? 44.11700 36.22300 8.32400 1.000 73.89179 719 ASP B N 1
ATOM 5142 C CA . ASP B 1 309 ? 44.47400 36.38900 6.92000 1.000 70.65758 719 ASP B CA 1
ATOM 5143 C C . ASP B 1 309 ? 44.70000 37.85500 6.57100 1.000 77.99348 719 ASP B C 1
ATOM 5144 O O . ASP B 1 309 ? 45.50500 38.16300 5.68300 1.000 73.36132 719 ASP B O 1
ATOM 5149 N N . ARG B 1 310 ? 44.04800 38.78800 7.25400 1.000 79.14285 720 ARG B N 1
ATOM 5150 C CA . ARG B 1 310 ? 44.30800 40.19000 6.85300 1.000 75.86027 720 ARG B CA 1
ATOM 5151 C C . ARG B 1 310 ? 45.60000 40.66700 7.51100 1.000 77.95062 720 ARG B C 1
ATOM 5152 O O . ARG B 1 310 ? 46.18700 41.63000 7.00400 1.000 82.64454 720 ARG B O 1
ATOM 5160 N N . LYS B 1 311 ? 46.02783 40.04162 8.61162 1.000 76.82730 721 LYS B N 1
ATOM 5161 C CA . LYS B 1 311 ? 47.28968 40.41164 9.24486 1.000 74.14337 721 LYS B CA 1
ATOM 5162 C C . LYS B 1 311 ? 48.48887 40.09467 8.36041 1.000 87.05556 721 LYS B C 1
ATOM 5163 O O . LYS B 1 311 ? 49.52794 40.75403 8.47843 1.000 86.10580 721 LYS B O 1
ATOM 5165 N N . THR B 1 312 ? 48.38143 39.07565 7.50227 1.000 93.40777 722 THR B N 1
ATOM 5166 C CA . THR B 1 312 ? 49.47800 38.73183 6.60072 1.000 94.83881 722 THR B CA 1
ATOM 5167 C C . THR B 1 312 ? 49.88644 39.93354 5.75412 1.000 97.18752 722 THR B C 1
ATOM 5168 O O . THR B 1 312 ? 51.04729 40.35676 5.76099 1.000 103.00888 722 THR B O 1
ATOM 5172 N N . LYS B 1 313 ? 48.93321 40.50203 5.02836 1.000 88.21860 723 LYS B N 1
ATOM 5173 C CA . LYS B 1 313 ? 49.12942 41.73889 4.29149 1.000 79.45242 723 LYS B CA 1
ATOM 5174 C C . LYS B 1 313 ? 48.73761 42.91633 5.18478 1.000 91.46513 723 LYS B C 1
ATOM 5175 O O . LYS B 1 313 ? 48.56522 42.77125 6.39779 1.000 92.68897 723 LYS B O 1
ATOM 5181 N N . ASN B 1 314 ? 48.62803 44.10830 4.60030 1.000 97.85619 724 ASN B N 1
ATOM 5182 C CA . ASN B 1 314 ? 48.17096 45.28986 5.32206 1.000 95.36780 724 ASN B CA 1
ATOM 5183 C C . ASN B 1 314 ? 46.76030 45.68530 4.89827 1.000 99.21280 724 ASN B C 1
ATOM 5184 O O . ASN B 1 314 ? 46.37955 46.85468 4.99219 1.000 105.46171 724 ASN B O 1
ATOM 5189 N N . GLU B 1 315 ? 45.97517 44.71121 4.43705 1.000 97.69601 725 GLU B N 1
ATOM 5190 C CA . GLU B 1 315 ? 44.58299 44.94617 4.06490 1.000 89.53828 725 GLU B CA 1
ATOM 5191 C C . GLU B 1 315 ? 43.77587 45.28106 5.31177 1.000 94.12661 725 GLU B C 1
ATOM 5192 O O . GLU B 1 315 ? 43.51785 44.41049 6.14947 1.000 93.94722 725 GLU B O 1
ATOM 5198 N N . GLU B 1 316 ? 43.38400 46.54200 5.43700 1.000 84.17340 726 GLU B N 1
ATOM 5199 C CA . GLU B 1 316 ? 42.62100 47.02700 6.57400 1.000 78.00158 726 GLU B CA 1
ATOM 5200 C C . GLU B 1 316 ? 41.13000 46.80400 6.34200 1.000 85.01308 726 GLU B C 1
ATOM 5201 O O . GLU B 1 316 ? 40.67200 46.58400 5.21700 1.000 86.21059 726 GLU B O 1
ATOM 5207 N N . TRP B 1 317 ? 40.36700 46.86800 7.42900 1.000 80.30641 727 TRP B N 1
ATOM 5208 C CA . TRP B 1 317 ? 38.93700 46.58800 7.39800 1.000 70.04961 727 TRP B CA 1
ATOM 5209 C C . TRP B 1 317 ? 38.18800 47.90900 7.27300 1.000 65.93980 727 TRP B C 1
ATOM 5210 O O . TRP B 1 317 ? 38.15200 48.70400 8.21800 1.000 61.26967 727 TRP B O 1
ATOM 5221 N N . SER B 1 318 ? 37.60500 48.14400 6.10100 1.000 65.24336 728 SER B N 1
ATOM 5222 C CA . SER B 1 318 ? 36.78500 49.32000 5.84500 1.000 67.99470 728 SER B CA 1
ATOM 5223 C C . SER B 1 318 ? 35.32000 48.94000 6.02000 1.000 65.64050 728 SER B C 1
ATOM 5224 O O . SER B 1 318 ? 34.79400 48.11400 5.26500 1.000 58.39236 728 SER B O 1
ATOM 5227 N N . CYS B 1 319 ? 34.66800 49.53500 7.01500 1.000 53.18278 729 CYS B N 1
ATOM 5228 C CA . CYS B 1 319 ? 33.24800 49.28900 7.21800 1.000 37.46536 729 CYS B CA 1
ATOM 5229 C C . CYS B 1 319 ? 32.46000 49.81500 6.02400 1.000 31.90258 729 CYS B C 1
ATOM 5230 O O . CYS B 1 319 ? 32.71200 50.91600 5.52900 1.000 36.43967 729 CYS B O 1
ATOM 5233 N N . LYS B 1 320 ? 31.50900 49.00700 5.55100 1.000 23.21362 730 LYS B N 1
ATOM 5234 C CA . LYS B 1 320 ? 30.81300 49.33300 4.31000 1.000 29.87023 730 LYS B CA 1
ATOM 5235 C C . LYS B 1 320 ? 29.91300 50.55300 4.47700 1.000 36.50986 730 LYS B C 1
ATOM 5236 O O . LYS B 1 320 ? 29.90300 51.44800 3.62300 1.000 36.04142 730 LYS B O 1
ATOM 5238 N N . LEU B 1 321 ? 29.15300 50.60900 5.57200 1.000 38.12417 731 LEU B N 1
ATOM 5239 C CA . LEU B 1 321 ? 28.12200 51.62200 5.74900 1.000 30.93195 731 LEU B CA 1
ATOM 5240 C C . LEU B 1 321 ? 28.46700 52.69600 6.77300 1.000 30.12861 731 LEU B C 1
ATOM 5241 O O . LEU B 1 321 ? 27.73300 53.68500 6.86900 1.000 36.42000 731 LEU B O 1
ATOM 5246 N N . PHE B 1 322 ? 29.55000 52.53900 7.53100 1.000 24.29910 732 PHE B N 1
ATOM 5247 C CA . PHE B 1 322 ? 29.89200 53.46800 8.59800 1.000 24.78181 732 PHE B CA 1
ATOM 5248 C C . PHE B 1 322 ? 31.36200 53.84900 8.50300 1.000 30.59531 732 PHE B C 1
ATOM 5249 O O . PHE B 1 322 ? 32.17200 53.14300 7.89600 1.000 48.13514 732 PHE B O 1
ATOM 5257 N N . GLU B 1 323 ? 31.69700 54.98500 9.11000 1.000 33.55772 733 GLU B N 1
ATOM 5258 C CA . GLU B 1 323 ? 33.07000 55.46800 9.13700 1.000 35.51756 733 GLU B CA 1
ATOM 5259 C C . GLU B 1 323 ? 33.29500 56.24000 10.42800 1.000 32.59158 733 GLU B C 1
ATOM 5260 O O . GLU B 1 323 ? 32.42100 56.98700 10.87300 1.000 34.14883 733 GLU B O 1
ATOM 5266 N N . LEU B 1 324 ? 34.47300 56.05300 11.01900 1.000 40.77901 734 LEU B N 1
ATOM 5267 C CA . LEU B 1 324 ? 34.81500 56.67600 12.29200 1.000 45.31048 734 LEU B CA 1
ATOM 5268 C C . LEU B 1 324 ? 35.50000 58.01300 12.04100 1.000 55.04073 734 LEU B C 1
ATOM 5269 O O . LEU B 1 324 ? 36.58500 58.05800 11.45200 1.000 69.73068 734 LEU B O 1
ATOM 5274 N N . ASP B 1 325 ? 34.87600 59.09000 12.49100 1.000 58.05857 735 ASP B N 1
ATOM 5275 C CA . ASP B 1 325 ? 35.50700 60.40100 12.41500 1.000 64.33725 735 ASP B CA 1
ATOM 5276 C C . ASP B 1 325 ? 36.64500 60.46400 13.42700 1.000 70.75507 735 ASP B C 1
ATOM 5277 O O . ASP B 1 325 ? 36.39100 60.35600 14.63400 1.000 66.38862 735 ASP B O 1
ATOM 5282 N N . PRO B 1 326 ? 37.90000 60.62800 12.99800 1.000 73.78908 736 PRO B N 1
ATOM 5283 C CA . PRO B 1 326 ? 38.99500 60.67100 13.98200 1.000 68.72587 736 PRO B CA 1
ATOM 5284 C C . PRO B 1 326 ? 38.89600 61.83800 14.94600 1.000 58.83700 736 PRO B C 1
ATOM 5285 O O . PRO B 1 326 ? 39.25900 61.69500 16.12000 1.000 57.58727 736 PRO B O 1
ATOM 5289 N N . LEU B 1 327 ? 38.41000 62.99300 14.48600 1.000 61.60342 737 LEU B N 1
ATOM 5290 C CA . LEU B 1 327 ? 38.40900 64.18500 15.32700 1.000 61.52271 737 LEU B CA 1
ATOM 5291 C C . LEU B 1 327 ? 37.42200 64.04600 16.48000 1.000 65.46556 737 LEU B C 1
ATOM 5292 O O . LEU B 1 327 ? 37.78600 64.22800 17.64800 1.000 67.72217 737 LEU B O 1
ATOM 5297 N N . THR B 1 328 ? 36.16600 63.71900 16.17000 1.000 69.46264 738 THR B N 1
ATOM 5298 C CA . THR B 1 328 ? 35.15100 63.58300 17.20800 1.000 65.95532 738 THR B CA 1
ATOM 5299 C C . THR B 1 328 ? 35.24600 62.24700 17.93300 1.000 57.73649 738 THR B C 1
ATOM 5300 O O . THR B 1 328 ? 34.83900 62.14800 19.09600 1.000 52.59472 738 THR B O 1
ATOM 5304 N N . GLY B 1 329 ? 35.76900 61.21600 17.2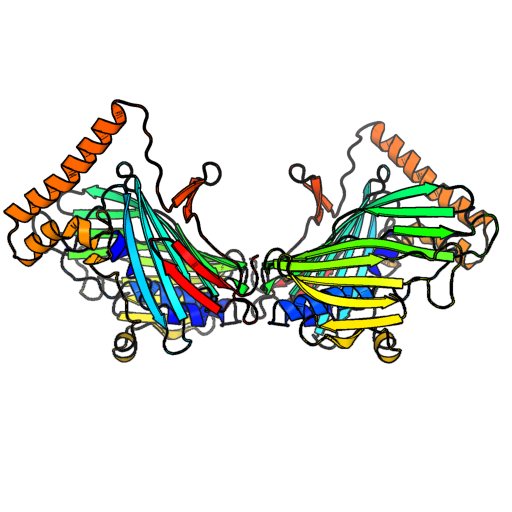7100 1.000 60.17575 739 GLY B N 1
ATOM 5305 C CA . GLY B 1 329 ? 35.77100 59.88000 17.82200 1.000 49.78148 739 GLY B CA 1
ATOM 5306 C C . GLY B 1 329 ? 34.45200 59.15300 17.69700 1.000 52.53984 739 GLY B C 1
ATOM 5307 O O . GLY B 1 329 ? 34.34700 58.00800 18.15500 1.000 48.41274 739 GLY B O 1
ATOM 5308 N N . GLU B 1 330 ? 33.44700 59.77900 17.09300 1.000 58.84671 740 GLU B N 1
ATOM 5309 C CA . GLU B 1 330 ? 32.12300 59.19700 16.94400 1.000 62.92362 740 GLU B CA 1
ATOM 5310 C C . GLU B 1 330 ? 32.01400 58.43900 15.62700 1.000 52.70007 740 GLU B C 1
ATOM 5311 O O . GLU B 1 330 ? 32.67900 58.76500 14.64100 1.000 57.07990 740 GLU B O 1
ATOM 5317 N N . TRP B 1 331 ? 31.15700 57.42100 15.62100 1.000 41.66109 741 TRP B N 1
ATOM 5318 C CA . TRP B 1 331 ? 30.87100 56.65300 14.41600 1.000 39.84882 741 TRP B CA 1
ATOM 5319 C C . TRP B 1 331 ? 29.66300 57.25400 13.71000 1.000 44.59966 741 TRP B C 1
ATOM 5320 O O . TRP B 1 331 ? 28.62100 57.48200 14.33500 1.000 55.02759 741 TRP B O 1
ATOM 5331 N N . HIS B 1 332 ? 29.80500 57.50900 12.41200 1.000 39.22988 742 HIS B N 1
ATOM 5332 C CA . HIS B 1 332 ? 28.80000 58.22100 11.63300 1.000 33.70880 742 HIS B CA 1
ATOM 5333 C C . HIS B 1 332 ? 28.37500 57.38500 10.43600 1.000 27.96371 742 HIS B C 1
ATOM 5334 O O . HIS B 1 332 ? 29.21800 56.90800 9.67000 1.000 31.05575 742 HIS B O 1
ATOM 5341 N N . TYR B 1 333 ? 27.06400 57.22000 10.28000 1.000 29.14454 743 TYR B N 1
ATOM 5342 C CA . TYR B 1 333 ? 26.51400 56.56900 9.09900 1.000 24.13217 743 TYR B CA 1
ATOM 5343 C C . TYR B 1 333 ? 26.89000 57.35300 7.84900 1.000 27.99509 743 TYR B C 1
ATOM 5344 O O . TYR B 1 333 ? 26.73000 58.57600 7.79600 1.000 31.16277 743 TYR B O 1
ATOM 5353 N N . LYS B 1 334 ? 27.39400 56.64100 6.84000 1.000 27.07556 744 LYS B N 1
ATOM 5354 C CA . LYS B 1 334 ? 27.90000 57.31200 5.64600 1.000 24.90196 744 LYS B CA 1
ATOM 5355 C C . LYS B 1 334 ? 26.83200 58.18100 4.99400 1.000 23.81097 744 LYS B C 1
ATOM 5356 O O . LYS B 1 334 ? 27.11100 59.31300 4.58100 1.000 39.32986 744 LYS B O 1
ATOM 5362 N N . PHE B 1 335 ? 25.60400 57.67400 4.89500 1.000 18.72361 745 PHE B N 1
ATOM 5363 C CA . PHE B 1 335 ? 24.55800 58.28900 4.08600 1.000 20.84995 745 PHE B CA 1
ATOM 5364 C C . PHE B 1 335 ? 23.50900 59.00800 4.93100 1.000 19.47011 745 PHE B C 1
ATOM 5365 O O . PHE B 1 335 ? 22.33600 59.06900 4.55400 1.000 23.67053 745 PHE B O 1
ATOM 5373 N N . ALA B 1 336 ? 23.91300 59.55600 6.07500 1.000 17.72267 746 ALA B N 1
ATOM 5374 C CA . ALA B 1 336 ? 22.98600 60.30300 6.91500 1.000 16.88305 746 ALA B CA 1
ATOM 5375 C C . ALA B 1 336 ? 22.47200 61.53700 6.18500 1.000 12.31476 746 ALA B C 1
ATOM 5376 O O . ALA B 1 336 ? 23.20800 62.19100 5.44200 1.000 22.39660 746 ALA B O 1
ATOM 5378 N N . ASP B 1 337 ? 21.19600 61.85700 6.40300 1.000 15.22059 747 ASP B N 1
ATOM 5379 C CA . ASP B 1 337 ? 20.55100 63.01000 5.77300 1.000 17.09528 747 ASP B CA 1
ATOM 5380 C C . ASP B 1 337 ? 19.71100 63.72000 6.82600 1.000 18.96538 747 ASP B C 1
ATOM 5381 O O . ASP B 1 337 ? 18.69100 63.18700 7.27600 1.000 22.66274 747 ASP B O 1
ATOM 5386 N N . THR B 1 338 ? 20.09700 64.93900 7.17300 1.000 17.24815 748 THR B N 1
ATOM 5387 C CA . THR B 1 338 ? 19.42700 65.69000 8.25900 1.000 13.49639 748 THR B CA 1
ATOM 5388 C C . THR B 1 338 ? 18.50800 66.75300 7.66200 1.000 14.49124 748 THR B C 1
ATOM 5389 O O . THR B 1 338 ? 17.92400 67.50200 8.43800 1.000 19.83268 748 THR B O 1
ATOM 5393 N N . ARG B 1 339 ? 18.36400 66.79300 6.33900 1.000 14.62114 749 ARG B N 1
ATOM 5394 C CA . ARG B 1 339 ? 17.57000 67.85000 5.72200 1.000 21.68137 749 ARG B CA 1
ATOM 5395 C C . ARG B 1 339 ? 16.09600 67.66200 6.06900 1.000 16.37896 749 ARG B C 1
ATOM 5396 O O . ARG B 1 339 ? 15.55700 66.56500 5.88400 1.000 15.69679 749 ARG B O 1
ATOM 5404 N N . PRO B 1 340 ? 15.41200 68.69200 6.57000 1.000 16.81767 750 PRO B N 1
ATOM 5405 C CA . PRO B 1 340 ? 13.98900 68.53500 6.89000 1.000 16.11342 750 PRO B CA 1
ATOM 5406 C C . PRO B 1 340 ? 13.17300 68.18200 5.65600 1.000 16.71074 750 PRO B C 1
ATOM 5407 O O . PRO B 1 340 ? 13.49800 68.57300 4.53200 1.000 19.88876 750 PRO B O 1
ATOM 5411 N N . TRP B 1 341 ? 12.10300 67.42300 5.88100 1.000 17.67402 751 TRP B N 1
ATOM 5412 C CA . TRP B 1 341 ? 11.24700 66.98200 4.78800 1.000 13.72375 751 TRP B CA 1
ATOM 5413 C C . TRP B 1 341 ? 10.60500 68.18000 4.10000 1.000 15.57746 751 TRP B C 1
ATOM 5414 O O . TRP B 1 341 ? 9.97100 69.01800 4.74700 1.000 18.12046 751 TRP B O 1
ATOM 5425 N N . ASP B 1 342 ? 10.76900 68.25300 2.78000 1.000 15.99165 752 ASP B N 1
ATOM 5426 C CA . ASP B 1 342 ? 10.18900 69.32500 1.97800 1.000 15.79517 752 ASP B CA 1
ATOM 5427 C C . ASP B 1 342 ? 9.05700 68.75100 1.13800 1.000 21.89474 752 ASP B C 1
ATOM 5428 O O . ASP B 1 342 ? 9.32400 68.00100 0.18600 1.000 22.92150 752 ASP B O 1
ATOM 5433 N N . PRO B 1 343 ? 7.79200 69.06200 1.43600 1.000 24.96566 753 PRO B N 1
ATOM 5434 C CA . PRO B 1 343 ? 6.70000 68.43000 0.67500 1.000 26.10319 753 PRO B CA 1
ATOM 5435 C C . PRO B 1 343 ? 6.78800 68.66300 -0.82200 1.000 32.96755 753 PRO B C 1
ATOM 5436 O O . PRO B 1 343 ? 6.44100 67.77100 -1.60600 1.000 36.97268 753 PRO B O 1
ATOM 5440 N N . LEU B 1 344 ? 7.24500 69.84200 -1.24600 1.000 36.76207 754 LEU B N 1
ATOM 5441 C CA . LEU B 1 344 ? 7.32400 70.13100 -2.67200 1.000 32.40195 754 LEU B CA 1
ATOM 5442 C C . LEU B 1 344 ? 8.43900 69.35800 -3.36500 1.000 27.24486 754 LEU B C 1
ATOM 5443 O O . LEU B 1 344 ? 8.39800 69.21000 -4.59100 1.000 36.96507 754 LEU B O 1
ATOM 5448 N N . ASN B 1 345 ? 9.42700 68.86300 -2.62000 1.000 23.64982 755 ASN B N 1
ATOM 5449 C CA . ASN B 1 345 ? 10.59000 68.20900 -3.20800 1.000 26.17409 755 ASN B CA 1
ATOM 5450 C C . ASN B 1 345 ? 10.67900 66.72600 -2.88000 1.000 30.09057 755 ASN B C 1
ATOM 5451 O O . ASN B 1 345 ? 10.78600 65.90000 -3.79100 1.000 40.63425 755 ASN B O 1
ATOM 5456 N N . ASP B 1 346 ? 10.64100 66.35600 -1.60200 1.000 27.04969 756 ASP B N 1
ATOM 5457 C CA . ASP B 1 346 ? 10.76400 64.95200 -1.23500 1.000 22.86239 756 ASP B CA 1
ATOM 5458 C C . ASP B 1 346 ? 9.50400 64.18800 -1.62400 1.000 25.90346 756 ASP B C 1
ATOM 5459 O O . ASP B 1 346 ? 8.38300 64.67400 -1.44800 1.000 26.87881 756 ASP B O 1
ATOM 5464 N N . MET B 1 347 ? 9.70700 62.97700 -2.11800 1.000 27.51058 757 MET B N 1
ATOM 5465 C CA . MET B 1 347 ? 8.56600 62.14900 -2.56800 1.000 27.00239 757 MET B CA 1
ATOM 5466 C C . MET B 1 347 ? 8.48500 60.88400 -1.72100 1.000 27.01340 757 MET B C 1
ATOM 5467 O O . MET B 1 347 ? 7.42900 60.65800 -1.12700 1.000 27.50772 757 MET B O 1
ATOM 5472 N N . ILE B 1 348 ? 9.57000 60.12000 -1.65100 1.000 25.26525 758 ILE B N 1
ATOM 5473 C CA . ILE B 1 348 ? 9.53500 58.81200 -0.94500 1.000 27.68972 758 ILE B CA 1
ATOM 5474 C C . ILE B 1 348 ? 10.87300 58.50300 -0.28100 1.000 28.83769 758 ILE B C 1
ATOM 5475 O O . ILE B 1 348 ? 11.89700 58.62700 -0.94600 1.000 34.15205 758 ILE B O 1
ATOM 5480 N N . GLN B 1 349 ? 10.85300 58.15900 1.00200 1.000 28.19848 759 GLN B N 1
ATOM 5481 C CA . GLN B 1 349 ? 12.04800 57.65200 1.66300 1.000 30.78369 759 GLN B CA 1
ATOM 5482 C C . GLN B 1 349 ? 12.06100 56.13400 1.53700 1.000 31.01294 759 GLN B C 1
ATOM 5483 O O . GLN B 1 349 ? 11.05500 55.47400 1.81800 1.000 35.55920 759 GLN B O 1
ATOM 5489 N N . PHE B 1 350 ? 13.19300 55.58700 1.10300 1.000 27.42575 760 PHE B N 1
ATOM 5490 C CA . PHE B 1 350 ? 13.31500 54.15300 0.89200 1.000 24.72776 760 PHE B CA 1
ATOM 5491 C C . PHE B 1 350 ? 14.73100 53.72400 1.24300 1.000 23.00934 760 PHE B C 1
ATOM 5492 O O . PHE B 1 350 ? 15.62400 54.55000 1.44500 1.000 32.67645 760 PHE B O 1
ATOM 5500 N N . GLU B 1 351 ? 14.92700 52.41200 1.31100 1.000 17.36580 761 GLU B N 1
ATOM 5501 C CA . GLU B 1 351 ? 16.22200 51.82500 1.61700 1.000 32.76313 761 GLU B CA 1
ATOM 5502 C C . GLU B 1 351 ? 16.51200 50.72100 0.61300 1.000 39.67607 761 GLU B C 1
ATOM 5503 O O . GLU B 1 351 ? 15.62100 49.94600 0.25500 1.000 42.06696 761 GLU B O 1
ATOM 5509 N N . LYS B 1 352 ? 17.76300 50.65600 0.16100 1.000 36.49639 762 LYS B N 1
ATOM 5510 C CA . LYS B 1 352 ? 18.15200 49.70400 -0.87500 1.000 37.63080 762 LYS B CA 1
ATOM 5511 C C . LYS B 1 352 ? 19.60400 49.31100 -0.64200 1.000 34.81592 762 LYS B C 1
ATOM 5512 O O . LYS B 1 352 ? 20.50300 50.15000 -0.75600 1.000 33.33278 762 LYS B O 1
ATOM 5518 N N . ASP B 1 353 ? 19.82700 48.03800 -0.31600 1.000 41.94272 763 ASP B N 1
ATOM 5519 C CA . ASP B 1 353 ? 21.17200 47.49100 -0.13800 1.000 42.80948 763 ASP B CA 1
ATOM 5520 C C . ASP B 1 353 ? 21.95400 48.26600 0.92300 1.000 36.12590 763 ASP B C 1
ATOM 5521 O O . ASP B 1 353 ? 23.10100 48.66700 0.71600 1.000 32.88814 763 ASP B O 1
ATOM 5526 N N . GLY B 1 354 ? 21.32000 48.47800 2.07500 1.000 35.80438 764 GLY B N 1
ATOM 5527 C CA . GLY B 1 354 ? 21.97500 49.09300 3.20700 1.000 27.50770 764 GLY B CA 1
ATOM 5528 C C . GLY B 1 354 ? 21.90900 50.60300 3.25100 1.000 33.16965 764 GLY B C 1
ATOM 5529 O O . GLY B 1 354 ? 22.20400 51.18700 4.30200 1.000 29.48943 764 GLY B O 1
ATOM 5530 N N . VAL B 1 355 ? 21.52200 51.25400 2.15600 1.000 34.24720 765 VAL B N 1
ATOM 5531 C CA . VAL B 1 355 ? 21.62600 52.70200 2.01100 1.000 26.53669 765 VAL B CA 1
ATOM 5532 C C . VAL B 1 355 ? 20.23100 53.30100 2.12400 1.000 29.40464 765 VAL B C 1
ATOM 5533 O O . VAL B 1 355 ? 19.34400 52.99000 1.31900 1.000 28.31123 765 VAL B O 1
ATOM 5537 N N . ILE B 1 356 ? 20.04200 54.16200 3.12000 1.000 29.51709 766 ILE B N 1
ATOM 5538 C CA . ILE B 1 356 ? 18.77800 54.86100 3.32500 1.000 21.63813 766 ILE B CA 1
ATOM 5539 C C . ILE B 1 356 ? 18.78000 56.10800 2.45000 1.000 24.39723 766 ILE B C 1
ATOM 5540 O O . ILE B 1 356 ? 19.67400 56.95400 2.56000 1.000 27.46008 766 ILE B O 1
ATOM 5545 N N . GLN B 1 357 ? 17.77300 56.22500 1.58700 1.000 20.61425 767 GLN B N 1
ATOM 5546 C CA . GLN B 1 357 ? 17.72300 57.26000 0.56600 1.000 18.98486 767 GLN B CA 1
ATOM 5547 C C . GLN B 1 357 ? 16.34900 57.91600 0.57200 1.000 22.64931 767 GLN B C 1
ATOM 5548 O O . GLN B 1 357 ? 15.40700 57.43500 1.20800 1.000 23.66092 767 GLN B O 1
ATOM 5554 N N . THR B 1 358 ? 16.24400 59.03000 -0.15200 1.000 18.89033 768 THR B N 1
ATOM 5555 C CA . THR B 1 358 ? 14.96800 59.69600 -0.37400 1.000 24.53378 768 THR B CA 1
ATOM 5556 C C . THR B 1 358 ? 14.86100 60.07500 -1.84300 1.000 23.46019 768 THR B C 1
ATOM 5557 O O . THR B 1 358 ? 15.77600 60.69700 -2.39000 1.000 34.12152 768 THR B O 1
ATOM 5561 N N . LYS B 1 359 ? 13.75000 59.70300 -2.47600 1.000 18.95542 769 LYS B N 1
ATOM 5562 C CA . LYS B 1 359 ? 13.50100 60.09100 -3.85800 1.000 27.29912 769 LYS B CA 1
ATOM 5563 C C . LYS B 1 359 ? 12.95900 61.51300 -3.89600 1.000 28.44602 769 LYS B C 1
ATOM 5564 O O . LYS B 1 359 ? 11.97600 61.82800 -3.21700 1.000 30.14801 769 LYS B O 1
ATOM 5566 N N . VAL B 1 360 ? 13.59600 62.37200 -4.69600 1.000 28.36766 770 VAL B N 1
ATOM 5567 C CA . VAL B 1 360 ? 13.30100 63.79800 -4.70300 1.000 30.64407 770 VAL B CA 1
ATOM 5568 C C . VAL B 1 360 ? 13.09900 64.27900 -6.13400 1.000 36.38405 770 VAL B C 1
ATOM 5569 O O . VAL B 1 360 ? 13.52400 63.64100 -7.10000 1.000 46.42544 770 VAL B O 1
ATOM 5573 N N . LYS B 1 361 ? 12.43100 65.43000 -6.25300 1.000 34.33643 771 LYS B N 1
ATOM 5574 C CA . LYS B 1 361 ? 12.23800 66.06900 -7.55000 1.000 29.46420 771 LYS B CA 1
ATOM 5575 C C . LYS B 1 361 ? 13.51200 66.75100 -8.03700 1.000 39.88885 771 LYS B C 1
ATOM 5576 O O . LYS B 1 361 ? 13.84000 66.68000 -9.22700 1.000 49.19233 771 LYS B O 1
ATOM 5578 N N . HIS B 1 362 ? 14.23800 67.41400 -7.13600 1.000 37.50631 772 HIS B N 1
ATOM 5579 C CA . HIS B 1 362 ? 15.41000 68.20700 -7.48900 1.000 32.42984 772 HIS B CA 1
ATOM 5580 C C . HIS B 1 362 ? 16.56600 67.83500 -6.57400 1.000 40.18037 772 HIS B C 1
ATOM 5581 O O . HIS B 1 362 ? 16.45000 67.93700 -5.34800 1.000 33.56875 772 HIS B O 1
ATOM 5588 N N . ARG B 1 363 ? 17.68100 67.41700 -7.17200 1.000 44.18063 773 ARG B N 1
ATOM 5589 C CA . ARG B 1 363 ? 18.86300 67.05800 -6.40000 1.000 47.34960 773 ARG B CA 1
ATOM 5590 C C . ARG B 1 363 ? 19.36700 68.25400 -5.60100 1.000 50.03254 773 ARG B C 1
ATOM 5591 O O . ARG B 1 363 ? 19.37800 69.39000 -6.08400 1.000 41.81131 773 ARG B O 1
ATOM 5599 N N . THR B 1 364 ? 19.78200 67.99100 -4.36500 1.000 47.57083 774 THR B N 1
ATOM 5600 C CA . THR B 1 364 ? 20.32300 69.02900 -3.49500 1.000 52.00729 774 THR B CA 1
ATOM 5601 C C . THR B 1 364 ? 21.60400 68.55100 -2.81500 1.000 38.15453 774 THR B C 1
ATOM 5602 O O . THR B 1 364 ? 22.41900 69.35800 -2.36500 1.000 27.36035 774 THR B O 1
#

Radius of gyration: 31.83 Å; Cα contacts (8 Å, |Δi|>4): 1474; chains: 2; bounding box: 57×104×73 Å

Foldseek 3Di:
DQLLEDLAAPLRLVPQLCLPVVLVLVLLPDPDPQVSQLSVVQSNLVRPQVDDWFSYDHDLAFAQAKFWKKFADVVLGWIKIKIKGQHDVVFGKIWMKIDTQSSFKIKTKMWTWDKDPPDQKIKIATFMWMWMARLVVRKIWIKTAWIWIWGQNPHDDTTIATFDKMKIAIPVQQKIKIKTGFDADPVGDPPRTQWIWIFIAGNPHTQWIWTDGSNAWIWIAGPVRRDIDTSHGCDVVNVVRGTDMGGDDQVPDDCSYGCNVCVQLSVCSVVVPPVSNVVSVCVSVVVSVVVCVVCVPPHVDDDNPQWDADVVVRTIDGPQDDSHHDDVQFWDGWDDDPSHIGTHTPDDD/DALAAPLRLVCLLCLPVVLVLVLLPDPDPQVSQLSVVQSNLVRPQPDDFFDHDHDLAFALAKFWKKWADVVQGWMKTKIKGQHDVVFGKIWMKIDIQQSFKIKIKIWTWDWDPPDQKIKIDTDIWMWMARLVVRKIWIKDAWIWIWGQNPHDDTGIATFDKMKIDIVVQQKIKIKTFFDAPPVGDPQGTQWMWIFIDRHVHTAWIWTGGSNAWIWIAGPVVRDIDTSHGCDVVNVVDGTDMDGDDQVPDDCSYRCNVCVQLSVCVVVVNPVSNVVSSVVSVVVSVVVVVVCVVDVDDDDRDQWDQDPVVRTIDGPQDDSHHDDVQWWDGWDDDPSHTDTHTDDDD

Sequence (694 aa):
PTFILEPRSFLDKLSDYYYHADDFLSEAALEENPYFRLKKVVKWYLSGFYKKPKGLKKPYNPILGETFRCLWIHPRTNSKTFYIAEQVSHHPPISAFYVSNRKDGFCLSGSILAKSKFYGNSLSAILEGEARLTFLNRGEDYVMTMPYAHCKGILYGTMTLELGGTVNITCQKTGYSAILEFKLKPFLGSSDCVNQISGKLKLGKEVLATLEGHWDSEVFITDKKTDNSEVFWNPTPDIKQWRLIRHTVKFEEQGDFESEKLWQRVTRAINAKDQTEATQEKYVLEEAQRQAARDRKTKNEEWSCKLFELDPLTGEWHYKFADTRPWDPLNDMIQFEKDGVIQTKVKHRTLEPRSFLDKLSDYYYHADFLSEAALEENPYFRLKKVVKWYLSGFYKKPKGLKKPYNPILGETFRCLWIHPRTNSKTFYIAEQVSHHPPISAFYVSNRKDGFCLSGSILAKSKFYGNSLSAILEGEARLTFLNRGEDYVMTMPYAHCKGILYGTMTLELGGTVNITCQKTGYSAILEFKLKPFLGSSDCVNQISGKLKLGKEVLATLEGHWDSEVFITDKKTDNSEVFWNPTPDIKQWRLIRHTVKFEEQGDFESEKLWQRVTRAINAKDQTEATQEKYVLEEAQRQAARDRKTKNEEWSCKLFELDPLTGEWHYKFADTRPWDPLNDMIQFEKDGVIQTKVKHRT

Nearest PDB structures (foldseek):
  8p7a-assembly2_B  TM=1.003E+00  e=3.144E-68  Homo sapiens
  5zm8-assembly1_A  TM=8.500E-01  e=4.476E-23  Homo sapiens
  5zm6-assembly1_A-2  TM=8.522E-01  e=4.522E-22  Homo sapiens
  5zm6-assembly1_B-2  TM=8.337E-01  e=2.941E-22  Homo sapiens
  5zm8-assembly2_B  TM=8.447E-01  e=6.309E-21  Homo sapiens

GO terms:
  GO:0032541 cortical endoplasmic reticulum (C, IDA)
  GO:0070273 phosphatidylinositol-4-phosphate binding (F, IDA)
  GO:0001786 phosphatidylserine binding (F, IDA)
  GO:0015914 phospholipid transport (P, IDA)
  GO:0031965 nuclear membrane (C, EXP)
  GO:0005789 endoplasmic reticulum membrane (C, EXP)
  GO:0036150 phosphatidylserine acyl-chain remodeling (P, TAS)
  GO:0005829 cytosol (C, TAS)
  GO:0005515 protein binding (F, IPI)
  GO:0015485 cholesterol binding (F, IDA)
  GO:0045444 fat cell differentiation (P, IDA)
  GO:0070328 triglyceride homeostasis (P, IDA)
  GO:0140343 phosphatidylserine transfer activity (F, IDA)
  GO:0016020 membrane (C, HDA)
  GO:1990351 transporter complex (C, IDA)
  GO:0140268 endoplasmic reticulum-plasma membrane contact site (C, IDA)
  GO:0120010 intermembrane phospholipid transfer (P, IDA)
  GO:0160270 phosphatidylserine-phosphatidylinositol-4-phosphate exchange activity (F, IDA)
  GO:0005783 endoplasmic reticulum (C, IDA)

Organism: Homo sapiens (NCBI:txid9606)

InterPro domains:
  IPR000648 Oxysterol-binding protein [PF01237] (410-745)
  IPR000648 Oxysterol-binding protein [PTHR10972] (153-735)
  IPR001849 Pleckstrin homology domain [PF00169] (150-264)
  IPR001849 Pleckstrin homology domain [PS50003] (148-265)
  IPR001849 Pleckstrin homology domain [SM00233] (149-267)
  IPR011993 PH-like domain superfamily [G3DSA:2.30.29.30] (146-267)
  IPR018494 Oxysterol-binding protein, conserved site [PS01013] (510-520)
  IPR037239 Oxysterol-binding protein superfamily [SSF144000] (399-789)

B-factor: mean 35.3, std 20.16, range [1.69, 109.9]

Secondary structure (DSSP, 8-state):
--S---SSBHHHHGGGGGTTHHHHHHHHH--SHHHHHHHHHHHHHTTSSS---SS---B-PPTT-EEEEEEEETTTTEEEEEEEEEEEETTEEEEEEEEETTTTEEEEEEEEEEEEE-SS-EEEEEE--EEEEETTTTEEEEE---EEEEE-SSSS--EEEEEEEEEEE-TTT-EEEEEEEE---SS--TT-TTEEEEEEEETTEEEEEEEEETTS-EEEEETTT--EEEEE---HHHHH--PPEEEPPGGGS-TTBHHHHTHHHHHHHHTT-HHHHHHHHHHHHHHHHHHHHHHHHH------SSEEE-TTT--EEETT---PPP-TTTEEEEEEETTEEEEEESS--/--SSBHHHHTTGGGS--HHHHHHHH---HHHHHHHHHHHHHHTSS---SS----B-PPTT-EEEEEEEETTTTEEEEEEEEEEETTTTEEEEEEEETTTTEEEEEEEEEEEEE-SS-EEEEEE--EEEEETTTTEEEEE---EEEEE-SSSS--EEEEEEEEEEE-TTT-EEEEEEEE---SS--TTTTTEEEEEEEETTEEEEEEEEETTS-EEEEETTT--EEEEE---HHHHH--PPEE---GGGS-SSBHHHHTHHHHHHHHTT-HHHHHHHHHHHHHHHHHHHHHHHHS------SSEEE-TTT--EEETT---PPP-TTTEEEEEEETTEEEEEESS--

Solvent-accessible surface area: 34677 Å² total; per-residue (Å²): 102,66,109,28,18,32,46,54,4,30,0,18,18,7,0,39,38,7,34,5,0,30,22,0,4,63,0,13,132,36,107,32,7,27,79,7,0,49,61,0,0,60,10,16,0,4,12,5,21,123,75,78,71,12,90,22,28,49,2,69,7,8,32,14,0,20,13,19,6,35,0,53,5,99,203,48,111,14,86,0,9,1,0,0,3,2,8,22,38,157,65,38,30,2,0,8,8,0,2,0,2,84,12,6,0,7,2,39,10,26,2,28,38,104,63,84,154,128,50,38,14,30,0,36,44,34,74,25,99,12,104,0,20,0,2,57,23,30,2,50,0,30,4,41,31,11,71,20,25,22,79,3,22,126,157,60,122,69,28,17,6,4,0,18,78,0,74,0,48,1,160,50,4,15,3,14,1,32,0,78,9,87,59,26,74,221,165,19,63,119,86,26,63,23,50,4,17,7,90,0,54,4,23,183,90,54,31,1,49,2,91,16,39,6,57,42,74,1,76,16,26,57,70,190,89,122,97,72,120,80,19,6,45,10,47,101,93,51,89,127,196,56,15,121,64,85,68,34,128,68,126,120,11,38,107,112,25,6,87,47,25,4,55,146,2,31,133,10,32,98,74,158,61,116,102,86,6,64,88,30,46,110,73,31,58,53,55,16,98,80,44,49,119,89,59,74,100,170,118,79,84,112,81,12,145,6,3,92,88,35,116,167,87,45,88,45,83,10,81,81,56,53,74,28,17,36,3,94,87,0,6,99,105,16,68,46,130,91,2,34,14,65,28,42,45,124,47,198,68,132,40,44,60,5,33,0,14,20,5,0,34,50,6,35,2,1,32,22,0,12,65,0,14,140,38,112,37,11,28,80,9,0,44,57,0,0,59,6,14,0,2,12,17,18,126,48,77,88,40,49,24,38,49,10,82,7,8,27,12,0,20,12,20,8,35,0,56,4,92,210,70,107,15,81,0,3,4,1,0,2,1,6,24,38,154,62,38,29,4,0,5,7,0,3,0,1,85,16,7,0,8,1,32,8,26,2,34,41,106,66,83,152,127,47,35,17,34,1,36,36,36,70,28,96,8,96,0,21,0,2,58,23,31,3,50,1,29,5,41,22,12,63,26,22,4,82,5,60,130,151,63,119,99,45,33,7,20,0,15,71,0,65,0,48,1,158,56,7,18,2,22,1,43,1,77,8,76,63,30,85,227,173,25,67,107,92,25,57,26,51,2,22,7,96,0,50,3,18,186,89,63,35,1,60,2,87,14,47,6,64,42,71,1,74,16,31,58,71,95,91,117,98,67,122,87,23,5,41,11,48,102,101,46,96,78,184,50,13,113,63,89,67,31,48,64,147,133,14,37,111,108,20,5,85,41,27,13,54,146,5,31,136,9,41,102,70,92,59,138,109,94,10,93,92,32,24,98,76,30,77,47,56,14,94,92,48,46,143,76,49,81,119,103,137,96,148,108,91,10,70,16,3,98,82,39,114,166,84,47,83,36,75,8,82,80,52,46,79,26,11,38,3,93,109,2,7,126,105,15,65,49,131,113,4,36,13,65,26,38,50,58,58,215,86